Protein AF-A0A8H7FLP2-F1 (afdb_monomer)

Nearest PDB structures (foldseek):
  4d2d-assembly1_A  TM=2.819E-01  e=2.820E+00  Streptococcus thermophilus LMG 18311
  5oxn-assembly1_A  TM=2.535E-01  e=2.340E+00  Streptococcus thermophilus LMG 18311
  6ghj-assembly1_A  TM=2.472E-01  e=3.732E+00  Streptococcus thermophilus LMG 18311

Sequence (401 aa):
MSLSKAILKIHMPNLQCRLLLADVLSLRKTFYRKEVESGIHSEPSKSAVEKMKMMELLKRLEQESV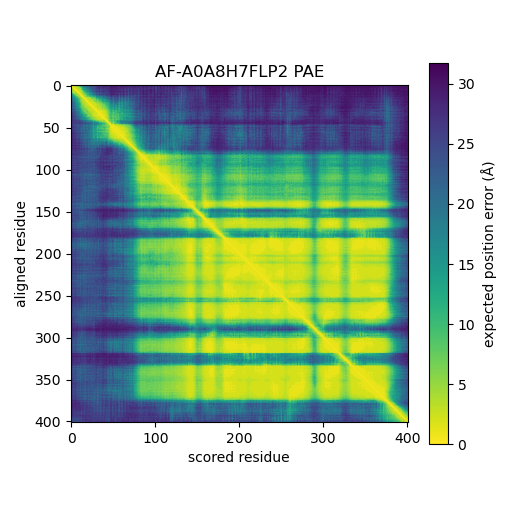EEDLSLLENDDDDDDNDLVQRLEGVDLELTSTDQLWARLTPEERAKFLKALDNPDSELAQQLLASEELESDRVEPWWDAPSIEIDSQPRSKRRFGSRPIAMALPAAKPGTPQVPTMLIYNILAVFIAYAYATRYFATSPLSSFAPDEPEWKEARRIVSQLAPFLTDRSSKVLHPNLGSVITDLWSRFDSNTTVDGKMMSMILQDAAKLIRPSPVIVLDSSTTSPVIENSGAVSGRHPCVSAILVLSDLSKLFGRTKTQKGDAGSQGSNHVTLKLLFYAVQIISTPTVILTGLAEEAALRSKVIEREAVLPVHGAWAGRRTEPAKQNKGPKIEEMP

Structure (mmCIF, N/CA/C/O backbone):
data_AF-A0A8H7FLP2-F1
#
_entry.id   AF-A0A8H7FLP2-F1
#
loop_
_atom_site.group_PDB
_atom_site.id
_atom_site.type_symbol
_atom_site.label_atom_id
_atom_site.label_alt_id
_atom_site.label_comp_id
_atom_site.label_asym_id
_atom_site.label_entity_id
_atom_site.label_seq_id
_atom_site.pdbx_PDB_ins_code
_atom_site.Cartn_x
_atom_site.Cartn_y
_atom_site.Cartn_z
_atom_site.occupancy
_atom_site.B_iso_or_equiv
_atom_site.auth_seq_id
_atom_site.auth_comp_id
_atom_site.auth_asym_id
_atom_site.auth_atom_id
_atom_site.pdbx_PDB_model_num
ATOM 1 N N . MET A 1 1 ? 16.154 -22.402 46.752 1.00 34.69 1 MET A N 1
ATOM 2 C CA . MET A 1 1 ? 17.332 -21.762 46.116 1.00 34.69 1 MET A CA 1
ATOM 3 C C . MET A 1 1 ? 17.630 -22.477 44.805 1.00 34.69 1 MET A C 1
ATOM 5 O O . MET A 1 1 ? 17.885 -23.663 44.858 1.00 34.69 1 MET A O 1
ATOM 9 N N . SER A 1 2 ? 17.640 -21.893 43.615 1.00 32.53 2 SER A N 1
ATOM 10 C CA . SER A 1 2 ? 16.985 -20.700 43.079 1.00 32.53 2 SER A CA 1
ATOM 11 C C . SER A 1 2 ? 17.024 -20.874 41.554 1.00 32.53 2 SER A C 1
ATOM 13 O O . SER A 1 2 ? 18.024 -20.554 40.918 1.00 32.53 2 SER A O 1
ATOM 15 N N . LEU A 1 3 ? 15.939 -21.402 40.980 1.00 26.61 3 LEU A N 1
ATOM 16 C CA . LEU A 1 3 ? 15.619 -21.249 39.552 1.00 26.61 3 LEU A CA 1
ATOM 17 C C . LEU A 1 3 ? 15.143 -19.812 39.239 1.00 26.61 3 LEU A C 1
ATOM 19 O O . LEU A 1 3 ? 14.992 -19.439 38.081 1.00 26.61 3 LEU A O 1
ATOM 23 N N . SER A 1 4 ? 15.031 -18.958 40.263 1.00 27.06 4 SER A N 1
ATOM 24 C CA . SER A 1 4 ? 14.678 -17.537 40.174 1.00 27.06 4 SER A CA 1
ATOM 25 C C . SER A 1 4 ? 15.820 -16.623 39.701 1.00 27.06 4 SER A C 1
ATOM 27 O O . SER A 1 4 ? 15.665 -15.408 39.727 1.00 27.06 4 SER A O 1
ATOM 29 N N . LYS A 1 5 ? 16.974 -17.157 39.268 1.00 32.16 5 LYS A N 1
ATOM 30 C CA . LYS A 1 5 ? 18.106 -16.343 38.773 1.00 32.16 5 LYS A CA 1
ATOM 31 C C . LYS A 1 5 ? 18.420 -16.472 37.279 1.00 32.16 5 LYS A C 1
ATOM 33 O O . LYS A 1 5 ? 19.278 -15.735 36.804 1.00 32.16 5 LYS A O 1
ATOM 38 N N . ALA A 1 6 ? 17.716 -17.321 36.527 1.00 29.78 6 ALA A N 1
ATOM 39 C CA . ALA A 1 6 ? 17.969 -17.495 35.088 1.00 29.78 6 ALA A CA 1
ATOM 40 C C . ALA A 1 6 ? 16.902 -16.871 34.165 1.00 29.78 6 ALA A C 1
ATOM 42 O O . ALA A 1 6 ? 17.167 -16.693 32.983 1.00 29.78 6 ALA A O 1
ATOM 43 N N . ILE A 1 7 ? 15.741 -16.462 34.690 1.00 30.53 7 ILE A N 1
ATOM 44 C CA . ILE A 1 7 ? 14.663 -15.842 33.886 1.00 30.53 7 ILE A CA 1
ATOM 45 C C . ILE A 1 7 ? 14.757 -14.300 33.870 1.00 30.53 7 ILE A C 1
ATOM 47 O O . ILE A 1 7 ? 14.094 -13.627 33.092 1.00 30.53 7 ILE A O 1
ATOM 51 N N . LEU A 1 8 ? 15.669 -13.707 34.646 1.00 29.75 8 LEU A N 1
ATOM 52 C CA . LEU A 1 8 ? 15.762 -12.250 34.820 1.00 29.75 8 LEU A CA 1
ATOM 53 C C . LEU A 1 8 ? 16.835 -11.554 33.961 1.00 29.75 8 LEU A C 1
ATOM 55 O O . LEU A 1 8 ? 17.252 -10.445 34.287 1.00 29.75 8 LEU A O 1
ATOM 59 N N . LYS A 1 9 ? 17.308 -12.166 32.864 1.00 32.12 9 LYS A N 1
ATOM 60 C CA . LYS A 1 9 ? 18.382 -11.561 32.046 1.00 32.12 9 LYS A CA 1
ATOM 61 C C . LYS A 1 9 ? 18.237 -11.667 30.523 1.00 32.12 9 LYS A C 1
ATOM 63 O O . LYS A 1 9 ? 19.241 -11.707 29.820 1.00 32.12 9 LYS A O 1
ATOM 68 N N . ILE A 1 10 ? 17.000 -11.639 30.027 1.00 31.36 10 ILE A N 1
ATOM 69 C CA . ILE A 1 10 ? 16.656 -11.319 28.627 1.00 31.36 10 ILE A CA 1
ATOM 70 C C . ILE A 1 10 ? 15.418 -10.392 28.675 1.00 31.36 10 ILE A C 1
ATOM 72 O O . ILE A 1 10 ? 1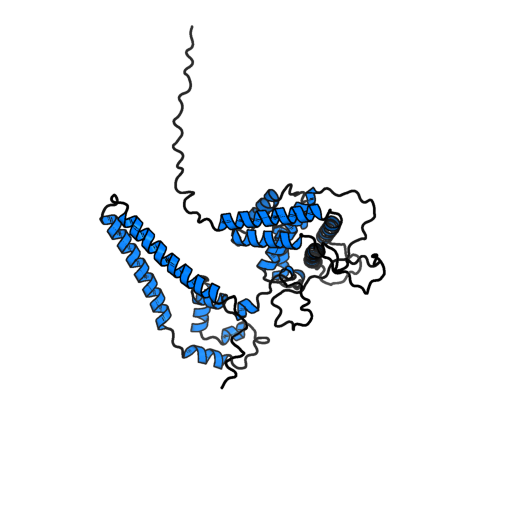4.289 -10.848 28.595 1.00 31.36 10 ILE A O 1
ATOM 76 N N . HIS A 1 11 ? 15.537 -9.174 29.213 1.00 33.62 11 HIS A N 1
ATOM 77 C CA . HIS A 1 11 ? 15.652 -7.917 28.448 1.00 33.62 11 HIS A CA 1
ATOM 78 C C . HIS A 1 11 ? 14.631 -7.835 27.288 1.00 33.62 11 HIS A C 1
ATOM 80 O O . HIS A 1 11 ? 14.886 -8.370 26.216 1.00 33.62 11 HIS A O 1
ATOM 86 N N . MET A 1 12 ? 13.385 -7.381 27.495 1.00 41.56 12 MET A N 1
ATOM 87 C CA . MET A 1 12 ? 12.917 -6.010 27.807 1.00 41.56 12 MET A CA 1
ATOM 88 C C . MET A 1 12 ? 13.454 -4.935 26.853 1.00 41.56 12 MET A C 1
ATOM 90 O O . MET A 1 12 ? 14.571 -4.465 27.046 1.00 41.56 12 MET A O 1
ATOM 94 N N . PRO A 1 13 ? 12.610 -4.464 25.913 1.00 34.19 13 PRO A N 1
ATOM 95 C CA . PRO A 1 13 ? 12.690 -3.070 25.483 1.00 34.19 13 PRO A CA 1
ATOM 96 C C . PRO A 1 13 ? 11.355 -2.300 25.549 1.00 34.19 13 PRO A C 1
ATOM 98 O O . PRO A 1 13 ? 11.332 -1.150 25.127 1.00 34.19 13 PRO A O 1
ATOM 101 N N . ASN A 1 14 ? 10.251 -2.861 26.072 1.00 41.38 14 ASN A N 1
ATOM 102 C CA . ASN A 1 14 ? 8.925 -2.228 25.904 1.00 41.38 14 ASN A CA 1
ATOM 103 C C . ASN A 1 14 ? 8.169 -1.776 27.165 1.00 41.38 14 ASN A C 1
ATOM 105 O O . ASN A 1 14 ? 7.218 -1.008 27.034 1.00 41.38 14 ASN A O 1
ATOM 109 N N . LEU A 1 15 ? 8.596 -2.124 28.386 1.00 37.88 15 LEU A N 1
ATOM 110 C CA . LEU A 1 15 ? 7.945 -1.563 29.587 1.00 37.88 15 LEU A CA 1
ATOM 111 C C . LEU A 1 15 ? 8.365 -0.119 29.893 1.00 37.88 15 LEU A C 1
ATOM 113 O O . LEU A 1 15 ? 7.596 0.631 30.489 1.00 37.88 15 LEU A O 1
ATOM 117 N N . GLN A 1 16 ? 9.538 0.312 29.423 1.00 39.91 16 GLN A N 1
ATOM 118 C CA . GLN A 1 16 ? 9.996 1.686 29.635 1.00 39.91 16 GLN A CA 1
ATOM 119 C C . GLN A 1 16 ? 9.228 2.690 28.759 1.00 39.91 16 GLN A C 1
ATOM 121 O O . GLN A 1 16 ? 9.031 3.823 29.178 1.00 39.91 16 GLN A O 1
ATOM 126 N N . CYS A 1 17 ? 8.692 2.260 27.607 1.00 42.06 17 CYS A N 1
ATOM 127 C CA . CYS A 1 17 ? 7.793 3.086 26.793 1.00 42.06 17 CYS A CA 1
ATOM 128 C C . CYS A 1 17 ? 6.394 3.232 27.414 1.00 42.06 17 CYS A C 1
ATOM 130 O O . CYS A 1 17 ? 5.799 4.297 27.285 1.00 42.06 17 CYS A O 1
ATOM 132 N N . ARG A 1 18 ? 5.882 2.213 28.124 1.00 41.47 18 ARG A N 1
ATOM 133 C CA . ARG A 1 18 ? 4.558 2.270 28.774 1.00 41.47 18 ARG A CA 1
ATOM 134 C C . ARG A 1 18 ? 4.557 3.138 30.040 1.00 41.47 18 ARG A C 1
ATOM 136 O O . ARG A 1 18 ? 3.652 3.949 30.204 1.00 41.47 18 ARG A O 1
ATOM 143 N N . LEU A 1 19 ? 5.608 3.064 30.864 1.00 42.69 19 LEU A N 1
ATOM 144 C CA . LEU A 1 19 ? 5.789 3.983 32.000 1.00 42.69 19 LEU A CA 1
ATOM 145 C C . LEU A 1 19 ? 6.039 5.429 31.540 1.00 42.69 19 LEU A C 1
ATOM 147 O O . LEU A 1 19 ? 5.453 6.350 32.096 1.00 42.69 19 LEU A O 1
ATOM 151 N N . LEU A 1 20 ? 6.805 5.635 30.460 1.00 45.88 20 LEU A N 1
ATOM 152 C CA . LEU A 1 20 ? 7.002 6.974 29.895 1.00 45.88 20 LEU A CA 1
ATOM 153 C C . LEU A 1 20 ? 5.723 7.562 29.285 1.00 45.88 20 LEU A C 1
ATOM 155 O O . LEU A 1 20 ? 5.557 8.770 29.336 1.00 45.88 20 LEU A O 1
ATOM 159 N N . LEU A 1 21 ? 4.805 6.763 28.733 1.00 46.59 21 LEU A N 1
ATOM 160 C CA . LEU A 1 21 ? 3.540 7.271 28.182 1.00 46.59 21 LEU A CA 1
ATOM 161 C C . LEU A 1 21 ? 2.555 7.706 29.276 1.00 46.59 21 LEU A C 1
ATOM 163 O O . LEU A 1 21 ? 1.956 8.774 29.150 1.00 46.59 21 LEU A O 1
ATOM 167 N N . ALA A 1 22 ? 2.441 6.938 30.363 1.00 47.81 22 ALA A N 1
ATOM 168 C CA . ALA A 1 22 ? 1.634 7.322 31.523 1.00 47.81 22 ALA A CA 1
ATOM 169 C C . ALA A 1 22 ? 2.218 8.560 32.232 1.00 47.81 22 ALA A C 1
ATOM 171 O O . ALA A 1 22 ? 1.486 9.513 32.518 1.00 47.81 22 ALA A O 1
ATOM 172 N N . ASP A 1 23 ? 3.544 8.610 32.407 1.00 47.62 23 ASP A N 1
ATOM 173 C CA . ASP A 1 23 ? 4.224 9.777 32.975 1.00 47.62 23 ASP A CA 1
ATOM 174 C C . ASP A 1 23 ? 4.125 11.000 32.053 1.00 47.62 23 ASP A C 1
ATOM 176 O O . ASP A 1 23 ? 3.874 12.097 32.539 1.00 47.62 23 ASP A O 1
ATOM 180 N N . VAL A 1 24 ? 4.236 10.850 30.726 1.00 53.44 24 VAL A N 1
ATOM 181 C CA . VAL A 1 24 ? 4.098 11.961 29.760 1.00 53.44 24 VAL A CA 1
ATOM 182 C C . VAL A 1 24 ? 2.661 12.484 29.688 1.00 53.44 24 VAL A C 1
ATOM 184 O O . VAL A 1 24 ? 2.472 13.694 29.546 1.00 53.44 24 VAL A O 1
ATOM 187 N N . LEU A 1 25 ? 1.643 11.628 29.825 1.00 51.25 25 LEU A N 1
ATOM 188 C CA . LEU A 1 25 ? 0.243 12.063 29.909 1.00 51.25 25 LEU A CA 1
ATOM 189 C C . LEU A 1 25 ? -0.046 12.789 31.233 1.00 51.25 25 LEU A C 1
ATOM 191 O O . LEU A 1 25 ? -0.688 13.842 31.221 1.00 51.25 25 LEU A O 1
ATOM 195 N N . SER A 1 26 ? 0.500 12.305 32.353 1.00 55.03 26 SER A N 1
ATOM 196 C CA . SER A 1 26 ? 0.409 12.972 33.662 1.00 55.03 26 SER A CA 1
ATOM 197 C C . SER A 1 26 ? 1.182 14.307 33.696 1.00 55.03 26 SER A C 1
ATOM 199 O O . SER A 1 26 ? 0.676 15.333 34.164 1.00 55.03 26 SER A O 1
ATOM 201 N N . LEU A 1 27 ? 2.372 14.357 33.087 1.00 53.25 27 LEU A N 1
ATOM 202 C CA . LEU A 1 27 ? 3.171 15.575 32.906 1.00 53.25 27 LEU A CA 1
ATOM 203 C C . LEU A 1 27 ? 2.493 16.577 31.968 1.00 53.25 27 LEU A C 1
ATOM 205 O O . LEU A 1 27 ? 2.528 17.772 32.245 1.00 53.25 27 LEU A O 1
ATOM 209 N N . ARG A 1 28 ? 1.818 16.131 30.900 1.00 58.38 28 ARG A N 1
ATOM 210 C CA . ARG A 1 28 ? 1.018 17.024 30.044 1.00 58.38 28 ARG A CA 1
ATOM 211 C C . ARG A 1 28 ? -0.167 17.617 30.797 1.00 58.38 28 ARG A C 1
ATOM 213 O O . ARG A 1 28 ? -0.361 18.826 30.707 1.00 58.38 28 ARG A O 1
ATOM 220 N N . LYS A 1 29 ? -0.923 16.820 31.562 1.00 60.88 29 LYS A N 1
ATOM 221 C CA . LYS A 1 29 ? -2.048 17.333 32.369 1.00 60.88 29 LYS A CA 1
ATOM 222 C C . LYS A 1 29 ? -1.569 18.358 33.407 1.00 60.88 29 LYS A C 1
ATOM 224 O O . LYS A 1 29 ? -2.151 19.435 33.526 1.00 60.88 29 LYS A O 1
ATOM 229 N N . THR A 1 30 ? -0.464 18.082 34.104 1.00 61.12 30 THR A N 1
ATOM 230 C CA . THR A 1 30 ? 0.100 19.010 35.104 1.00 61.12 30 THR A CA 1
ATOM 231 C C . THR A 1 30 ? 0.767 20.244 34.486 1.00 61.12 30 THR A C 1
ATOM 233 O O . THR A 1 30 ? 0.713 21.318 35.084 1.00 61.12 30 THR A O 1
ATOM 236 N N . PHE A 1 31 ? 1.339 20.135 33.282 1.00 67.94 31 PHE A N 1
ATOM 237 C CA . PHE A 1 31 ? 1.891 21.270 32.538 1.00 67.94 31 PHE A CA 1
ATOM 238 C C . PHE A 1 31 ? 0.789 22.189 32.003 1.00 67.94 31 PHE A C 1
ATOM 240 O O . PHE A 1 31 ? 0.857 23.387 32.242 1.00 67.94 31 PHE A O 1
ATOM 247 N N . TYR A 1 32 ? -0.268 21.651 31.377 1.00 61.72 32 TYR A N 1
ATOM 248 C CA . TYR A 1 32 ? -1.422 22.453 30.944 1.00 61.72 32 TYR A CA 1
ATOM 249 C C . TYR A 1 32 ? -2.084 23.171 32.120 1.00 61.72 32 TYR A C 1
ATOM 251 O O . TYR A 1 32 ? -2.407 24.349 32.013 1.00 61.72 32 TYR A O 1
ATOM 259 N N . ARG A 1 33 ? -2.210 22.503 33.272 1.00 71.62 33 ARG A N 1
ATOM 260 C CA . ARG A 1 33 ? -2.698 23.134 34.500 1.00 71.62 33 ARG A CA 1
ATOM 261 C C . ARG A 1 33 ? -1.799 24.288 34.948 1.00 71.62 33 ARG A C 1
ATOM 263 O O . ARG A 1 33 ? -2.304 25.380 35.177 1.00 71.62 33 ARG A O 1
ATOM 270 N N . LYS A 1 34 ? -0.479 24.080 35.022 1.00 73.06 34 LYS A N 1
ATOM 271 C CA . LYS A 1 34 ? 0.474 25.128 35.426 1.00 73.06 34 LYS A CA 1
ATOM 272 C C . LYS A 1 34 ? 0.546 26.285 34.433 1.00 73.06 34 LYS A C 1
ATOM 274 O O . LYS A 1 34 ? 0.664 27.424 34.866 1.00 73.06 34 LYS A O 1
ATOM 279 N N . GLU A 1 35 ? 0.451 26.023 33.134 1.00 68.75 35 GLU A N 1
ATOM 280 C CA . GLU A 1 35 ? 0.483 27.053 32.092 1.00 68.75 35 GLU A CA 1
ATOM 281 C C . GLU A 1 35 ? -0.812 27.881 32.096 1.00 68.75 35 GLU A C 1
ATOM 283 O O . GLU A 1 35 ? -0.766 29.103 31.979 1.00 68.75 35 GLU A O 1
ATOM 288 N N . VAL A 1 36 ? -1.967 27.240 32.320 1.00 66.81 36 VAL A N 1
ATOM 289 C CA . VAL A 1 36 ? -3.260 27.924 32.480 1.00 66.81 36 VAL A CA 1
ATOM 290 C C . VAL A 1 36 ? -3.295 28.724 33.783 1.00 66.81 36 VAL A C 1
ATOM 292 O O . VAL A 1 36 ? -3.651 29.899 33.763 1.00 66.81 36 VAL A O 1
ATOM 295 N N . GLU A 1 37 ? -2.862 28.149 34.908 1.00 71.88 37 GLU A N 1
ATOM 296 C CA . GLU A 1 37 ? -2.753 28.863 36.188 1.00 71.88 37 GLU A CA 1
ATOM 297 C C . GLU A 1 37 ? -1.787 30.060 36.070 1.00 71.88 37 GLU A C 1
ATOM 299 O O . GLU A 1 37 ? -2.132 31.171 36.482 1.00 71.88 37 GLU A O 1
ATOM 304 N N . SER A 1 38 ? -0.630 29.871 35.426 1.00 72.56 38 SER A N 1
ATOM 305 C CA . SER A 1 38 ? 0.372 30.915 35.162 1.00 72.56 38 SER A CA 1
ATOM 306 C C . SER A 1 38 ? -0.154 32.005 34.219 1.00 72.56 38 SER A C 1
ATOM 308 O O . SER A 1 38 ? 0.020 33.196 34.487 1.00 72.56 38 SER A O 1
ATOM 310 N N . GLY A 1 39 ? -0.881 31.638 33.161 1.00 64.12 39 GLY A N 1
ATOM 311 C CA . GLY A 1 39 ? -1.541 32.572 32.243 1.00 64.12 39 GLY A CA 1
ATOM 312 C C . GLY A 1 39 ? -2.623 33.415 32.929 1.00 64.12 39 GLY A C 1
ATOM 313 O O . GLY A 1 39 ? -2.727 34.618 32.701 1.00 64.12 39 GLY A O 1
ATOM 314 N N . ILE A 1 40 ? -3.381 32.818 33.855 1.00 62.91 40 ILE A N 1
ATOM 315 C CA . ILE A 1 40 ? -4.402 33.518 34.654 1.00 62.91 40 ILE A CA 1
ATOM 316 C C . ILE A 1 40 ? -3.771 34.508 35.647 1.00 62.91 40 ILE A C 1
ATOM 318 O O . ILE A 1 40 ? -4.391 35.525 35.987 1.00 62.91 40 ILE A O 1
ATOM 322 N N . HIS A 1 41 ? -2.555 34.225 36.118 1.00 63.69 41 HIS A N 1
ATOM 323 C CA . HIS A 1 41 ? -1.830 35.073 37.069 1.00 63.69 41 HIS A CA 1
ATOM 324 C C . HIS A 1 41 ? -1.005 36.172 36.385 1.00 63.69 41 HIS A C 1
ATOM 326 O O . HIS A 1 41 ? -0.803 37.227 36.985 1.00 63.69 41 HIS A O 1
ATOM 332 N N . SER A 1 42 ? -0.564 35.965 35.142 1.00 66.69 42 SER A N 1
ATOM 333 C CA . SER A 1 42 ? 0.322 36.893 34.423 1.00 66.69 42 SER A CA 1
ATOM 334 C C . SER A 1 42 ? -0.397 37.987 33.617 1.00 66.69 42 SER A C 1
ATOM 336 O O . SER A 1 42 ? 0.228 39.002 33.318 1.00 66.69 42 SER A O 1
ATOM 338 N N . GLU A 1 43 ? -1.704 37.865 33.340 1.00 56.72 43 GLU A N 1
ATOM 339 C CA . GLU A 1 43 ? -2.519 38.943 32.746 1.00 56.72 43 GLU A CA 1
ATOM 340 C C . GLU A 1 43 ? -3.386 39.672 33.807 1.00 56.72 43 GLU A C 1
ATOM 342 O O . GLU A 1 43 ? -4.411 39.141 34.259 1.00 56.72 43 GLU A O 1
ATOM 347 N N . PRO A 1 44 ? -3.046 40.915 34.211 1.00 53.25 44 PRO A N 1
ATOM 348 C CA . PRO A 1 44 ? -3.822 41.681 35.193 1.00 53.25 44 PRO A CA 1
ATOM 349 C C . PRO A 1 44 ? -5.072 42.394 34.627 1.00 53.25 44 PRO A C 1
ATOM 351 O O . PRO A 1 44 ? -5.673 43.201 35.331 1.00 53.25 44 PRO A O 1
ATOM 354 N N . SER A 1 45 ? -5.499 42.125 33.386 1.00 48.09 45 SER A N 1
ATOM 355 C CA . SER A 1 45 ? -6.507 42.940 32.673 1.00 48.09 45 SER A CA 1
ATOM 356 C C . SER A 1 45 ? -7.873 42.283 32.403 1.00 48.09 45 SER A C 1
ATOM 358 O O . SER A 1 45 ? -8.712 42.904 31.753 1.00 48.09 45 SER A O 1
ATOM 360 N N . LYS A 1 46 ? -8.165 41.088 32.934 1.00 55.69 46 LYS A N 1
ATOM 361 C CA . LYS A 1 46 ? -9.513 40.481 32.851 1.00 55.69 46 LYS A CA 1
ATOM 362 C C . LYS A 1 46 ? -10.276 40.653 34.164 1.00 55.69 46 LYS A C 1
ATOM 364 O O . LYS A 1 46 ? -9.766 40.314 35.232 1.00 55.69 46 LYS A O 1
ATOM 369 N N . SER A 1 47 ? -11.487 41.210 34.065 1.00 65.44 47 SER A N 1
ATOM 370 C CA . SER A 1 47 ? -12.414 41.472 35.175 1.00 65.44 47 SER A CA 1
ATOM 371 C C . SER A 1 47 ? -12.507 40.266 36.115 1.00 65.44 47 SER A C 1
ATOM 373 O O . SER A 1 47 ? -12.645 39.133 35.656 1.00 65.44 47 SER A O 1
ATOM 375 N N . ALA A 1 48 ? -12.468 40.492 37.432 1.00 66.25 48 ALA A N 1
ATOM 376 C CA . ALA A 1 48 ? -12.571 39.438 38.450 1.00 66.25 48 ALA A CA 1
ATOM 377 C C . ALA A 1 48 ? -13.790 38.510 38.242 1.00 66.25 48 ALA A C 1
ATOM 379 O O . ALA A 1 48 ? -13.749 37.335 38.601 1.00 66.25 48 ALA A O 1
ATOM 380 N N . VAL A 1 49 ? -14.838 39.020 37.586 1.00 73.50 49 VAL A N 1
ATOM 381 C CA . VAL A 1 49 ? -16.043 38.274 37.199 1.00 73.50 49 VAL A CA 1
ATOM 382 C C . VAL A 1 49 ? -15.755 37.201 36.141 1.00 73.50 49 VAL A C 1
ATOM 384 O O . VAL A 1 49 ? -16.283 36.097 36.235 1.00 73.50 49 VAL A O 1
ATOM 387 N N . GLU A 1 50 ? -14.906 37.480 35.150 1.00 70.75 50 GLU A N 1
ATOM 388 C CA . GLU A 1 50 ? -14.514 36.484 34.141 1.00 70.75 50 GLU A CA 1
ATOM 389 C C . GLU A 1 50 ? -13.609 35.408 34.743 1.00 70.75 50 GLU A C 1
ATOM 391 O O . GLU A 1 50 ? -13.778 34.230 34.435 1.00 70.75 50 GLU A O 1
ATOM 396 N N . LYS A 1 51 ? -12.709 35.784 35.666 1.00 68.75 51 LYS A N 1
ATOM 397 C CA . LYS A 1 51 ? -11.884 34.813 36.407 1.00 68.75 51 LYS A CA 1
ATOM 398 C C . LYS A 1 51 ? -12.745 33.868 37.249 1.00 68.75 51 LYS A C 1
ATOM 400 O O . LYS A 1 51 ? -12.496 32.666 37.248 1.00 68.75 51 LYS A O 1
ATOM 405 N N . MET A 1 52 ? -13.777 34.391 37.916 1.00 77.38 52 MET A N 1
ATOM 406 C CA . MET A 1 52 ? -14.710 33.577 38.700 1.00 77.38 52 MET A CA 1
ATOM 407 C C . MET A 1 52 ? -15.512 32.618 37.811 1.00 77.38 52 MET A C 1
ATOM 409 O O . MET A 1 52 ? -15.564 31.431 38.112 1.00 77.38 52 MET A O 1
ATOM 413 N N . LYS A 1 53 ? -16.040 33.092 36.672 1.00 80.69 53 LYS A N 1
ATOM 414 C CA . LYS A 1 53 ? -16.758 32.238 35.706 1.00 80.69 53 LYS A CA 1
ATOM 415 C C . LYS A 1 53 ? -15.874 31.154 35.091 1.00 80.69 53 LYS A C 1
ATOM 417 O O . LYS A 1 53 ? -16.335 30.040 34.876 1.00 80.69 53 LYS A O 1
ATOM 422 N N . MET A 1 54 ? -14.611 31.463 34.804 1.00 73.94 54 MET A N 1
ATOM 423 C CA . MET A 1 54 ? -13.673 30.487 34.249 1.00 73.94 54 MET A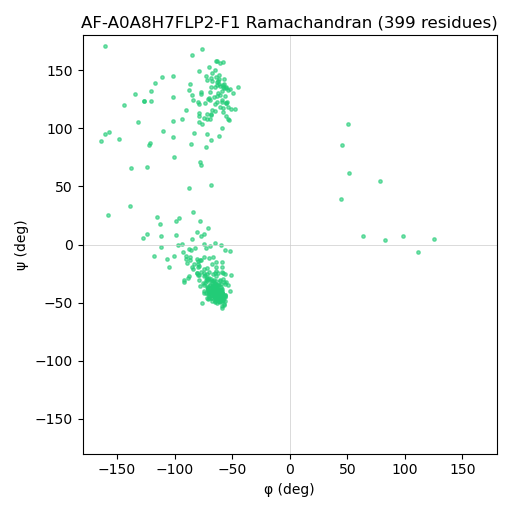 CA 1
ATOM 424 C C . MET A 1 54 ? -13.278 29.425 35.282 1.00 73.94 54 MET A C 1
ATOM 426 O O . MET A 1 54 ? -13.217 28.251 34.936 1.00 73.94 54 MET A O 1
ATOM 430 N N . MET A 1 55 ? -13.081 29.802 36.552 1.00 77.19 55 MET A N 1
ATOM 431 C CA . MET A 1 55 ? -12.883 28.820 37.626 1.00 77.19 55 MET A CA 1
ATOM 432 C C . MET A 1 55 ? -14.134 27.976 37.885 1.00 77.19 55 MET A C 1
ATOM 434 O O . MET A 1 55 ? -14.012 26.789 38.163 1.00 77.19 55 MET A O 1
ATOM 438 N N . GLU A 1 56 ? -15.328 28.552 37.760 1.00 82.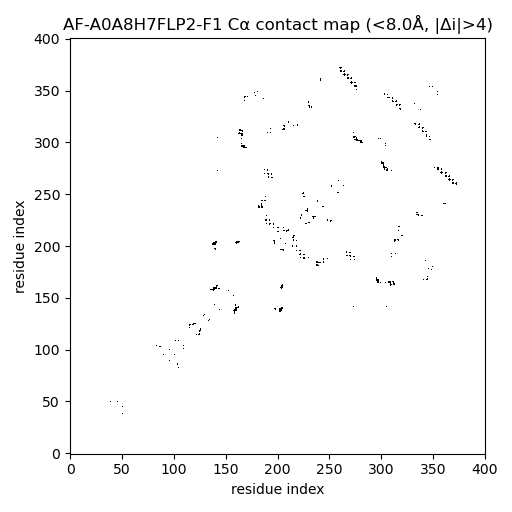75 56 GLU A N 1
ATOM 439 C CA . GLU A 1 56 ? -16.590 27.819 37.893 1.00 82.75 56 GLU A CA 1
ATOM 440 C C . GLU A 1 56 ? -16.797 26.816 36.747 1.00 82.75 56 GLU A C 1
ATOM 442 O O . GLU A 1 56 ? -17.186 25.681 37.001 1.00 82.75 56 GLU A O 1
ATOM 447 N N . LEU A 1 57 ? -16.453 27.186 35.507 1.00 79.19 57 LEU A N 1
ATOM 448 C CA . LEU A 1 57 ? -16.451 26.271 34.357 1.00 79.19 57 LEU A CA 1
ATOM 449 C C . LEU A 1 57 ? -15.432 25.135 34.519 1.00 79.19 57 LEU A C 1
ATOM 451 O O . LEU A 1 57 ? -15.775 23.984 34.268 1.00 79.19 57 LEU A O 1
ATOM 455 N N . LEU A 1 58 ? -14.208 25.438 34.970 1.00 75.62 58 LEU A N 1
ATOM 456 C CA . LEU A 1 58 ? -13.191 24.416 35.248 1.00 75.62 58 LEU A CA 1
ATOM 457 C C . LEU A 1 58 ? -13.641 23.463 36.363 1.00 75.62 58 LEU A C 1
ATOM 459 O O . LEU A 1 58 ? -13.499 22.253 36.222 1.00 75.62 58 LEU A O 1
ATOM 463 N N . LYS A 1 59 ? -14.244 23.996 37.431 1.00 82.31 59 LYS A N 1
ATOM 464 C CA . LYS A 1 59 ? -14.780 23.199 38.541 1.00 82.31 59 LYS A CA 1
ATOM 465 C C . LYS A 1 59 ? -15.957 22.320 38.110 1.00 82.31 59 LYS A C 1
ATOM 467 O O . LYS A 1 59 ? -16.061 21.186 38.563 1.00 82.31 59 LYS A O 1
ATOM 472 N N . ARG A 1 60 ? -16.830 22.826 37.235 1.00 82.12 60 ARG A N 1
ATOM 473 C CA . ARG A 1 60 ? -17.965 22.065 36.700 1.00 82.12 60 ARG A CA 1
ATOM 474 C C . ARG A 1 60 ? -17.509 20.914 35.804 1.00 82.12 60 ARG A C 1
ATOM 476 O O . ARG A 1 60 ? -18.040 19.825 35.944 1.00 82.12 60 ARG A O 1
ATOM 483 N N . LEU A 1 61 ? -16.503 21.138 34.954 1.00 75.31 61 LEU A N 1
ATOM 484 C CA . LEU A 1 61 ? -15.909 20.084 34.123 1.00 75.31 61 LEU A CA 1
ATOM 485 C C . LEU A 1 61 ? -15.207 19.011 34.965 1.00 75.31 61 LEU A C 1
ATOM 487 O O . LEU A 1 61 ? -15.306 17.832 34.651 1.00 75.31 61 LEU A O 1
ATOM 491 N N . GLU A 1 62 ? -14.528 19.406 36.046 1.00 71.38 62 GLU A N 1
ATOM 492 C CA . GLU A 1 62 ? -13.921 18.454 36.983 1.00 71.38 62 GLU A CA 1
ATOM 493 C C . GLU A 1 62 ? -14.999 17.622 37.695 1.00 71.38 62 GLU A C 1
ATOM 495 O O . GLU A 1 62 ? -14.883 16.402 37.744 1.00 71.38 62 GLU A O 1
ATOM 500 N N . GLN A 1 63 ? -16.088 18.245 38.159 1.00 70.44 63 GLN A N 1
ATOM 501 C CA . GLN A 1 63 ? -17.209 17.525 38.776 1.00 70.44 63 GLN A CA 1
ATOM 502 C C . GLN A 1 63 ? -17.947 16.596 37.802 1.00 70.44 63 GLN A C 1
ATOM 504 O O . GLN A 1 63 ? -18.190 15.455 38.175 1.00 70.44 63 GLN A O 1
ATOM 509 N N . GLU A 1 64 ? -18.240 17.030 36.571 1.00 67.50 64 GLU A N 1
ATOM 510 C CA . GLU A 1 64 ? -18.867 16.170 35.550 1.00 67.50 64 GLU A CA 1
ATOM 511 C C . GLU A 1 64 ? -17.961 14.983 35.180 1.00 67.50 64 GLU A C 1
ATOM 513 O O . GLU A 1 64 ? -18.450 13.864 35.084 1.00 67.50 64 GLU A O 1
ATOM 518 N N . SER A 1 65 ? -16.640 15.182 35.070 1.00 61.38 65 SER A N 1
ATOM 519 C CA . SER A 1 65 ? -15.710 14.072 34.800 1.00 61.38 65 SER A CA 1
ATOM 520 C C . SER A 1 65 ? -15.608 13.067 35.950 1.00 61.38 65 SER A C 1
ATOM 522 O O . SER A 1 65 ? -15.473 11.873 35.711 1.00 61.38 65 SER A O 1
ATOM 524 N N . VAL A 1 66 ? -15.690 13.539 37.198 1.00 55.75 66 VAL A N 1
ATOM 525 C CA . VAL A 1 66 ? -15.585 12.688 38.390 1.00 55.75 66 VAL A CA 1
ATOM 526 C C . VAL A 1 66 ? -16.891 11.935 38.647 1.00 55.75 66 VAL A C 1
ATOM 528 O O . VAL A 1 66 ? -16.837 10.788 39.072 1.00 55.75 66 VAL A O 1
ATOM 531 N N . GLU A 1 67 ? -18.055 12.534 38.375 1.00 56.62 67 GLU A N 1
ATOM 532 C CA . GLU A 1 67 ? -19.346 11.827 38.425 1.00 56.62 67 GLU A CA 1
ATOM 533 C C . GLU A 1 67 ? -19.465 10.761 37.325 1.00 56.62 67 GLU A C 1
ATOM 535 O O . GLU A 1 67 ? -20.007 9.687 37.582 1.00 56.62 67 GLU A O 1
ATOM 540 N N . GLU A 1 68 ? -18.922 11.012 36.129 1.00 54.12 68 GLU A N 1
ATOM 541 C CA . GLU A 1 68 ? -18.903 10.027 35.042 1.00 54.12 68 GLU A CA 1
ATOM 542 C C . GLU A 1 68 ? -17.959 8.846 35.358 1.00 54.12 68 GLU A C 1
ATOM 544 O O . GLU A 1 68 ? -18.381 7.696 35.221 1.00 54.12 68 GLU A O 1
ATOM 549 N N . ASP A 1 69 ? -16.762 9.105 35.908 1.00 47.59 69 ASP A N 1
ATOM 550 C CA . ASP A 1 69 ? -15.824 8.068 36.392 1.00 47.59 69 ASP A CA 1
ATOM 551 C C . ASP A 1 69 ? -16.384 7.274 37.588 1.00 47.59 69 ASP A C 1
ATOM 553 O O . ASP A 1 69 ? -16.276 6.049 37.637 1.00 47.59 69 ASP A O 1
ATOM 557 N N . LEU A 1 70 ? -17.027 7.938 38.558 1.00 49.31 70 LEU A N 1
ATOM 558 C CA . LEU A 1 70 ? -17.612 7.264 39.728 1.00 49.31 70 LEU A CA 1
ATOM 559 C C . LEU A 1 70 ? -18.791 6.358 39.353 1.00 49.31 70 LEU A C 1
ATOM 561 O O . LEU A 1 70 ? -18.972 5.316 39.973 1.00 49.31 70 LEU A O 1
ATOM 565 N N . SER A 1 71 ? -19.553 6.706 38.311 1.00 54.19 71 SER A N 1
ATOM 566 C CA . SER A 1 71 ? -20.645 5.860 37.808 1.00 54.19 71 SER A CA 1
ATOM 567 C C . SER A 1 71 ? -20.168 4.599 37.073 1.00 54.19 71 SER A C 1
ATOM 569 O O . SER A 1 71 ? -20.931 3.643 36.937 1.00 54.19 71 SER A O 1
ATOM 571 N N . LEU A 1 72 ? -18.915 4.583 36.603 1.00 49.97 72 LEU A N 1
ATOM 572 C CA . LEU A 1 72 ? -18.285 3.415 35.982 1.00 49.97 72 LEU A CA 1
ATOM 573 C C . LEU A 1 72 ? -17.592 2.515 37.015 1.00 49.97 72 LEU A C 1
ATOM 575 O O . LEU A 1 72 ? -17.549 1.306 36.812 1.00 49.97 72 LEU A O 1
ATOM 579 N N . LEU A 1 73 ? -17.118 3.082 38.129 1.00 45.47 73 LEU A N 1
ATOM 580 C CA . LEU A 1 73 ? -16.452 2.353 39.217 1.00 45.47 73 LEU A CA 1
ATOM 581 C C . LEU A 1 73 ? -17.409 1.703 40.235 1.00 45.47 73 LEU A C 1
ATOM 583 O O . LEU A 1 73 ? -16.984 0.831 40.985 1.00 45.47 73 LEU A O 1
ATOM 587 N N . GLU A 1 74 ? -18.685 2.098 40.289 1.00 47.78 74 GLU A N 1
ATOM 588 C CA . GLU A 1 74 ? -19.682 1.473 41.184 1.00 47.78 74 GLU A CA 1
ATOM 589 C C . GLU A 1 74 ? -20.307 0.176 40.628 1.00 47.78 74 GLU A C 1
ATOM 591 O O . GLU A 1 74 ? -21.080 -0.465 41.332 1.00 47.78 74 GLU A O 1
ATOM 596 N N . ASN A 1 75 ? -19.956 -0.236 39.405 1.00 47.00 75 ASN A N 1
ATOM 597 C CA . ASN A 1 75 ? -20.431 -1.475 38.770 1.00 47.00 75 ASN A CA 1
ATOM 598 C C . ASN A 1 75 ? -19.292 -2.488 38.521 1.00 47.00 75 ASN A C 1
ATOM 600 O O . ASN A 1 75 ? -19.390 -3.329 37.628 1.00 47.00 75 ASN A O 1
ATOM 604 N N . ASP A 1 76 ? -18.209 -2.382 39.292 1.00 44.25 76 ASP A N 1
ATOM 605 C CA . ASP A 1 76 ? -17.054 -3.292 39.277 1.00 44.25 76 ASP A CA 1
ATOM 606 C C . ASP A 1 76 ? -17.295 -4.475 40.241 1.00 44.25 76 ASP A C 1
ATOM 608 O O . ASP A 1 76 ? -16.483 -4.789 41.113 1.00 44.25 76 ASP A O 1
ATOM 612 N N . ASP A 1 77 ? -18.477 -5.096 40.138 1.00 49.53 77 ASP A N 1
ATOM 613 C CA . ASP A 1 77 ? -18.739 -6.387 40.777 1.00 49.53 77 ASP A CA 1
ATOM 614 C C . ASP A 1 77 ? -17.947 -7.454 39.998 1.00 49.53 77 ASP A C 1
ATOM 616 O O . ASP A 1 77 ? -18.407 -8.001 38.996 1.00 49.53 77 ASP A O 1
ATOM 620 N N . ASP A 1 78 ? -16.746 -7.767 40.493 1.00 51.12 78 ASP A N 1
ATOM 621 C CA . ASP A 1 78 ? -15.865 -8.875 40.066 1.00 51.12 78 ASP A CA 1
ATOM 622 C C . ASP A 1 78 ? -16.567 -10.265 40.025 1.00 51.12 78 ASP A C 1
ATOM 624 O O . ASP A 1 78 ? -15.970 -11.263 39.605 1.00 51.12 78 ASP A O 1
ATOM 628 N N . ASP A 1 79 ? -17.823 -10.370 40.474 1.00 53.19 79 ASP A N 1
ATOM 629 C CA . ASP A 1 79 ? -18.613 -11.605 40.474 1.00 53.19 79 ASP A CA 1
ATOM 630 C C . ASP A 1 79 ? -19.206 -11.955 39.089 1.00 53.19 79 ASP A C 1
ATOM 632 O O . ASP A 1 79 ? -19.384 -13.143 38.801 1.00 53.19 79 ASP A O 1
ATOM 636 N N . ASP A 1 80 ? -19.445 -10.981 38.199 1.00 56.56 80 ASP A N 1
ATOM 637 C CA . ASP A 1 80 ? -20.077 -11.240 36.888 1.00 56.56 80 ASP A CA 1
ATOM 638 C C . ASP A 1 80 ? -19.107 -11.829 35.842 1.00 56.56 80 ASP A C 1
ATOM 640 O O . ASP A 1 80 ? -19.501 -12.644 34.999 1.00 56.56 80 ASP A O 1
ATOM 644 N N . ASP A 1 81 ? -17.814 -11.499 35.914 1.00 58.78 81 ASP A N 1
ATOM 645 C CA . ASP A 1 81 ? -16.816 -11.981 34.945 1.00 58.78 81 ASP A CA 1
ATOM 646 C C . ASP A 1 81 ? -16.614 -13.507 35.023 1.00 58.78 81 ASP A C 1
ATOM 648 O O . ASP A 1 81 ? -16.365 -14.173 34.010 1.00 58.78 81 ASP A O 1
ATOM 652 N N . ASN A 1 82 ? -16.788 -14.101 36.209 1.00 61.44 82 ASN A N 1
ATOM 653 C CA . ASN A 1 82 ? -16.720 -15.554 36.377 1.00 61.44 82 ASN A CA 1
ATOM 654 C C . ASN A 1 82 ? -17.935 -16.281 35.770 1.00 61.44 82 ASN A C 1
ATOM 656 O O . ASN A 1 82 ? -17.774 -17.399 35.268 1.00 61.44 82 ASN A O 1
ATOM 660 N N . ASP A 1 83 ? -19.126 -15.666 35.761 1.00 79.38 8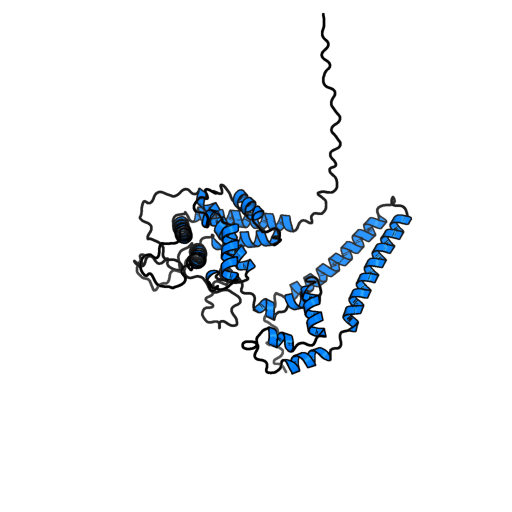3 ASP A N 1
ATOM 661 C CA . ASP A 1 83 ? -20.328 -16.259 35.150 1.00 79.38 83 ASP A CA 1
ATOM 662 C C . ASP A 1 83 ? -20.187 -16.331 33.622 1.00 79.38 83 ASP A C 1
ATOM 664 O O . ASP A 1 83 ? -20.499 -17.352 32.998 1.00 79.38 83 ASP A O 1
ATOM 668 N N . LEU A 1 84 ? -19.615 -15.296 32.995 1.00 81.75 84 LEU A N 1
ATOM 669 C CA . LEU A 1 84 ? -19.385 -15.286 31.550 1.00 81.75 84 LEU A CA 1
ATOM 670 C C . LEU A 1 84 ? -18.464 -16.434 31.110 1.00 81.75 84 LEU A C 1
ATOM 672 O O . LEU A 1 84 ? -18.793 -17.167 30.169 1.00 81.75 84 LEU A O 1
ATOM 676 N N . VAL A 1 85 ? -17.335 -16.608 31.806 1.00 82.50 85 VAL A N 1
ATOM 677 C CA . VAL A 1 85 ? -16.362 -17.674 31.527 1.00 82.50 85 VAL A CA 1
ATOM 678 C C . VAL A 1 85 ? -17.020 -19.044 31.671 1.00 82.50 85 VAL A C 1
ATOM 680 O O . VAL A 1 85 ? -16.857 -19.892 30.793 1.00 82.50 85 VAL A O 1
ATOM 683 N N . GLN A 1 86 ? -17.828 -19.248 32.714 1.00 85.62 86 GLN A N 1
ATOM 684 C CA . GLN A 1 86 ? -18.516 -20.518 32.943 1.00 85.62 86 GLN A CA 1
ATOM 685 C C . GLN A 1 86 ? -19.568 -20.827 31.865 1.00 85.62 86 GLN A C 1
ATOM 687 O O . GLN A 1 86 ? -19.720 -21.975 31.447 1.00 85.62 86 GLN A O 1
ATOM 692 N N . ARG A 1 87 ? -20.291 -19.818 31.366 1.00 87.19 87 ARG A N 1
ATOM 693 C CA . ARG A 1 87 ? -21.293 -20.006 30.299 1.00 87.19 87 ARG A CA 1
ATOM 694 C C . ARG A 1 87 ? -20.685 -20.226 28.915 1.00 87.19 87 ARG A C 1
ATOM 696 O O . ARG A 1 87 ? -21.351 -20.824 28.061 1.00 87.19 87 ARG A O 1
ATOM 703 N N . LEU A 1 88 ? -19.483 -19.700 28.680 1.00 86.38 88 LEU A N 1
ATOM 704 C CA . LEU A 1 88 ? -18.723 -19.877 27.439 1.00 86.38 88 LEU A CA 1
ATOM 705 C C . LEU A 1 88 ? -17.809 -21.111 27.479 1.00 86.38 88 LEU A C 1
ATOM 707 O O . LEU A 1 88 ? -17.297 -21.523 26.436 1.00 86.38 88 LEU A O 1
ATOM 711 N N . GLU A 1 89 ? -17.643 -21.745 28.641 1.00 88.88 89 GLU A N 1
ATOM 712 C CA . GLU A 1 89 ? -16.860 -22.968 28.784 1.00 88.88 89 GLU A CA 1
ATOM 713 C C . GLU A 1 89 ? -17.419 -24.089 27.885 1.00 88.88 89 GLU A C 1
ATOM 715 O O . GLU A 1 89 ? -18.592 -24.466 27.948 1.00 88.88 89 GLU A O 1
ATOM 720 N N . GLY A 1 90 ? -16.568 -24.621 27.003 1.00 86.00 90 GLY A N 1
ATOM 721 C CA . GLY A 1 90 ? -16.933 -25.685 26.062 1.00 86.00 90 GLY A CA 1
ATOM 722 C C . GLY A 1 90 ? -17.629 -25.219 24.778 1.00 86.00 90 GLY A C 1
ATOM 723 O O . GLY A 1 90 ? -17.998 -26.066 23.962 1.00 86.00 90 GLY A O 1
ATOM 724 N N . VAL A 1 91 ? -17.792 -23.910 24.563 1.00 88.62 91 VAL A N 1
ATOM 725 C CA . VAL A 1 91 ? -18.223 -23.373 23.266 1.00 88.62 91 VAL A CA 1
ATOM 726 C C . VAL A 1 91 ? -17.030 -23.347 22.314 1.00 88.62 91 VAL A C 1
ATOM 728 O O . VAL A 1 91 ? -16.018 -22.703 22.577 1.00 88.62 91 VAL A O 1
ATOM 731 N N . ASP A 1 92 ? -17.156 -24.043 21.187 1.00 86.19 92 ASP A N 1
ATOM 732 C CA . ASP A 1 92 ? -16.163 -23.984 20.120 1.00 86.19 92 ASP A CA 1
ATOM 733 C C . ASP A 1 92 ? -16.364 -22.699 19.303 1.00 86.19 92 ASP A C 1
ATOM 735 O O . ASP A 1 92 ? -17.326 -22.581 18.533 1.00 86.19 92 ASP A O 1
ATOM 739 N N . LEU A 1 93 ? -15.477 -21.722 19.501 1.00 84.56 93 LEU A N 1
ATOM 740 C CA . LEU A 1 93 ? -15.529 -20.417 18.838 1.00 84.56 93 LEU A CA 1
ATOM 741 C C . LEU A 1 93 ? -15.393 -20.522 17.311 1.00 84.56 93 LEU A C 1
ATOM 743 O O . LEU A 1 93 ? -15.891 -19.648 16.607 1.00 84.56 93 LEU A O 1
ATOM 747 N N . GLU A 1 94 ? -14.773 -21.585 16.783 1.00 81.19 94 GLU A N 1
ATOM 748 C CA . GLU A 1 94 ? -14.581 -21.749 15.334 1.00 81.19 94 GLU A CA 1
ATOM 749 C C . GLU A 1 94 ? -15.839 -22.276 14.623 1.00 81.19 94 GLU A C 1
ATOM 751 O O . GLU A 1 94 ? -16.026 -22.048 13.426 1.00 81.19 94 GLU A O 1
ATOM 756 N N . LEU A 1 95 ? -16.716 -22.977 15.349 1.00 87.19 95 LEU A N 1
ATOM 757 C CA . LEU A 1 95 ? -17.928 -23.593 14.796 1.00 87.19 95 LEU A CA 1
ATOM 758 C C . LEU A 1 95 ? -19.211 -22.834 15.153 1.00 87.19 95 LEU A C 1
ATOM 760 O O . LEU A 1 95 ? -20.244 -23.016 14.501 1.00 87.19 95 LEU A O 1
ATOM 764 N N . THR A 1 96 ? -19.167 -22.002 16.190 1.00 88.62 96 THR A N 1
ATOM 765 C CA . THR A 1 96 ? -20.343 -21.304 16.713 1.00 88.62 96 THR A CA 1
ATOM 766 C C . THR A 1 96 ? -20.614 -20.032 15.914 1.00 88.62 96 THR A C 1
ATOM 768 O O . THR A 1 96 ? -19.764 -19.156 15.794 1.00 88.62 96 THR A O 1
ATOM 771 N N . SER A 1 97 ? -21.827 -19.893 15.374 1.00 89.44 97 SER A N 1
ATOM 772 C CA . SER A 1 97 ? -22.233 -18.675 14.656 1.00 89.44 97 SER A CA 1
ATOM 773 C C . SER A 1 97 ? -22.283 -17.456 15.586 1.00 89.44 97 SER A C 1
ATOM 775 O O . SER A 1 97 ? -22.676 -17.585 16.748 1.00 89.44 97 SER A O 1
ATOM 777 N N . THR A 1 98 ? -22.024 -16.264 15.051 1.00 88.19 98 THR A N 1
ATOM 778 C CA . THR A 1 98 ? -22.093 -14.979 15.772 1.00 88.19 98 THR A CA 1
ATOM 779 C C . THR A 1 98 ? -23.420 -14.766 16.501 1.00 88.19 98 THR A C 1
ATOM 781 O O . THR A 1 98 ? -23.416 -14.336 17.650 1.00 88.19 98 THR A O 1
ATOM 784 N N . ASP A 1 99 ? -24.550 -15.147 15.898 1.00 88.81 99 ASP A N 1
ATOM 785 C CA . ASP A 1 99 ? -25.873 -15.021 16.528 1.00 88.81 99 ASP A CA 1
ATOM 786 C C . ASP A 1 99 ? -26.027 -15.908 17.773 1.00 88.81 99 ASP A C 1
ATOM 788 O O . ASP A 1 99 ? -26.710 -15.540 18.728 1.00 88.81 99 ASP A O 1
ATOM 792 N N . GLN A 1 100 ? -25.379 -17.078 17.789 1.00 90.00 100 GLN A N 1
ATOM 793 C CA . GLN A 1 100 ? -25.405 -17.990 18.935 1.00 90.00 100 GLN A CA 1
ATOM 794 C C . GLN A 1 100 ? -24.525 -17.480 20.076 1.00 90.00 100 GLN A C 1
ATOM 796 O O . GLN A 1 100 ? -24.958 -17.525 21.225 1.00 90.00 100 GLN A O 1
ATOM 801 N N . LEU A 1 101 ? -23.338 -16.951 19.763 1.00 89.75 101 LEU A N 1
ATOM 802 C CA . LEU A 1 101 ? -22.489 -16.242 20.726 1.00 89.75 101 LEU A CA 1
ATOM 803 C C . LEU A 1 101 ? -23.236 -15.048 21.327 1.00 89.75 101 LEU A C 1
ATOM 805 O O . LEU A 1 101 ? -23.308 -14.906 22.545 1.00 89.75 101 LEU A O 1
ATOM 809 N N . TRP A 1 102 ? -23.895 -14.256 20.482 1.00 89.88 102 TRP A N 1
ATOM 810 C CA . TRP A 1 102 ? -24.700 -13.122 20.920 1.00 89.88 102 TRP A CA 1
ATOM 811 C C . TRP A 1 102 ? -25.864 -13.554 21.816 1.00 89.88 102 TRP A C 1
ATOM 813 O O . TRP A 1 102 ? -26.103 -12.947 22.855 1.00 89.88 102 TRP A O 1
ATOM 823 N N . ALA A 1 103 ? -26.562 -14.639 21.464 1.00 91.38 103 ALA A N 1
ATOM 824 C CA . ALA A 1 103 ? -27.673 -15.179 22.244 1.00 91.38 103 ALA A CA 1
ATOM 825 C C . ALA A 1 103 ? -27.263 -15.684 23.641 1.00 91.38 103 ALA A C 1
ATOM 827 O O . ALA A 1 103 ? -28.121 -15.758 24.524 1.00 91.38 103 ALA A O 1
ATOM 828 N N . ARG A 1 104 ? -25.983 -16.020 23.845 1.00 88.88 104 ARG A N 1
ATOM 829 C CA . ARG A 1 104 ? -25.437 -16.465 25.135 1.00 88.88 104 ARG A CA 1
ATOM 830 C C . ARG A 1 104 ? -25.133 -15.319 26.092 1.00 88.88 104 ARG A C 1
ATOM 832 O O . ARG A 1 104 ? -25.164 -15.560 27.291 1.00 88.88 104 ARG A O 1
ATOM 839 N N . LEU A 1 105 ? -24.899 -14.111 25.579 1.00 88.75 105 LEU A N 1
ATOM 840 C CA . LEU A 1 105 ? -24.666 -12.921 26.398 1.00 88.75 105 LEU A CA 1
ATOM 841 C C . LEU A 1 105 ? -25.943 -12.505 27.147 1.00 88.75 105 LEU A C 1
ATOM 843 O O . LEU A 1 105 ? -27.039 -12.594 26.573 1.00 88.75 105 LEU A O 1
ATOM 847 N N . THR A 1 106 ? -25.820 -12.012 28.385 1.00 91.38 106 THR A N 1
ATOM 848 C CA . THR A 1 106 ? -26.935 -11.380 29.107 1.00 91.38 106 THR A CA 1
ATOM 849 C C . THR A 1 106 ? -27.391 -10.115 28.370 1.00 91.38 106 THR A C 1
ATOM 851 O O . THR A 1 106 ? -26.634 -9.521 27.596 1.00 91.38 106 THR A O 1
ATOM 854 N N . PRO A 1 107 ? -28.636 -9.655 28.580 1.00 91.56 107 PRO A N 1
ATOM 855 C CA . PRO A 1 107 ? -29.082 -8.372 28.043 1.00 91.56 107 PRO A CA 1
ATOM 856 C C . PRO A 1 107 ? -28.184 -7.196 28.460 1.00 91.56 107 PRO A C 1
ATOM 858 O O . PRO A 1 107 ? -28.005 -6.265 27.677 1.00 91.56 107 PRO A O 1
ATOM 861 N N . GLU A 1 108 ? -27.605 -7.260 29.660 1.00 88.62 108 GLU A N 1
ATOM 862 C CA . GLU A 1 108 ? -26.730 -6.227 30.220 1.00 88.62 108 GLU A CA 1
ATOM 863 C C . GLU A 1 108 ? -25.367 -6.203 29.523 1.00 88.62 108 GLU A C 1
ATOM 865 O O . GLU A 1 108 ? -24.938 -5.149 29.057 1.00 88.62 108 GLU A O 1
ATOM 870 N N . GLU A 1 109 ? -24.743 -7.365 29.315 1.00 88.75 109 GLU A N 1
ATOM 871 C CA . GLU A 1 109 ? -23.501 -7.498 28.540 1.00 88.75 109 GLU A CA 1
ATOM 872 C C . GLU A 1 109 ? -23.679 -7.017 27.095 1.00 88.75 109 GLU A C 1
ATOM 874 O O . GLU A 1 109 ? -22.837 -6.294 26.561 1.00 88.75 109 GLU A O 1
ATOM 879 N N . ARG A 1 110 ? -24.806 -7.363 26.457 1.00 90.56 110 ARG A N 1
ATOM 880 C CA . ARG A 1 110 ? -25.125 -6.881 25.102 1.00 90.56 110 ARG A CA 1
ATOM 881 C C . ARG A 1 110 ? -25.262 -5.366 25.068 1.00 90.56 110 ARG A C 1
ATOM 883 O O . ARG A 1 110 ? -24.773 -4.737 24.132 1.00 90.56 110 ARG A O 1
ATOM 890 N N . ALA A 1 111 ? -25.918 -4.777 26.066 1.00 90.62 111 ALA A N 1
ATOM 891 C CA . ALA A 1 111 ? -26.048 -3.329 26.175 1.00 90.62 111 ALA A CA 1
ATOM 892 C C . ALA A 1 111 ? -24.685 -2.661 26.409 1.00 90.62 111 ALA A C 1
ATOM 894 O O . ALA A 1 111 ? -24.393 -1.650 25.772 1.00 90.62 111 ALA A O 1
ATOM 895 N N . LYS A 1 112 ? -23.828 -3.252 27.252 1.00 87.88 112 LYS A N 1
ATOM 896 C CA . LYS A 1 112 ? -22.452 -2.797 27.506 1.00 87.88 112 LYS A CA 1
ATOM 897 C C . LYS A 1 112 ? -21.615 -2.830 26.219 1.00 87.88 112 LYS A C 1
ATOM 899 O O . LYS A 1 112 ? -20.972 -1.835 25.888 1.00 87.88 112 LYS A O 1
ATOM 904 N N . PHE A 1 113 ? -21.703 -3.911 25.440 1.00 89.12 113 PHE A N 1
ATOM 905 C CA . PHE A 1 113 ? -21.039 -4.032 24.139 1.00 89.12 113 PHE A CA 1
ATOM 906 C C . PHE A 1 113 ? -21.557 -3.017 23.111 1.00 89.12 113 PHE A C 1
ATOM 908 O O . PHE A 1 113 ? -20.762 -2.351 22.454 1.00 89.12 113 PHE A O 1
ATOM 915 N N . LEU A 1 114 ? -22.879 -2.850 22.981 1.00 91.44 114 LEU A N 1
ATOM 916 C CA . LEU A 1 114 ? -23.461 -1.865 22.059 1.00 91.44 114 LEU A CA 1
ATOM 917 C C . LEU A 1 114 ? -23.078 -0.432 22.447 1.00 91.44 114 LEU A C 1
ATOM 919 O O . LEU A 1 114 ? -22.721 0.357 21.579 1.00 91.44 114 LEU A O 1
ATOM 923 N N . LYS A 1 115 ? -23.051 -0.115 23.747 1.00 88.56 115 LYS A N 1
ATOM 924 C CA . LYS A 1 115 ? -22.594 1.188 24.249 1.00 88.56 115 LYS A CA 1
ATOM 925 C C . LYS A 1 115 ? -21.116 1.440 23.930 1.00 88.56 115 LYS A C 1
ATOM 927 O O . LYS A 1 115 ? -20.761 2.565 23.586 1.00 88.56 115 LYS A O 1
ATOM 932 N N . ALA A 1 116 ? -20.269 0.413 24.022 1.00 88.19 116 ALA A N 1
ATOM 933 C CA . ALA A 1 116 ? -18.870 0.501 23.600 1.00 88.19 116 ALA A CA 1
ATOM 934 C C . ALA A 1 116 ? -18.741 0.704 22.080 1.00 88.19 116 ALA A C 1
ATOM 936 O O . ALA A 1 116 ? -17.888 1.466 21.632 1.00 88.19 116 ALA A O 1
ATOM 937 N N . LEU A 1 117 ? -19.608 0.070 21.284 1.00 85.81 117 LEU A N 1
ATOM 938 C CA . LEU A 1 117 ? -19.619 0.218 19.828 1.00 85.81 117 LEU A CA 1
ATOM 939 C C . LEU A 1 117 ? -20.072 1.619 19.381 1.00 85.81 117 LEU A C 1
ATOM 941 O O . LEU A 1 117 ? -19.508 2.167 18.435 1.00 85.81 117 LEU A O 1
ATOM 945 N N . ASP A 1 118 ? -21.054 2.203 20.071 1.00 88.56 118 ASP A N 1
ATOM 946 C CA . ASP A 1 118 ? -21.555 3.553 19.788 1.00 88.56 118 ASP A CA 1
ATOM 947 C C . ASP A 1 118 ? -20.543 4.646 20.183 1.00 88.56 118 ASP A C 1
ATOM 949 O O . ASP A 1 118 ? -20.492 5.700 19.548 1.00 88.56 118 ASP A O 1
ATOM 953 N N . ASN A 1 119 ? -19.709 4.385 21.198 1.00 86.44 119 ASN A N 1
ATOM 954 C CA . ASN A 1 119 ? -18.699 5.312 21.708 1.00 86.44 119 ASN A CA 1
ATOM 955 C C . ASN A 1 119 ? -17.289 4.692 21.652 1.00 86.44 119 ASN A C 1
ATOM 957 O O . ASN A 1 119 ? -16.802 4.185 22.672 1.00 86.44 119 ASN A O 1
ATOM 961 N N . PRO A 1 120 ? -16.582 4.785 20.507 1.00 84.44 120 PRO A N 1
ATOM 962 C CA . PRO A 1 120 ? -15.237 4.221 20.353 1.00 84.44 120 PRO A CA 1
ATOM 963 C C . PRO A 1 120 ? -14.191 4.877 21.269 1.00 84.44 120 PRO A C 1
ATOM 965 O O . PRO A 1 120 ? -13.141 4.292 21.523 1.00 84.44 120 PRO A O 1
ATOM 968 N N . ASP A 1 121 ? -14.472 6.074 21.786 1.00 85.75 121 ASP A N 1
ATOM 969 C CA . ASP A 1 121 ? -13.606 6.789 22.731 1.00 85.75 121 ASP A CA 1
ATOM 970 C C . ASP A 1 121 ? -13.835 6.378 24.199 1.00 85.75 121 ASP A C 1
ATOM 972 O O . ASP A 1 121 ? -13.114 6.842 25.081 1.00 85.75 121 ASP A O 1
ATOM 976 N N . SER A 1 122 ? -14.822 5.518 24.482 1.00 89.06 122 SER A N 1
ATOM 977 C CA . SER A 1 122 ? -15.057 5.006 25.838 1.00 89.06 122 SER A CA 1
ATOM 978 C C . SER A 1 122 ? -13.913 4.102 26.303 1.00 89.06 122 SER A C 1
ATOM 980 O O . SER A 1 122 ? -13.315 3.383 25.502 1.00 89.06 122 SER A O 1
ATOM 982 N N . GLU A 1 123 ? -13.624 4.098 27.607 1.00 87.56 123 GLU A N 1
ATOM 983 C CA . GLU A 1 123 ? -12.535 3.297 28.182 1.00 87.56 123 GLU A CA 1
ATOM 984 C C . GLU A 1 123 ? -12.676 1.808 27.852 1.00 87.56 123 GLU A C 1
ATOM 986 O O . GLU A 1 123 ? -11.717 1.186 27.403 1.00 87.56 123 GLU A O 1
ATOM 991 N N . LEU A 1 124 ? -13.890 1.263 27.962 1.00 83.75 124 LEU A N 1
ATOM 992 C CA . LEU A 1 124 ? -14.168 -0.125 27.608 1.00 83.75 124 LEU A CA 1
ATOM 993 C C . LEU A 1 124 ? -13.891 -0.413 26.125 1.00 83.75 124 LEU A C 1
ATOM 995 O O . LEU A 1 124 ? -13.264 -1.420 25.805 1.00 83.75 124 LEU A O 1
ATOM 999 N N . ALA A 1 125 ? -14.332 0.459 25.211 1.00 85.19 125 ALA A N 1
ATOM 1000 C CA . ALA A 1 125 ? -14.050 0.291 23.787 1.00 85.19 125 ALA A CA 1
ATOM 1001 C C . ALA A 1 125 ? -12.541 0.343 23.519 1.00 85.19 125 ALA A C 1
ATOM 1003 O O . ALA A 1 125 ? -12.015 -0.498 22.796 1.00 85.19 125 ALA A O 1
ATOM 1004 N N . GLN A 1 126 ? -11.830 1.276 24.154 1.00 86.06 126 GLN A N 1
ATOM 1005 C CA . GLN A 1 126 ? -10.376 1.383 24.057 1.00 86.06 126 GLN A CA 1
ATOM 1006 C C . GLN A 1 126 ? -9.671 0.148 24.627 1.00 86.06 126 GLN A C 1
ATOM 1008 O O . GLN A 1 126 ? -8.720 -0.328 24.018 1.00 86.06 126 GLN A O 1
ATOM 1013 N N . GLN A 1 127 ? -10.148 -0.415 25.738 1.00 86.44 127 GLN A N 1
ATOM 1014 C CA . GLN A 1 127 ? -9.600 -1.633 26.334 1.00 86.44 127 GLN A CA 1
ATOM 1015 C C . GLN A 1 127 ? -9.807 -2.851 25.427 1.00 86.44 127 GLN A C 1
ATOM 1017 O O . GLN A 1 127 ? -8.871 -3.621 25.219 1.00 86.44 127 GLN A O 1
ATOM 1022 N N . LEU A 1 128 ? -10.994 -2.998 24.829 1.00 83.62 128 LEU A N 1
ATOM 1023 C CA . LEU A 1 128 ? -11.276 -4.064 23.863 1.00 83.62 128 LEU A CA 1
ATOM 1024 C C . LEU A 1 128 ? -10.424 -3.913 22.594 1.00 83.62 128 LEU A C 1
ATOM 1026 O O . LEU A 1 128 ? -9.844 -4.889 22.115 1.00 83.62 128 LEU A O 1
ATOM 1030 N N . LEU A 1 129 ? -10.291 -2.687 22.080 1.00 82.06 129 LEU A N 1
ATOM 1031 C CA . LEU A 1 129 ? -9.470 -2.371 20.907 1.00 82.06 129 LEU A CA 1
ATOM 1032 C C . LEU A 1 129 ? -7.959 -2.475 21.176 1.00 82.06 129 LEU A C 1
ATOM 1034 O O . LEU A 1 129 ? -7.191 -2.668 20.233 1.00 82.06 129 LEU A O 1
ATOM 1038 N N . ALA A 1 130 ? -7.534 -2.350 22.435 1.00 81.12 130 ALA A N 1
ATOM 1039 C CA . ALA A 1 130 ? -6.147 -2.482 22.882 1.00 81.12 130 ALA A CA 1
ATOM 1040 C C . ALA A 1 130 ? -5.824 -3.868 23.469 1.00 81.12 130 ALA A C 1
ATOM 1042 O O . ALA A 1 130 ? -4.742 -4.054 24.033 1.00 81.12 130 ALA A O 1
ATOM 1043 N N . SER A 1 131 ? -6.746 -4.830 23.371 1.00 84.19 131 SER A N 1
ATOM 1044 C CA . SER A 1 131 ? -6.519 -6.193 23.849 1.00 84.19 131 SER A CA 1
ATOM 1045 C C . SER A 1 131 ? -5.349 -6.848 23.104 1.00 84.19 131 SER A C 1
ATOM 1047 O O . SER A 1 131 ? -5.196 -6.714 21.888 1.00 84.19 131 SER A O 1
ATOM 1049 N N . GLU A 1 132 ? -4.500 -7.568 23.845 1.00 81.56 132 GLU A N 1
ATOM 1050 C CA . GLU A 1 132 ? -3.321 -8.252 23.289 1.00 81.56 132 GLU A CA 1
ATOM 1051 C C . GLU A 1 132 ? -3.717 -9.290 22.229 1.00 81.56 132 GLU A C 1
ATOM 1053 O O . GLU A 1 132 ? -2.998 -9.492 21.254 1.00 81.56 132 GLU A O 1
ATOM 1058 N N . GLU A 1 133 ? -4.889 -9.901 22.391 1.00 78.06 133 GLU A N 1
ATOM 1059 C CA . GLU A 1 133 ? -5.467 -10.871 21.462 1.00 78.06 133 GLU A CA 1
ATOM 1060 C C . GLU A 1 133 ? -5.752 -10.225 20.103 1.00 78.06 133 GLU A C 1
ATOM 1062 O O . GLU A 1 133 ? -5.248 -10.695 19.081 1.00 78.06 133 GLU A O 1
ATOM 1067 N N . LEU A 1 134 ? -6.443 -9.079 20.089 1.00 78.25 134 LEU A N 1
ATOM 1068 C CA . LEU A 1 134 ? -6.719 -8.348 18.854 1.00 78.25 134 LEU A CA 1
ATOM 1069 C C . LEU A 1 134 ? -5.430 -7.826 18.208 1.00 78.25 134 LEU A C 1
ATOM 1071 O O . LEU A 1 134 ? -5.288 -7.860 16.986 1.00 78.25 134 LEU A O 1
ATOM 1075 N N . GLU A 1 135 ? -4.465 -7.361 19.006 1.00 78.50 135 GLU A N 1
ATOM 1076 C CA . GLU A 1 135 ? -3.144 -6.984 18.494 1.00 78.50 135 GLU A CA 1
ATOM 1077 C C . GLU A 1 135 ? -2.396 -8.178 17.884 1.00 78.50 135 GLU A C 1
ATOM 1079 O O . GLU A 1 135 ? -1.682 -8.003 16.894 1.00 78.50 135 GLU A O 1
ATOM 1084 N N . SER A 1 136 ? -2.569 -9.382 18.437 1.00 79.12 136 SER A N 1
ATOM 1085 C CA . SER A 1 136 ? -1.927 -10.604 17.945 1.00 79.12 136 SER A CA 1
ATOM 1086 C C . SER A 1 136 ? -2.509 -11.103 16.620 1.00 79.12 136 SER A C 1
ATOM 1088 O O . SER A 1 136 ? -1.763 -11.637 15.795 1.00 79.12 136 SER A O 1
ATOM 1090 N N . ASP A 1 137 ? -3.796 -10.841 16.378 1.00 81.25 137 ASP A N 1
ATOM 1091 C CA . ASP A 1 137 ? -4.489 -11.188 15.135 1.00 81.25 137 ASP A CA 1
ATOM 1092 C C . ASP A 1 137 ? -4.215 -10.197 13.995 1.00 81.25 137 ASP A C 1
ATOM 1094 O O . ASP A 1 137 ? -4.433 -10.507 12.818 1.00 81.25 137 ASP A O 1
ATOM 1098 N N . ARG A 1 138 ? -3.695 -9.000 14.300 1.00 83.81 138 ARG A N 1
ATOM 1099 C CA . ARG A 1 138 ? -3.332 -8.021 13.267 1.00 83.81 138 ARG A CA 1
ATOM 1100 C C . ARG A 1 138 ? -2.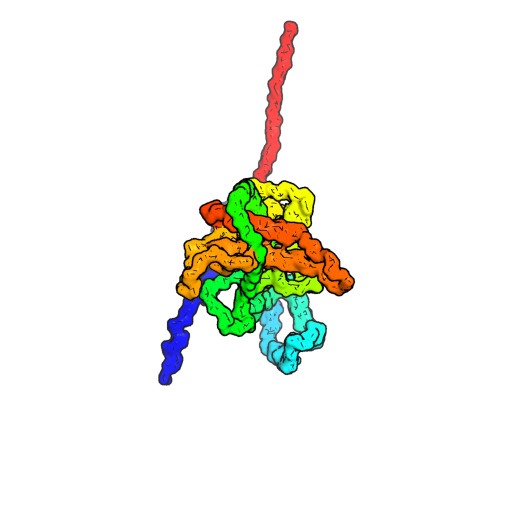145 -8.522 12.456 1.00 83.81 138 ARG A C 1
ATOM 1102 O O . ARG A 1 138 ? -1.002 -8.548 12.912 1.00 83.81 138 ARG A O 1
ATOM 1109 N N . VAL A 1 139 ? -2.413 -8.832 11.191 1.00 90.06 139 VAL A N 1
ATOM 1110 C CA . VAL A 1 139 ? -1.381 -9.237 10.241 1.00 90.06 139 VAL A CA 1
ATOM 1111 C C . VAL A 1 139 ? -0.643 -8.000 9.734 1.00 90.06 139 VAL A C 1
ATOM 1113 O O . VAL A 1 139 ? -1.163 -7.188 8.964 1.00 90.06 139 VAL A O 1
ATOM 1116 N N . GLU A 1 140 ? 0.614 -7.864 10.140 1.00 93.12 140 GLU A N 1
ATOM 1117 C CA . GLU A 1 140 ? 1.501 -6.828 9.631 1.00 93.12 140 GLU A CA 1
ATOM 1118 C C . GLU A 1 140 ? 1.885 -7.087 8.166 1.00 93.12 140 GLU A C 1
ATOM 1120 O O . GLU A 1 140 ? 1.926 -8.237 7.702 1.00 93.12 140 GLU A O 1
ATOM 1125 N N . PRO A 1 141 ? 2.200 -6.025 7.404 1.00 95.94 141 PRO A N 1
ATOM 1126 C CA . PRO A 1 141 ? 2.581 -6.174 6.010 1.00 95.94 141 PRO A CA 1
ATOM 1127 C C . PRO A 1 141 ? 3.787 -7.098 5.808 1.00 95.94 141 PRO A C 1
ATOM 1129 O O . PRO A 1 141 ? 4.767 -7.048 6.551 1.00 95.94 141 PRO A O 1
ATOM 1132 N N . TRP A 1 142 ? 3.770 -7.901 4.739 1.00 96.00 142 TRP A N 1
ATOM 1133 C CA . TRP A 1 142 ? 4.830 -8.877 4.442 1.00 96.00 142 TRP A CA 1
ATOM 1134 C C . TRP A 1 142 ? 6.224 -8.248 4.290 1.00 96.00 142 TRP A C 1
ATOM 1136 O O . TRP A 1 142 ? 7.232 -8.932 4.454 1.00 96.00 142 TRP A O 1
ATOM 1146 N N . TRP A 1 143 ? 6.304 -6.957 3.951 1.00 95.88 143 TRP A N 1
ATOM 1147 C CA . TRP A 1 143 ? 7.573 -6.242 3.800 1.00 95.88 143 TRP A CA 1
ATOM 1148 C C . TRP A 1 143 ? 8.188 -5.801 5.128 1.00 95.88 143 TRP A C 1
ATOM 1150 O O . TRP A 1 143 ? 9.362 -5.432 5.147 1.00 95.88 143 TRP A O 1
ATOM 1160 N N . ASP A 1 144 ? 7.435 -5.831 6.227 1.00 95.31 144 ASP A N 1
ATOM 1161 C CA . ASP A 1 144 ? 7.939 -5.545 7.574 1.00 95.31 144 ASP A CA 1
ATOM 1162 C C . ASP A 1 144 ? 8.533 -6.781 8.259 1.00 95.31 144 ASP A C 1
ATOM 1164 O O . ASP A 1 144 ? 9.276 -6.637 9.231 1.00 95.31 144 ASP A O 1
ATOM 1168 N N . ALA A 1 145 ? 8.327 -7.970 7.682 1.00 91.44 145 ALA A N 1
ATOM 1169 C CA . ALA A 1 145 ? 8.943 -9.199 8.158 1.00 91.44 145 ALA A CA 1
ATOM 1170 C C . ALA A 1 145 ? 10.482 -9.084 8.169 1.00 91.44 145 ALA A C 1
ATOM 1172 O O . ALA A 1 145 ? 11.080 -8.619 7.188 1.00 91.44 145 ALA A O 1
ATOM 1173 N N . PRO A 1 146 ? 11.158 -9.523 9.248 1.00 87.69 146 PRO A N 1
ATOM 1174 C CA . PRO A 1 146 ? 12.612 -9.549 9.276 1.00 87.69 146 PRO A CA 1
ATOM 1175 C C . PRO A 1 146 ? 13.126 -10.519 8.208 1.00 87.69 146 PRO A C 1
ATOM 1177 O O . PRO A 1 146 ? 12.587 -11.608 8.038 1.00 87.69 146 PRO A O 1
ATOM 1180 N N . SER A 1 147 ? 14.199 -10.152 7.508 1.00 73.94 147 SER A N 1
ATOM 1181 C CA . SER A 1 147 ? 14.754 -10.932 6.388 1.00 73.94 147 SER A CA 1
ATOM 1182 C C . SER A 1 147 ? 15.314 -12.312 6.765 1.00 73.94 147 SER A C 1
ATOM 1184 O O . SER A 1 147 ? 15.862 -12.999 5.908 1.00 73.94 147 SER A O 1
ATOM 1186 N N . ILE A 1 148 ? 15.240 -12.701 8.038 1.00 73.25 148 ILE A N 1
ATOM 1187 C CA . ILE A 1 148 ? 15.670 -14.013 8.515 1.00 73.25 148 ILE A CA 1
ATOM 1188 C C . ILE A 1 148 ? 14.570 -15.003 8.127 1.00 73.25 148 ILE A C 1
ATOM 1190 O O . ILE A 1 148 ? 13.396 -14.741 8.360 1.00 73.25 148 ILE A O 1
ATOM 1194 N N . GLU A 1 149 ? 14.941 -16.113 7.497 1.00 60.53 149 GLU A N 1
ATOM 1195 C CA . GLU A 1 149 ? 14.016 -17.108 6.947 1.00 60.53 149 GLU A CA 1
ATOM 1196 C C . GLU A 1 149 ? 13.133 -17.734 8.047 1.00 60.53 149 GLU A C 1
ATOM 1198 O O . GLU A 1 149 ? 13.499 -18.707 8.701 1.00 60.53 149 GLU A O 1
ATOM 1203 N N . ILE A 1 150 ? 11.939 -17.166 8.249 1.00 55.34 150 ILE A N 1
ATOM 1204 C CA . ILE A 1 150 ? 10.894 -17.647 9.173 1.00 55.34 150 ILE A CA 1
ATOM 1205 C C . ILE A 1 150 ? 10.040 -18.750 8.507 1.00 55.34 150 ILE A C 1
ATOM 1207 O O . ILE A 1 150 ? 8.868 -18.945 8.824 1.00 55.34 150 ILE A O 1
ATOM 1211 N N . ASP A 1 151 ? 10.588 -19.519 7.564 1.00 55.88 151 ASP A N 1
ATOM 1212 C CA . ASP A 1 151 ? 9.797 -20.559 6.884 1.00 55.88 151 ASP A CA 1
ATOM 1213 C C . ASP A 1 151 ? 9.443 -21.745 7.798 1.00 55.88 151 ASP A C 1
ATOM 1215 O O . ASP A 1 151 ? 8.551 -22.534 7.487 1.00 55.88 151 ASP A O 1
ATOM 1219 N N . SER A 1 152 ? 10.056 -21.827 8.980 1.00 58.38 152 SER A N 1
ATOM 1220 C CA . SER A 1 152 ? 9.840 -22.889 9.964 1.00 58.38 152 SER A CA 1
ATOM 1221 C C . SER A 1 152 ? 8.841 -22.554 11.082 1.00 58.38 152 SER A C 1
ATOM 1223 O O . SER A 1 152 ? 8.577 -23.422 11.915 1.00 58.38 152 SER A O 1
ATOM 1225 N N . GLN A 1 153 ? 8.236 -21.355 11.125 1.00 59.19 153 GLN A N 1
ATOM 1226 C CA . GLN A 1 153 ? 7.231 -21.054 12.157 1.00 59.19 153 GLN A CA 1
ATOM 1227 C C . GLN A 1 153 ? 5.799 -21.481 11.773 1.00 59.19 153 GLN A C 1
ATOM 1229 O O . GLN A 1 153 ? 5.365 -21.246 10.632 1.00 59.19 153 GLN A O 1
ATOM 1234 N N . PRO A 1 154 ? 5.037 -22.068 12.725 1.00 63.72 154 PRO A N 1
ATOM 1235 C CA . PRO A 1 154 ? 3.639 -22.448 12.526 1.00 63.72 154 PRO A CA 1
ATOM 1236 C C . PRO A 1 154 ? 2.767 -21.222 12.220 1.00 63.72 154 PRO A C 1
ATOM 1238 O O . PRO A 1 154 ? 3.017 -20.126 12.721 1.00 63.72 154 PRO A O 1
ATOM 1241 N N . ARG A 1 155 ? 1.738 -21.407 11.379 1.00 61.59 155 ARG A N 1
ATOM 1242 C CA . ARG A 1 155 ? 0.873 -20.320 10.874 1.00 61.59 155 ARG A CA 1
ATOM 1243 C C . ARG A 1 155 ? 0.196 -19.507 11.982 1.00 61.59 155 ARG A C 1
ATOM 1245 O O . ARG A 1 155 ? 0.065 -18.305 11.815 1.00 61.59 155 ARG A O 1
ATOM 1252 N N . SER A 1 156 ? -0.133 -20.134 13.110 1.00 60.53 156 SER A N 1
ATOM 1253 C CA . SER A 1 156 ? -0.802 -19.508 14.260 1.00 60.53 156 SER A CA 1
ATOM 1254 C C . SER A 1 156 ? 0.047 -18.495 15.037 1.00 60.53 156 SER A C 1
ATOM 1256 O O . SER A 1 156 ? -0.426 -17.933 16.013 1.00 60.53 156 SER A O 1
ATOM 1258 N N . LYS A 1 157 ? 1.310 -18.265 14.651 1.00 67.00 157 LYS A N 1
ATOM 1259 C CA . LYS A 1 157 ? 2.193 -17.273 15.298 1.00 67.00 157 LYS A CA 1
ATOM 1260 C C . LYS A 1 157 ? 2.758 -16.238 14.327 1.00 67.00 157 LYS A C 1
ATOM 1262 O O . LYS A 1 157 ? 3.687 -15.505 14.668 1.00 67.00 157 LYS A O 1
ATOM 1267 N N . ARG A 1 158 ? 2.267 -16.206 13.085 1.00 75.50 158 ARG A N 1
ATOM 1268 C CA . ARG A 1 158 ? 2.824 -15.323 12.057 1.00 75.50 158 ARG A CA 1
ATOM 1269 C C . ARG A 1 158 ? 2.224 -13.929 12.191 1.00 75.50 158 ARG A C 1
ATOM 1271 O O . ARG A 1 158 ? 1.196 -13.642 11.601 1.00 75.50 158 ARG A O 1
ATOM 1278 N N . ARG A 1 159 ? 2.950 -13.052 12.889 1.00 87.69 159 ARG A N 1
ATOM 1279 C CA . ARG A 1 159 ? 2.670 -11.606 12.946 1.00 87.69 159 ARG A CA 1
ATOM 1280 C C . ARG A 1 159 ? 2.639 -10.944 11.564 1.00 87.69 159 ARG A C 1
ATOM 1282 O O . ARG A 1 159 ? 2.007 -9.916 11.396 1.00 87.69 159 ARG A O 1
ATOM 1289 N N . PHE A 1 160 ? 3.332 -11.515 10.578 1.00 91.75 160 PHE A N 1
ATOM 1290 C CA . PHE A 1 160 ? 3.459 -10.946 9.239 1.00 91.75 160 PHE A CA 1
ATOM 1291 C C . PHE A 1 160 ? 2.717 -11.769 8.197 1.00 91.75 160 PHE A C 1
ATOM 1293 O O . PHE A 1 160 ? 2.733 -13.005 8.217 1.00 91.75 160 PHE A O 1
ATOM 1300 N N . GLY A 1 161 ? 2.146 -11.065 7.227 1.00 91.06 161 GLY A N 1
ATOM 1301 C CA . GLY A 1 161 ? 1.473 -11.674 6.097 1.00 91.06 161 GLY A CA 1
ATOM 1302 C C . GLY A 1 161 ? 2.403 -12.497 5.212 1.00 91.06 161 GLY A C 1
ATOM 1303 O O . GLY A 1 161 ? 3.619 -12.295 5.171 1.00 91.06 161 GLY A O 1
ATOM 1304 N N . SER A 1 162 ? 1.821 -13.429 4.456 1.00 92.50 162 SER A N 1
ATOM 1305 C CA . SER A 1 162 ? 2.605 -14.243 3.524 1.00 92.50 162 SER A CA 1
ATOM 1306 C C . SER A 1 162 ? 3.157 -13.395 2.374 1.00 92.50 162 SER A C 1
ATOM 1308 O O . SER A 1 162 ? 2.501 -12.489 1.857 1.00 92.50 162 SER A O 1
ATOM 1310 N N . ARG A 1 163 ? 4.393 -13.681 1.965 1.00 93.38 163 ARG A N 1
ATOM 1311 C CA . ARG A 1 163 ? 5.038 -12.968 0.863 1.00 93.38 163 ARG A CA 1
ATOM 1312 C C . ARG A 1 163 ? 4.349 -13.328 -0.466 1.00 93.38 163 ARG A C 1
ATOM 1314 O O . ARG A 1 163 ? 4.184 -14.520 -0.742 1.00 93.38 163 ARG A O 1
ATOM 1321 N N . PRO A 1 164 ? 3.973 -12.351 -1.317 1.00 95.50 164 PRO A N 1
ATOM 1322 C CA . PRO A 1 164 ? 3.429 -12.648 -2.635 1.00 95.50 164 PRO A CA 1
ATOM 1323 C C . PRO A 1 164 ? 4.402 -13.477 -3.483 1.00 95.50 164 PRO A C 1
ATOM 1325 O O . PRO A 1 164 ? 5.616 -13.440 -3.295 1.00 95.50 164 PRO A O 1
ATOM 1328 N N . ILE A 1 165 ? 3.864 -14.183 -4.476 1.00 93.50 165 ILE A N 1
ATOM 1329 C CA . ILE A 1 165 ? 4.665 -14.893 -5.485 1.00 93.50 165 ILE A CA 1
ATOM 1330 C C . ILE A 1 165 ? 4.967 -13.921 -6.622 1.00 93.50 165 ILE A C 1
ATOM 1332 O O . ILE A 1 165 ? 4.041 -13.269 -7.105 1.00 93.50 165 ILE A O 1
ATOM 1336 N N . ALA A 1 166 ? 6.218 -13.845 -7.076 1.00 94.19 166 ALA A N 1
ATOM 1337 C CA . ALA A 1 166 ? 6.604 -12.999 -8.204 1.00 94.19 166 ALA A CA 1
ATOM 1338 C C . ALA A 1 166 ? 5.879 -13.403 -9.498 1.00 94.19 166 ALA A C 1
ATOM 1340 O O . ALA A 1 166 ? 5.657 -14.585 -9.762 1.00 94.19 166 ALA A O 1
ATOM 1341 N N . MET A 1 167 ? 5.507 -12.413 -10.309 1.00 94.12 167 MET A N 1
ATOM 1342 C CA . MET A 1 167 ? 4.937 -12.660 -11.633 1.00 94.12 167 MET A CA 1
ATOM 1343 C C . MET A 1 167 ? 6.041 -12.996 -12.641 1.00 94.12 167 MET A C 1
ATOM 1345 O O . MET A 1 167 ? 7.161 -12.496 -12.531 1.00 94.12 167 MET A O 1
ATOM 1349 N N . ALA A 1 168 ? 5.719 -13.823 -13.638 1.00 93.56 168 ALA A N 1
ATOM 1350 C CA . ALA A 1 168 ? 6.614 -14.065 -14.764 1.00 93.56 168 ALA A CA 1
ATOM 1351 C C . ALA A 1 168 ? 6.728 -12.794 -15.611 1.00 93.56 168 ALA A C 1
ATOM 1353 O O . ALA A 1 168 ? 5.719 -12.142 -15.897 1.00 93.56 168 ALA A O 1
ATOM 1354 N N . LEU A 1 169 ? 7.950 -12.449 -16.008 1.00 90.62 169 LEU A N 1
ATOM 1355 C CA . LEU A 1 169 ? 8.216 -11.272 -16.821 1.00 90.62 169 LEU A CA 1
ATOM 1356 C C . LEU A 1 169 ? 8.795 -11.699 -18.167 1.00 90.62 169 LEU A C 1
ATOM 1358 O O . LEU A 1 169 ? 9.625 -12.607 -18.224 1.00 90.62 169 LEU A O 1
ATOM 1362 N N . PRO A 1 170 ? 8.376 -11.060 -19.271 1.00 89.50 170 PRO A N 1
ATOM 1363 C CA . PRO A 1 170 ? 8.981 -11.332 -20.560 1.00 89.50 170 PRO A CA 1
ATOM 1364 C C . PRO A 1 170 ? 10.469 -10.982 -20.495 1.00 89.50 170 PRO A C 1
ATOM 1366 O O . PRO A 1 170 ? 10.842 -9.934 -19.964 1.00 89.50 170 PRO A O 1
ATOM 1369 N N . ALA A 1 171 ? 11.313 -11.850 -21.056 1.00 82.44 171 ALA A N 1
ATOM 1370 C CA . ALA A 1 171 ? 12.733 -11.564 -21.187 1.00 82.44 171 ALA A CA 1
ATOM 1371 C C . ALA A 1 171 ? 12.907 -10.232 -21.931 1.00 82.44 171 ALA A C 1
ATOM 1373 O O . ALA A 1 171 ? 12.411 -10.066 -23.053 1.00 82.44 171 ALA A O 1
ATOM 1374 N N . ALA A 1 172 ? 13.576 -9.272 -21.289 1.00 72.75 172 ALA A N 1
ATOM 1375 C CA . ALA A 1 172 ? 13.867 -7.989 -21.904 1.00 72.75 172 ALA A CA 1
ATOM 1376 C C . ALA A 1 172 ? 14.728 -8.241 -23.146 1.00 72.75 172 ALA A C 1
ATOM 1378 O O . ALA A 1 172 ? 15.826 -8.791 -23.056 1.00 72.75 172 ALA A O 1
ATOM 1379 N N . LYS A 1 173 ? 14.215 -7.875 -24.324 1.00 75.88 173 LYS A N 1
ATOM 1380 C CA . LYS A 1 173 ? 15.006 -7.967 -25.549 1.00 75.88 173 LYS A CA 1
ATOM 1381 C C . LYS A 1 173 ? 16.083 -6.881 -25.486 1.00 75.88 173 LYS A C 1
ATOM 1383 O O . LYS A 1 173 ? 15.729 -5.715 -25.304 1.00 75.88 173 LYS A O 1
ATOM 1388 N N . PRO A 1 174 ? 17.373 -7.219 -25.639 1.00 70.25 174 PRO A N 1
ATOM 1389 C CA . PRO A 1 174 ? 18.417 -6.205 -25.696 1.00 70.25 174 PRO A CA 1
ATOM 1390 C C . PRO A 1 174 ? 18.101 -5.213 -26.825 1.00 70.25 174 PRO A C 1
ATOM 1392 O O . PRO A 1 174 ? 17.815 -5.620 -27.950 1.00 70.25 174 PRO A O 1
ATOM 1395 N N . GLY A 1 175 ? 18.104 -3.914 -26.510 1.00 69.56 175 GLY A N 1
ATOM 1396 C CA . GLY A 1 175 ? 17.830 -2.840 -27.472 1.00 69.56 175 GLY A CA 1
ATOM 1397 C C . GLY A 1 175 ? 16.407 -2.272 -27.473 1.00 69.56 175 GLY A C 1
ATOM 1398 O O . GLY A 1 175 ? 16.104 -1.444 -28.331 1.00 69.56 175 GLY A O 1
ATOM 1399 N N . THR A 1 176 ? 15.526 -2.650 -26.537 1.00 68.00 176 THR A N 1
ATOM 1400 C CA . THR A 1 176 ? 14.272 -1.899 -26.353 1.00 68.00 176 THR A CA 1
ATOM 1401 C C . THR A 1 176 ? 14.578 -0.444 -25.978 1.00 68.00 176 THR A C 1
ATOM 1403 O O . THR A 1 176 ? 15.368 -0.219 -25.057 1.00 68.00 176 THR A O 1
ATOM 1406 N N . PRO A 1 177 ? 13.984 0.544 -26.675 1.00 67.81 177 PRO A N 1
ATOM 1407 C CA . PRO A 1 177 ? 14.218 1.953 -26.389 1.00 67.81 177 PRO A CA 1
ATOM 1408 C C . PRO A 1 177 ? 13.872 2.252 -24.931 1.00 67.81 177 PRO A C 1
ATOM 1410 O O . PRO A 1 177 ? 12.867 1.758 -24.414 1.00 67.81 177 PRO A O 1
ATOM 1413 N N . GLN A 1 178 ? 14.719 3.047 -24.270 1.00 69.00 178 GLN A N 1
ATOM 1414 C CA . GLN A 1 178 ? 14.476 3.477 -22.898 1.00 69.00 178 GLN A CA 1
ATOM 1415 C C . GLN A 1 178 ? 13.131 4.202 -22.841 1.00 69.00 178 GLN A C 1
ATOM 1417 O O . GLN A 1 178 ? 12.935 5.252 -23.453 1.00 69.00 178 GLN A O 1
ATOM 1422 N N . VAL A 1 179 ? 12.182 3.596 -22.136 1.00 64.94 179 VAL A N 1
ATOM 1423 C CA . VAL A 1 179 ? 10.864 4.176 -21.890 1.00 64.94 179 VAL A CA 1
ATOM 1424 C C . VAL A 1 179 ? 11.044 5.445 -21.044 1.00 64.94 179 VAL A C 1
ATOM 1426 O O . VAL A 1 179 ? 11.916 5.464 -20.169 1.00 64.94 179 VAL A O 1
ATOM 1429 N N . PRO A 1 180 ? 10.233 6.497 -21.260 1.00 71.12 180 PRO A N 1
ATOM 1430 C CA . PRO A 1 180 ? 10.356 7.754 -20.531 1.00 71.12 180 PRO A CA 1
ATOM 1431 C C . PRO A 1 180 ? 10.345 7.562 -19.011 1.00 71.12 180 PRO A C 1
ATOM 1433 O O . PRO A 1 180 ? 9.459 6.910 -18.455 1.00 71.12 180 PRO A O 1
ATOM 1436 N N . THR A 1 181 ? 11.288 8.212 -18.330 1.00 75.31 181 THR A N 1
ATOM 1437 C CA . THR A 1 181 ? 11.433 8.220 -16.863 1.00 75.31 181 THR A CA 1
ATOM 1438 C C . THR A 1 181 ? 10.201 8.759 -16.124 1.00 75.31 181 THR A C 1
ATOM 1440 O O . THR A 1 181 ? 10.046 8.517 -14.932 1.00 75.31 181 THR A O 1
ATOM 1443 N N . MET A 1 182 ? 9.288 9.438 -16.824 1.00 84.88 182 MET A N 1
ATOM 1444 C CA . MET A 1 182 ? 8.114 10.101 -16.245 1.00 84.88 182 MET A CA 1
ATOM 1445 C C . MET A 1 182 ? 7.095 9.143 -15.610 1.00 84.88 182 MET A C 1
ATOM 1447 O O . MET A 1 182 ? 6.361 9.545 -14.715 1.00 84.88 182 MET A O 1
ATOM 1451 N N . LEU A 1 183 ? 7.047 7.871 -16.021 1.00 94.31 183 LEU A N 1
ATOM 1452 C CA . LEU A 1 183 ? 6.082 6.910 -15.463 1.00 94.31 183 LEU A CA 1
ATOM 1453 C C . LEU A 1 183 ? 6.432 6.433 -14.049 1.00 94.31 183 LEU A C 1
ATOM 1455 O O . LEU A 1 183 ? 5.606 5.795 -13.398 1.00 94.31 183 LEU A O 1
ATOM 1459 N N . ILE A 1 184 ? 7.630 6.743 -13.557 1.00 96.31 184 ILE A N 1
ATOM 1460 C CA . ILE A 1 184 ? 8.100 6.268 -12.257 1.00 96.31 184 ILE A CA 1
ATOM 1461 C C . ILE A 1 184 ? 7.247 6.804 -11.093 1.00 96.31 184 ILE A C 1
ATOM 1463 O O . ILE A 1 184 ? 7.016 6.097 -10.115 1.00 96.31 184 ILE A O 1
ATOM 1467 N N . TYR A 1 185 ? 6.691 8.011 -11.231 1.00 97.75 185 TYR A N 1
ATOM 1468 C CA . TYR A 1 185 ? 5.804 8.606 -10.231 1.00 97.75 185 TYR A CA 1
ATOM 1469 C C . TYR A 1 185 ? 4.403 7.979 -10.247 1.00 97.75 185 TYR A C 1
ATOM 1471 O O . TYR A 1 185 ? 3.803 7.799 -9.191 1.00 97.75 185 TYR A O 1
ATOM 1479 N N . ASN A 1 186 ? 3.901 7.550 -11.410 1.00 97.88 186 ASN A N 1
ATOM 1480 C CA . ASN A 1 186 ? 2.689 6.726 -11.484 1.00 97.88 186 ASN A CA 1
ATOM 1481 C C . ASN A 1 186 ? 2.905 5.356 -10.826 1.00 97.88 186 ASN A C 1
ATOM 1483 O O . ASN A 1 186 ? 2.026 4.870 -10.122 1.00 97.88 186 ASN A O 1
ATOM 1487 N N . ILE A 1 187 ? 4.079 4.745 -11.011 1.00 98.19 187 ILE A N 1
ATOM 1488 C CA . ILE A 1 187 ? 4.435 3.501 -10.314 1.00 98.19 187 ILE A CA 1
ATOM 1489 C C . ILE A 1 187 ? 4.442 3.739 -8.800 1.00 98.19 187 ILE A C 1
ATOM 1491 O O . ILE A 1 187 ? 3.833 2.967 -8.064 1.00 98.19 187 ILE A O 1
ATOM 1495 N N . LEU A 1 188 ? 5.042 4.836 -8.330 1.00 98.44 188 LEU A N 1
ATOM 1496 C CA . LEU A 1 188 ? 5.014 5.188 -6.911 1.00 98.44 188 LEU A CA 1
ATOM 1497 C C . LEU A 1 188 ? 3.583 5.380 -6.384 1.00 98.44 188 LEU A C 1
ATOM 1499 O O . LEU A 1 188 ? 3.270 4.887 -5.305 1.00 98.44 188 LEU A O 1
ATOM 1503 N N . ALA A 1 189 ? 2.696 6.023 -7.149 1.00 98.44 189 ALA A N 1
ATOM 1504 C CA . ALA A 1 189 ? 1.290 6.173 -6.776 1.00 98.44 189 ALA A CA 1
ATOM 1505 C C . ALA A 1 189 ? 0.584 4.814 -6.594 1.00 98.44 189 ALA A C 1
ATOM 1507 O O . ALA A 1 189 ? -0.159 4.630 -5.630 1.00 98.44 189 ALA A O 1
ATOM 1508 N N . VAL A 1 190 ? 0.874 3.827 -7.455 1.00 98.62 190 VAL A N 1
ATOM 1509 C CA . VAL A 1 190 ? 0.383 2.443 -7.290 1.00 98.62 190 VAL A CA 1
ATOM 1510 C C . VAL A 1 190 ? 0.909 1.814 -5.995 1.00 98.62 190 VAL A C 1
ATOM 1512 O O . VAL A 1 190 ? 0.171 1.104 -5.316 1.00 98.62 190 VAL A O 1
ATOM 1515 N N . PHE A 1 191 ? 2.162 2.082 -5.625 1.00 98.69 191 PHE A N 1
ATOM 1516 C CA . PHE A 1 191 ? 2.772 1.534 -4.410 1.00 98.69 191 PHE A CA 1
ATOM 1517 C C . PHE A 1 191 ? 2.179 2.163 -3.148 1.00 98.69 191 PHE A C 1
ATOM 1519 O O . PHE A 1 191 ? 1.934 1.449 -2.180 1.00 98.69 191 PHE A O 1
ATOM 1526 N N . ILE A 1 192 ? 1.884 3.466 -3.173 1.00 98.56 192 ILE A N 1
ATOM 1527 C CA . ILE A 1 192 ? 1.180 4.153 -2.082 1.00 98.56 192 ILE A CA 1
ATOM 1528 C C . ILE A 1 192 ? -0.237 3.581 -1.934 1.00 98.56 192 ILE A C 1
ATOM 1530 O O . ILE A 1 192 ? -0.640 3.243 -0.825 1.00 98.56 192 ILE A O 1
ATOM 1534 N N . ALA A 1 193 ? -0.966 3.387 -3.039 1.00 98.50 193 ALA A N 1
ATOM 1535 C CA . ALA A 1 193 ? -2.294 2.770 -3.011 1.00 98.50 193 ALA A CA 1
ATOM 1536 C C . ALA A 1 193 ? -2.263 1.335 -2.452 1.00 98.50 193 ALA A C 1
ATOM 1538 O O . ALA A 1 193 ? -3.126 0.958 -1.662 1.00 98.50 193 ALA A O 1
ATOM 1539 N N . TYR A 1 194 ? -1.251 0.546 -2.827 1.00 98.62 194 TYR A N 1
ATOM 1540 C CA . TYR A 1 194 ? -1.047 -0.807 -2.310 1.00 98.62 194 TYR A CA 1
ATOM 1541 C C . TYR A 1 194 ? -0.737 -0.827 -0.810 1.00 98.62 194 TYR A C 1
ATOM 1543 O O . TYR A 1 194 ? -1.358 -1.586 -0.065 1.00 98.62 194 TYR A O 1
ATOM 1551 N N . ALA A 1 195 ? 0.204 0.009 -0.366 1.00 98.38 195 ALA A N 1
ATOM 1552 C CA . ALA A 1 195 ? 0.581 0.111 1.038 1.00 98.38 195 ALA A CA 1
ATOM 1553 C C . ALA A 1 195 ? -0.602 0.578 1.898 1.00 98.38 195 ALA A C 1
ATOM 1555 O O . ALA A 1 195 ? -0.877 -0.027 2.934 1.00 98.38 195 ALA A O 1
ATOM 1556 N N . TYR A 1 196 ? -1.359 1.573 1.422 1.00 98.00 196 TYR A N 1
ATOM 1557 C CA . TYR A 1 196 ? -2.584 2.024 2.077 1.00 98.00 196 TYR A CA 1
ATOM 1558 C C . TYR A 1 196 ? -3.605 0.896 2.207 1.00 98.00 196 TYR A C 1
ATOM 1560 O O . TYR A 1 196 ? -4.028 0.605 3.318 1.00 98.00 196 TYR A O 1
ATOM 1568 N N . ALA A 1 197 ? -3.962 0.227 1.104 1.00 97.50 197 ALA A N 1
ATOM 1569 C CA . ALA A 1 197 ? -4.947 -0.851 1.133 1.00 97.50 197 ALA A CA 1
ATOM 1570 C C . ALA A 1 197 ? -4.504 -1.993 2.064 1.00 97.50 197 ALA A C 1
ATOM 1572 O O . ALA A 1 197 ? -5.280 -2.443 2.897 1.00 97.50 197 ALA A O 1
ATOM 1573 N N . THR A 1 198 ? -3.239 -2.412 1.995 1.00 97.50 198 THR A N 1
ATOM 1574 C CA . THR A 1 198 ? -2.702 -3.479 2.861 1.00 97.50 198 THR A CA 1
ATOM 1575 C C . THR A 1 198 ? -2.833 -3.125 4.344 1.00 97.50 198 THR A C 1
ATOM 1577 O O . THR A 1 198 ? -3.259 -3.963 5.136 1.00 97.50 198 THR A O 1
ATOM 1580 N N . ARG A 1 199 ? -2.509 -1.880 4.729 1.00 95.56 199 ARG A N 1
ATOM 1581 C CA . ARG A 1 199 ? -2.662 -1.418 6.118 1.00 95.56 199 ARG A CA 1
ATOM 1582 C C . ARG A 1 199 ? -4.120 -1.215 6.515 1.00 95.56 199 ARG A C 1
ATOM 1584 O O . ARG A 1 199 ? -4.466 -1.519 7.649 1.00 95.56 199 ARG A O 1
ATOM 1591 N N . TYR A 1 200 ? -4.956 -0.735 5.597 1.00 95.06 200 TYR A N 1
ATOM 1592 C CA . TYR A 1 200 ? -6.381 -0.513 5.829 1.00 95.06 200 TYR A CA 1
ATOM 1593 C C . TYR A 1 200 ? -7.103 -1.817 6.185 1.00 95.06 200 TYR A C 1
ATOM 1595 O O . TYR A 1 200 ? -7.849 -1.849 7.155 1.00 95.06 200 TYR A O 1
ATOM 1603 N N . PHE A 1 201 ? -6.824 -2.905 5.461 1.00 94.69 201 PHE A N 1
ATOM 1604 C CA . PHE A 1 201 ? -7.424 -4.212 5.749 1.00 94.69 201 PHE A CA 1
ATOM 1605 C C . PHE A 1 201 ? -6.655 -5.053 6.771 1.00 94.69 201 PHE A C 1
ATOM 1607 O O . PHE A 1 201 ? -7.075 -6.174 7.048 1.00 94.69 201 PHE A O 1
ATOM 1614 N N . ALA A 1 202 ? -5.496 -4.586 7.252 1.00 93.88 202 ALA A N 1
ATOM 1615 C CA . ALA A 1 202 ? -4.569 -5.386 8.060 1.00 93.88 202 ALA A CA 1
ATOM 1616 C C . ALA A 1 202 ? -4.367 -6.809 7.493 1.00 93.88 202 ALA A C 1
ATOM 1618 O O . ALA A 1 202 ? -4.341 -7.790 8.227 1.00 93.88 202 ALA A O 1
ATOM 1619 N N . THR A 1 203 ? -4.295 -6.922 6.161 1.00 93.06 203 THR A N 1
ATOM 1620 C CA . THR A 1 203 ? -4.243 -8.202 5.448 1.00 93.06 203 THR A CA 1
ATOM 1621 C C . THR A 1 203 ? -3.160 -8.147 4.392 1.00 93.06 203 THR A C 1
ATOM 1623 O O . THR A 1 203 ? -3.107 -7.236 3.566 1.00 93.06 203 THR A O 1
ATOM 1626 N N . SER A 1 204 ? -2.299 -9.158 4.396 1.00 94.38 204 SER A N 1
ATOM 1627 C CA . SER A 1 204 ? -1.147 -9.235 3.513 1.00 94.38 204 SER A CA 1
ATOM 1628 C C . SER A 1 204 ? -0.914 -10.693 3.099 1.00 94.38 204 SER A C 1
ATOM 1630 O O . SER A 1 204 ? -0.665 -11.544 3.958 1.00 94.38 204 SER A O 1
ATOM 1632 N N . PRO A 1 205 ? -0.956 -11.032 1.802 1.00 96.44 205 PRO A N 1
ATOM 1633 C CA . PRO A 1 205 ? -1.079 -10.159 0.635 1.00 96.44 205 PRO A CA 1
ATOM 1634 C C . PRO A 1 205 ? -2.547 -9.816 0.307 1.00 96.44 205 PRO A C 1
ATOM 1636 O O . PRO A 1 205 ? -3.451 -10.539 0.720 1.00 96.44 205 PRO A O 1
ATOM 1639 N N . LEU A 1 206 ? -2.808 -8.773 -0.491 1.00 96.94 206 LEU A N 1
ATOM 1640 C CA . LEU A 1 206 ? -4.183 -8.386 -0.867 1.00 96.94 206 LEU A CA 1
ATOM 1641 C C . LEU A 1 206 ? -4.868 -9.439 -1.751 1.00 96.94 206 LEU A C 1
ATOM 1643 O O . LEU A 1 206 ? -6.089 -9.549 -1.766 1.00 96.94 206 LEU A O 1
ATOM 1647 N N . SER A 1 207 ? -4.105 -10.247 -2.492 1.00 96.50 207 SER A N 1
ATOM 1648 C CA . SER A 1 207 ? -4.659 -11.365 -3.270 1.00 96.50 207 SER A CA 1
ATOM 1649 C C . SER A 1 207 ? -5.076 -12.581 -2.436 1.00 96.50 207 SER A C 1
ATOM 1651 O O . SER A 1 207 ? -5.544 -13.570 -3.013 1.00 96.50 207 SER A O 1
ATOM 1653 N N . SER A 1 208 ? -4.912 -12.534 -1.109 1.00 95.44 208 SER A N 1
ATOM 1654 C CA . SER A 1 208 ? -5.411 -13.582 -0.214 1.00 95.44 208 SER A CA 1
ATOM 1655 C C . SER A 1 208 ? -6.938 -13.612 -0.146 1.00 95.44 208 SER A C 1
ATOM 1657 O O . SER A 1 208 ? -7.484 -14.710 -0.071 1.00 95.44 208 SER A O 1
ATOM 1659 N N . PHE A 1 209 ? -7.608 -12.463 -0.302 1.00 95.19 209 PHE A N 1
ATOM 1660 C CA . PHE A 1 209 ? -9.068 -12.391 -0.304 1.00 95.19 209 PHE A CA 1
ATOM 1661 C C . PHE A 1 209 ? -9.694 -13.278 -1.385 1.00 95.19 209 PHE A C 1
ATOM 1663 O O . PHE A 1 209 ? -9.240 -13.315 -2.547 1.00 95.19 209 PHE A O 1
ATOM 1670 N N . ALA A 1 210 ? -10.765 -13.973 -1.016 1.00 93.75 210 ALA A N 1
ATOM 1671 C CA . ALA A 1 210 ? -11.573 -14.726 -1.959 1.00 93.75 210 ALA A CA 1
ATOM 1672 C C . ALA A 1 210 ? -12.400 -13.765 -2.839 1.00 93.75 210 ALA A C 1
ATOM 1674 O O . ALA A 1 210 ? -12.857 -12.731 -2.367 1.00 93.75 210 ALA A O 1
ATOM 1675 N N . PRO A 1 211 ? -12.639 -14.069 -4.129 1.00 91.69 211 PRO A N 1
ATOM 1676 C CA . PRO A 1 211 ? -13.400 -13.180 -5.020 1.00 91.69 211 PRO A CA 1
ATOM 1677 C C . PRO A 1 211 ? -14.825 -12.848 -4.557 1.00 91.69 211 PRO A C 1
ATOM 1679 O O . PRO A 1 211 ? -15.385 -11.831 -4.973 1.00 91.69 211 PRO A O 1
ATOM 1682 N N . ASP A 1 212 ? -15.410 -13.725 -3.743 1.00 91.12 212 ASP A N 1
ATOM 1683 C CA . ASP A 1 212 ? -16.778 -13.600 -3.244 1.00 91.12 212 ASP A CA 1
ATOM 1684 C C . ASP A 1 212 ? -16.862 -12.757 -1.958 1.00 91.12 212 ASP A C 1
ATOM 1686 O O . ASP A 1 212 ? -17.948 -12.298 -1.602 1.00 91.12 212 ASP A O 1
ATOM 1690 N N . GLU A 1 213 ? -15.723 -12.490 -1.310 1.00 94.06 213 GLU A N 1
ATOM 1691 C CA . GLU A 1 213 ? -15.632 -11.681 -0.093 1.00 94.06 213 GLU A CA 1
ATOM 1692 C C . GLU A 1 213 ? -15.868 -10.184 -0.389 1.00 94.06 213 GLU A C 1
ATOM 1694 O O . GLU A 1 213 ? -15.426 -9.661 -1.426 1.00 94.06 213 GLU A O 1
ATOM 1699 N N . PRO A 1 214 ? -16.570 -9.451 0.497 1.00 95.25 214 PRO A N 1
ATOM 1700 C CA . PRO A 1 214 ? -16.753 -8.008 0.351 1.00 95.25 214 PRO A CA 1
ATOM 1701 C C . PRO A 1 214 ? -15.419 -7.246 0.389 1.00 95.25 214 PRO A C 1
ATOM 1703 O O . PRO A 1 214 ? -15.241 -6.300 -0.384 1.00 95.25 214 PRO A O 1
ATOM 1706 N N . GLU A 1 215 ? -14.453 -7.702 1.187 1.00 95.50 215 GLU A N 1
ATOM 1707 C CA . GLU A 1 215 ? -13.108 -7.134 1.323 1.00 95.50 215 GLU A CA 1
ATOM 1708 C C . GLU A 1 215 ? -12.357 -7.151 -0.009 1.00 95.50 215 GLU A C 1
ATOM 1710 O O . GLU A 1 215 ? -11.674 -6.190 -0.356 1.00 95.50 215 GLU A O 1
ATOM 1715 N N . TRP A 1 216 ? -12.539 -8.195 -0.823 1.00 96.12 216 TRP A N 1
ATOM 1716 C CA . TRP A 1 216 ? -11.937 -8.263 -2.153 1.00 96.12 216 TRP A CA 1
ATOM 1717 C C . TRP A 1 216 ? -12.449 -7.148 -3.074 1.00 96.12 216 TRP A C 1
ATOM 1719 O O . TRP A 1 216 ? -11.672 -6.513 -3.801 1.00 96.12 216 TRP A O 1
ATOM 1729 N N . LYS A 1 217 ? -13.764 -6.890 -3.056 1.00 96.06 217 LYS A N 1
ATOM 1730 C CA . LYS A 1 217 ? -14.384 -5.817 -3.852 1.00 96.06 217 LYS A CA 1
ATOM 1731 C C . LYS A 1 217 ? -13.927 -4.453 -3.353 1.00 96.06 217 LYS A C 1
ATOM 1733 O O . LYS A 1 217 ? -13.603 -3.588 -4.169 1.00 96.06 217 LYS A O 1
ATOM 1738 N N . GLU A 1 218 ? -13.848 -4.296 -2.040 1.00 96.75 218 GLU A N 1
ATOM 1739 C CA . GLU A 1 218 ? -13.455 -3.052 -1.395 1.00 96.75 218 GLU A CA 1
ATOM 1740 C C . GLU A 1 218 ? -11.970 -2.735 -1.611 1.00 96.75 218 GLU A C 1
ATOM 1742 O O . GLU A 1 218 ? -11.625 -1.622 -2.004 1.00 96.75 218 GLU A O 1
ATOM 1747 N N . ALA A 1 219 ? -11.085 -3.729 -1.522 1.00 97.06 219 ALA A N 1
ATOM 1748 C CA . ALA A 1 219 ? -9.669 -3.572 -1.843 1.00 97.06 219 ALA A CA 1
ATOM 1749 C C . ALA A 1 219 ? -9.464 -3.119 -3.290 1.00 97.06 219 ALA A C 1
ATOM 1751 O O . ALA A 1 219 ? -8.670 -2.217 -3.575 1.00 97.06 219 ALA A O 1
ATOM 1752 N N . ARG A 1 220 ? -10.231 -3.689 -4.227 1.00 97.50 220 ARG A N 1
ATOM 1753 C CA . ARG A 1 220 ? -10.227 -3.235 -5.622 1.00 97.50 220 ARG A CA 1
ATOM 1754 C C . ARG A 1 220 ? -10.769 -1.821 -5.764 1.00 97.50 220 ARG A C 1
ATOM 1756 O O . ARG A 1 220 ? -10.200 -1.067 -6.555 1.00 97.50 220 ARG A O 1
ATOM 1763 N N . ARG A 1 221 ? -11.838 -1.461 -5.047 1.00 97.44 221 ARG A N 1
ATOM 1764 C CA . ARG A 1 221 ? -12.412 -0.108 -5.050 1.00 97.44 221 ARG A CA 1
ATOM 1765 C C . ARG A 1 221 ? -11.373 0.910 -4.590 1.00 97.44 221 ARG A C 1
ATOM 1767 O O . ARG A 1 221 ? -11.082 1.824 -5.354 1.00 97.44 221 ARG A O 1
ATOM 1774 N N . ILE A 1 222 ? -10.752 0.692 -3.430 1.00 97.56 222 ILE A N 1
ATOM 1775 C CA . ILE A 1 222 ? -9.723 1.568 -2.852 1.00 97.56 222 ILE A CA 1
ATOM 1776 C C . ILE A 1 222 ? -8.552 1.753 -3.822 1.00 97.56 222 ILE A C 1
ATOM 1778 O O . ILE A 1 222 ? -8.192 2.883 -4.154 1.00 97.56 222 ILE A O 1
ATOM 1782 N N . VAL A 1 223 ? -7.985 0.663 -4.356 1.00 98.00 223 VAL A N 1
ATOM 1783 C CA . VAL A 1 223 ? -6.863 0.771 -5.307 1.00 98.00 223 VAL A CA 1
ATOM 1784 C C . VAL A 1 223 ? -7.289 1.483 -6.596 1.00 98.00 223 VAL A C 1
ATOM 1786 O O . VAL A 1 223 ? -6.533 2.293 -7.129 1.00 98.00 223 VAL A O 1
ATOM 1789 N N . SER A 1 224 ? -8.504 1.231 -7.092 1.00 97.75 224 SER A N 1
ATOM 1790 C CA . SER A 1 224 ? -9.040 1.903 -8.287 1.00 97.75 224 SER A CA 1
ATOM 1791 C C . SER A 1 224 ? -9.282 3.393 -8.063 1.00 97.75 224 SER A C 1
ATOM 1793 O O . SER A 1 224 ? -9.088 4.187 -8.977 1.00 97.75 224 SER A O 1
ATOM 1795 N N . GLN A 1 225 ? -9.717 3.769 -6.864 1.00 97.50 225 GLN A N 1
ATOM 1796 C CA . GLN A 1 225 ? -9.978 5.148 -6.483 1.00 97.50 225 GLN A CA 1
ATOM 1797 C C . GLN A 1 225 ? -8.688 5.948 -6.359 1.00 97.50 225 GLN A C 1
ATOM 1799 O O . GLN A 1 225 ? -8.615 7.056 -6.891 1.00 97.50 225 GLN A O 1
ATOM 1804 N N . LEU A 1 226 ? -7.680 5.377 -5.696 1.00 97.69 226 LEU A N 1
ATOM 1805 C CA . LEU A 1 226 ? -6.384 6.015 -5.474 1.00 97.69 226 LEU A CA 1
ATOM 1806 C C . LEU A 1 226 ? -5.517 6.038 -6.738 1.00 97.69 226 LEU A C 1
ATOM 1808 O O . LEU A 1 226 ? -4.812 7.011 -6.981 1.00 97.69 226 LEU A O 1
ATOM 1812 N N . ALA A 1 227 ? -5.590 5.001 -7.575 1.00 97.94 227 ALA A N 1
ATOM 1813 C CA . ALA A 1 227 ? -4.833 4.900 -8.820 1.00 97.94 227 ALA A CA 1
ATOM 1814 C C . ALA A 1 227 ? -5.768 4.680 -10.026 1.00 97.94 227 ALA A C 1
ATOM 1816 O O . ALA A 1 227 ? -5.704 3.638 -10.687 1.00 97.94 227 ALA A O 1
ATOM 1817 N N . PRO A 1 228 ? -6.617 5.660 -10.390 1.00 97.38 228 PRO A N 1
ATOM 1818 C CA . PRO A 1 228 ? -7.598 5.495 -11.467 1.00 97.38 228 PRO A CA 1
ATOM 1819 C C . PRO A 1 228 ? -6.939 5.271 -12.826 1.00 97.38 228 PRO A C 1
ATOM 1821 O O . PRO A 1 228 ? -7.502 4.602 -13.684 1.00 97.38 228 PRO A O 1
ATOM 1824 N N . PHE A 1 229 ? -5.715 5.766 -13.038 1.00 97.31 229 PHE A N 1
ATOM 1825 C CA . PHE A 1 229 ? -4.964 5.504 -14.268 1.00 97.31 229 PHE A CA 1
ATOM 1826 C C . PHE A 1 229 ? -4.604 4.034 -14.458 1.00 97.31 229 PHE A C 1
ATOM 1828 O O . PHE A 1 229 ? -4.247 3.632 -15.567 1.00 97.31 229 PHE A O 1
ATOM 1835 N N . LEU A 1 230 ? -4.703 3.217 -13.411 1.00 97.31 230 LEU A N 1
ATOM 1836 C CA . LEU A 1 230 ? -4.532 1.783 -13.515 1.00 97.31 230 LEU A CA 1
ATOM 1837 C C . LEU A 1 230 ? -5.782 1.139 -14.130 1.00 97.31 230 LEU A C 1
ATOM 1839 O O . LEU A 1 230 ? -5.680 0.398 -15.112 1.00 97.31 230 LEU A O 1
ATOM 1843 N N . THR A 1 231 ? -6.961 1.463 -13.604 1.00 97.00 231 THR A N 1
ATOM 1844 C CA . THR A 1 231 ? -8.225 0.793 -13.941 1.00 97.00 231 THR A CA 1
ATOM 1845 C C . THR A 1 231 ? -8.994 1.443 -15.079 1.00 97.00 231 THR A C 1
ATOM 1847 O O . THR A 1 231 ? -9.591 0.726 -15.881 1.00 97.00 231 THR A O 1
ATOM 1850 N N . ASP A 1 232 ? -8.914 2.756 -15.244 1.00 97.19 232 ASP A N 1
ATOM 1851 C CA . ASP A 1 232 ? -9.488 3.457 -16.384 1.00 97.19 232 ASP A CA 1
ATOM 1852 C C . ASP A 1 232 ? -8.566 3.329 -17.608 1.00 97.19 232 ASP A C 1
ATOM 1854 O O . ASP A 1 232 ? -7.380 3.681 -17.600 1.00 97.19 232 ASP A O 1
ATOM 1858 N N . ARG A 1 233 ? -9.113 2.785 -18.698 1.00 95.56 233 ARG A N 1
ATOM 1859 C CA . ARG A 1 233 ? -8.401 2.626 -19.973 1.00 95.56 233 ARG A CA 1
ATOM 1860 C C . ARG A 1 233 ? -8.186 3.964 -20.684 1.00 95.56 233 ARG A C 1
ATOM 1862 O O . ARG A 1 233 ? -7.253 4.070 -21.475 1.00 95.56 233 ARG A O 1
ATOM 1869 N N . SER A 1 234 ? -9.037 4.950 -20.418 1.00 95.25 234 SER A N 1
ATOM 1870 C CA . SER A 1 234 ? -8.999 6.271 -21.044 1.00 95.25 234 SER A CA 1
ATOM 1871 C C . SER A 1 234 ? -8.139 7.284 -20.288 1.00 95.25 234 SER A C 1
ATOM 1873 O O . SER A 1 234 ? -7.799 8.332 -20.842 1.00 95.25 234 SER A O 1
ATOM 1875 N N . SER A 1 235 ? -7.741 6.958 -19.056 1.00 95.62 235 SER A N 1
ATOM 1876 C CA . SER A 1 235 ? -6.952 7.848 -18.218 1.00 95.62 235 SER A CA 1
ATOM 1877 C C . SER A 1 235 ? -5.590 8.162 -18.836 1.00 95.62 235 SER A C 1
ATOM 1879 O O . SER A 1 235 ? -4.836 7.277 -19.247 1.00 95.62 235 SER A O 1
ATOM 1881 N N . LYS A 1 236 ? -5.281 9.459 -18.869 1.00 95.19 236 LYS A N 1
ATOM 1882 C CA . LYS A 1 236 ? -4.006 10.031 -19.325 1.00 95.19 236 LYS A CA 1
ATOM 1883 C C . LYS A 1 236 ? -3.231 10.673 -18.174 1.00 95.19 236 LYS A C 1
ATOM 1885 O O . LYS A 1 236 ? -2.370 11.514 -18.414 1.00 95.19 236 LYS A O 1
ATOM 1890 N N . VAL A 1 237 ? -3.581 10.335 -16.932 1.00 95.75 237 VAL A N 1
ATOM 1891 C CA . VAL A 1 237 ? -2.953 10.932 -15.751 1.00 95.75 237 VAL A CA 1
ATOM 1892 C C . VAL A 1 237 ? -1.483 10.534 -15.723 1.00 95.75 237 VAL A C 1
ATOM 1894 O O . VAL A 1 237 ? -1.141 9.352 -15.683 1.00 95.75 237 VAL A O 1
ATOM 1897 N N . LEU A 1 238 ? -0.625 11.545 -15.739 1.00 96.56 238 LEU A N 1
ATOM 1898 C CA . LEU A 1 238 ? 0.816 11.419 -15.620 1.00 96.56 238 LEU A CA 1
ATOM 1899 C C . LEU A 1 238 ? 1.258 12.342 -14.492 1.00 96.56 238 LEU A C 1
ATOM 1901 O O . LEU A 1 238 ? 0.978 13.540 -14.534 1.00 96.56 238 LEU A O 1
ATOM 1905 N N . HIS A 1 239 ? 1.941 11.789 -13.498 1.00 97.31 239 HIS A N 1
ATOM 1906 C CA . HIS A 1 239 ? 2.451 12.576 -12.384 1.00 97.31 239 HIS A CA 1
ATOM 1907 C C . HIS A 1 239 ? 3.865 13.076 -12.713 1.00 97.31 239 HIS A C 1
ATOM 1909 O O . HIS A 1 239 ? 4.768 12.257 -12.880 1.00 97.31 239 HIS A O 1
ATOM 1915 N N . PRO A 1 240 ? 4.099 14.397 -12.826 1.00 96.50 240 PRO A N 1
ATOM 1916 C CA . PRO A 1 240 ? 5.423 14.924 -13.164 1.00 96.50 240 PRO A CA 1
ATOM 1917 C C . PRO A 1 240 ? 6.437 14.860 -12.012 1.00 96.50 240 PRO A C 1
ATOM 1919 O O . PRO A 1 240 ? 7.633 14.970 -12.265 1.00 96.50 240 PRO A O 1
ATOM 1922 N N . ASN A 1 241 ? 5.982 14.757 -10.759 1.00 97.31 241 ASN A N 1
ATOM 1923 C CA . ASN A 1 241 ? 6.833 14.748 -9.563 1.00 97.31 241 ASN A CA 1
ATOM 1924 C C . ASN A 1 241 ? 6.111 14.153 -8.340 1.00 97.31 241 ASN A C 1
ATOM 1926 O O . ASN A 1 241 ? 4.890 13.972 -8.359 1.00 97.31 241 ASN A O 1
ATOM 1930 N N . LEU A 1 242 ? 6.841 13.914 -7.245 1.00 97.88 242 LEU A N 1
ATOM 1931 C CA . LEU A 1 242 ? 6.285 13.370 -6.001 1.00 97.88 242 LEU A CA 1
ATOM 1932 C C . LEU A 1 242 ? 5.188 14.253 -5.386 1.00 97.88 242 LEU A C 1
ATOM 1934 O O . LEU A 1 242 ? 4.189 13.736 -4.889 1.00 97.88 242 LEU A O 1
ATOM 1938 N N . GLY A 1 243 ? 5.340 15.579 -5.442 1.00 98.12 243 GLY A N 1
ATOM 1939 C CA . GLY A 1 243 ? 4.333 16.513 -4.928 1.00 98.12 243 GLY A CA 1
ATOM 1940 C C . GLY A 1 243 ? 2.971 16.303 -5.591 1.00 98.12 243 GLY A C 1
ATOM 1941 O O . GLY A 1 243 ? 1.962 16.192 -4.903 1.00 98.12 243 GLY A O 1
ATOM 1942 N N . SER A 1 244 ? 2.959 16.139 -6.917 1.00 98.06 244 SER A N 1
ATOM 1943 C CA . SER A 1 244 ? 1.738 15.870 -7.682 1.00 98.06 244 SER A CA 1
ATOM 1944 C C . SER A 1 244 ? 1.088 14.525 -7.343 1.00 98.06 244 SER A C 1
ATOM 1946 O O . SER A 1 244 ? -0.136 14.439 -7.347 1.00 98.06 244 SER A O 1
ATOM 1948 N N . VAL A 1 245 ? 1.884 13.496 -7.019 1.00 98.25 245 VAL A N 1
ATOM 1949 C CA . VAL A 1 245 ? 1.377 12.191 -6.557 1.00 98.25 245 VAL A CA 1
ATOM 1950 C C . VAL A 1 245 ? 0.672 12.351 -5.216 1.00 98.25 245 VAL A C 1
ATOM 1952 O O . VAL A 1 245 ? -0.459 11.905 -5.056 1.00 98.25 245 VAL A O 1
ATOM 1955 N N . ILE A 1 246 ? 1.323 13.022 -4.262 1.00 98.12 246 ILE A N 1
ATOM 1956 C CA . ILE A 1 246 ? 0.782 13.206 -2.912 1.00 98.12 246 ILE A CA 1
ATOM 1957 C C . ILE A 1 246 ? -0.488 14.050 -2.954 1.00 98.12 246 ILE A C 1
ATOM 1959 O O . ILE A 1 246 ? -1.472 13.664 -2.340 1.00 98.12 246 ILE A O 1
ATOM 1963 N N . THR A 1 247 ? -0.499 15.170 -3.683 1.00 97.62 247 THR A N 1
ATOM 1964 C CA . THR A 1 247 ? -1.687 16.030 -3.783 1.00 97.62 247 THR A CA 1
ATOM 1965 C C . THR A 1 247 ? -2.866 15.302 -4.426 1.00 97.62 247 THR A C 1
ATOM 1967 O O . THR A 1 247 ? -3.978 15.392 -3.909 1.00 97.62 247 THR A O 1
ATOM 1970 N N . ASP A 1 248 ? -2.637 14.562 -5.518 1.00 97.81 248 ASP A N 1
ATOM 1971 C CA . ASP A 1 248 ? -3.701 13.793 -6.173 1.00 97.81 248 ASP A CA 1
ATOM 1972 C C . ASP A 1 248 ? -4.241 12.697 -5.243 1.00 97.81 248 ASP A C 1
ATOM 1974 O O . ASP A 1 248 ? -5.448 12.642 -5.020 1.00 97.81 248 ASP A O 1
ATOM 1978 N N . LEU A 1 249 ? -3.373 11.902 -4.607 1.00 96.94 249 LEU A N 1
ATOM 1979 C CA . LEU A 1 249 ? -3.792 10.860 -3.661 1.00 96.94 249 LEU A CA 1
ATOM 1980 C C . LEU A 1 249 ? -4.514 11.435 -2.444 1.00 96.94 249 LEU A C 1
ATOM 1982 O O . LEU A 1 249 ? -5.548 10.906 -2.049 1.00 96.94 249 LEU A O 1
ATOM 1986 N N . TRP A 1 250 ? -4.018 12.542 -1.885 1.00 96.00 250 TRP A N 1
ATOM 1987 C CA . TRP A 1 250 ? -4.646 13.204 -0.744 1.00 96.00 250 TRP A CA 1
ATOM 1988 C C . TRP A 1 250 ? -6.082 13.626 -1.062 1.00 96.00 250 TRP A C 1
ATOM 1990 O O . TRP A 1 250 ? -6.983 13.420 -0.257 1.00 96.00 250 TRP A O 1
ATOM 2000 N N . SER A 1 251 ? -6.310 14.161 -2.266 1.00 95.94 251 SER A N 1
ATOM 2001 C CA . SER A 1 251 ? -7.647 14.565 -2.722 1.00 95.94 251 SER A CA 1
ATOM 2002 C C . SER A 1 251 ? -8.618 13.398 -2.933 1.00 95.94 251 SER A C 1
ATOM 2004 O O . SER A 1 251 ? -9.822 13.616 -3.039 1.00 95.94 251 SER A O 1
ATOM 2006 N N . ARG A 1 252 ? -8.095 12.168 -3.019 1.00 96.12 252 ARG A N 1
ATOM 2007 C CA . ARG A 1 252 ? -8.852 10.954 -3.334 1.00 96.12 252 ARG A CA 1
ATOM 2008 C C . ARG A 1 252 ? -9.188 10.111 -2.118 1.00 96.12 252 ARG A C 1
ATOM 2010 O O . ARG A 1 252 ? -9.961 9.175 -2.291 1.00 96.12 252 ARG A O 1
ATOM 2017 N N . PHE A 1 253 ? -8.638 10.377 -0.935 1.00 94.94 253 PHE A N 1
ATOM 2018 C CA . PHE A 1 253 ? -9.101 9.679 0.263 1.00 94.94 253 PHE A CA 1
ATOM 2019 C C . PHE A 1 253 ? -10.550 10.058 0.556 1.00 94.94 253 PHE A C 1
ATOM 2021 O O . PHE A 1 253 ? -10.930 11.227 0.460 1.00 94.94 253 PHE A O 1
ATOM 2028 N N . ASP A 1 254 ? -11.361 9.050 0.874 1.00 86.25 254 ASP A N 1
ATOM 2029 C CA . ASP A 1 254 ? -12.758 9.253 1.236 1.00 86.25 254 ASP A CA 1
ATOM 2030 C C . ASP A 1 254 ? -12.830 10.193 2.442 1.00 86.25 254 ASP A C 1
ATOM 2032 O O . ASP A 1 254 ? -12.102 10.017 3.417 1.00 86.25 254 ASP A O 1
ATOM 2036 N N . SER A 1 255 ? -13.742 11.168 2.417 1.00 83.75 255 SER A N 1
ATOM 2037 C CA . SER A 1 255 ? -13.938 12.090 3.548 1.00 83.75 255 SER A CA 1
ATOM 2038 C C . SER A 1 255 ? -14.309 11.365 4.848 1.00 83.75 255 SER A C 1
ATOM 2040 O O . SER A 1 255 ? -14.126 11.911 5.930 1.00 83.75 255 SER A O 1
ATOM 2042 N N . ASN A 1 256 ? -14.793 10.125 4.730 1.00 81.25 256 ASN A N 1
ATOM 2043 C CA . ASN A 1 256 ? -15.144 9.251 5.845 1.00 81.25 256 ASN A CA 1
ATOM 2044 C C . ASN A 1 256 ? -13.922 8.561 6.468 1.00 81.25 256 ASN A C 1
ATOM 2046 O O . ASN A 1 256 ? -14.006 8.069 7.587 1.00 81.25 256 ASN A O 1
ATOM 2050 N N . THR A 1 257 ? -12.796 8.486 5.756 1.00 82.69 257 THR A N 1
ATOM 2051 C CA . THR A 1 257 ? -11.558 7.895 6.263 1.00 82.69 257 THR A CA 1
ATOM 2052 C C . THR A 1 257 ? -10.548 9.007 6.472 1.00 82.69 257 THR A C 1
ATOM 2054 O O . THR A 1 257 ? -9.882 9.457 5.543 1.00 82.69 257 THR A O 1
ATOM 2057 N N . THR A 1 258 ? -10.434 9.466 7.715 1.00 83.38 258 THR A N 1
ATOM 2058 C CA . THR A 1 258 ? -9.482 10.508 8.094 1.00 83.38 258 THR A CA 1
ATOM 2059 C C . THR A 1 258 ? -8.056 9.970 7.998 1.00 83.38 258 THR A C 1
ATOM 2061 O O . THR A 1 258 ? -7.518 9.412 8.953 1.00 83.38 258 THR A O 1
ATOM 2064 N N . VAL A 1 259 ? -7.435 10.119 6.828 1.00 93.56 259 VAL A N 1
ATOM 2065 C CA . VAL A 1 259 ? -5.994 9.909 6.667 1.00 93.56 259 VAL A CA 1
ATOM 2066 C C . VAL A 1 259 ? -5.286 11.123 7.249 1.00 93.56 259 VAL A C 1
ATOM 2068 O O . VAL A 1 259 ? -5.268 12.200 6.654 1.00 93.56 259 VAL A O 1
ATOM 2071 N N . ASP A 1 260 ? -4.732 10.953 8.444 1.00 93.50 260 ASP A N 1
ATOM 2072 C CA . ASP A 1 260 ? -3.919 11.976 9.082 1.00 93.50 260 ASP A CA 1
ATOM 2073 C C . ASP A 1 260 ? -2.510 12.038 8.460 1.00 93.50 260 ASP A C 1
ATOM 2075 O O . ASP A 1 260 ? -2.076 11.179 7.681 1.00 93.50 260 ASP A O 1
ATOM 2079 N N . GLY A 1 261 ? -1.760 13.092 8.796 1.00 95.12 261 GLY A N 1
ATOM 2080 C CA . GLY A 1 261 ? -0.385 13.245 8.313 1.00 95.12 261 GLY A CA 1
ATOM 2081 C C . GLY A 1 261 ? 0.530 12.097 8.751 1.00 95.12 261 GLY A C 1
ATOM 2082 O O . GLY A 1 261 ? 1.434 11.712 8.008 1.00 95.12 261 GLY A O 1
ATOM 2083 N N . LYS A 1 262 ? 0.269 11.488 9.912 1.00 95.75 262 LYS A N 1
ATOM 2084 C CA . LYS A 1 262 ? 1.044 10.349 10.412 1.00 95.75 262 LYS A CA 1
ATOM 2085 C C . LYS A 1 262 ? 0.847 9.109 9.537 1.00 95.75 262 LYS A C 1
ATOM 2087 O O . LYS A 1 262 ? 1.832 8.486 9.141 1.00 95.75 262 LYS A O 1
ATOM 2092 N N . MET A 1 263 ? -0.395 8.791 9.183 1.00 95.56 263 MET A N 1
ATOM 2093 C CA . MET A 1 263 ? -0.744 7.689 8.293 1.00 95.56 263 MET A CA 1
ATOM 2094 C C . MET A 1 263 ? -0.175 7.920 6.892 1.00 95.56 263 MET A C 1
ATOM 2096 O O . MET A 1 263 ? 0.472 7.028 6.349 1.00 95.56 263 MET A O 1
ATOM 2100 N N . MET A 1 264 ? -0.292 9.131 6.330 1.00 97.44 264 MET A N 1
ATOM 2101 C CA . MET A 1 264 ? 0.351 9.438 5.043 1.00 97.44 264 MET A CA 1
ATOM 2102 C C . MET A 1 264 ? 1.875 9.261 5.093 1.00 97.44 264 MET A C 1
ATOM 2104 O O . MET A 1 264 ? 2.458 8.689 4.1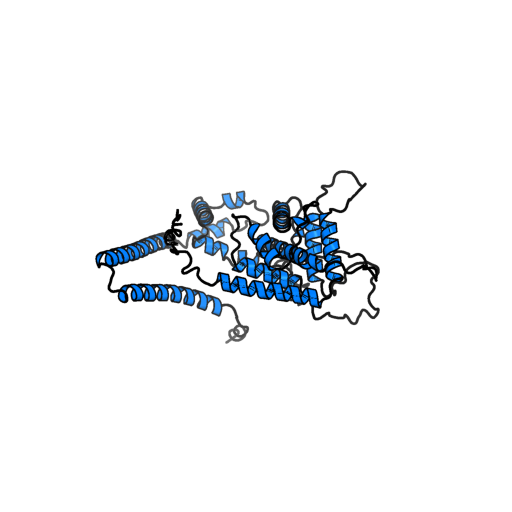71 1.00 97.44 264 MET A O 1
ATOM 2108 N N . SER A 1 265 ? 2.530 9.740 6.156 1.00 97.81 265 SER A N 1
ATOM 2109 C CA . SER A 1 265 ? 3.973 9.550 6.339 1.00 97.81 265 SER A CA 1
ATOM 2110 C C . SER A 1 265 ? 4.340 8.063 6.341 1.00 97.81 265 SER A C 1
ATOM 2112 O O . SER A 1 265 ? 5.231 7.645 5.598 1.00 97.81 265 SER A O 1
ATOM 2114 N N . MET A 1 266 ? 3.603 7.254 7.106 1.00 97.75 266 MET A N 1
ATOM 2115 C CA . MET A 1 266 ? 3.808 5.809 7.189 1.00 97.75 266 MET A CA 1
ATOM 2116 C C . MET A 1 266 ? 3.675 5.134 5.817 1.00 97.75 266 MET A C 1
ATOM 2118 O O . MET A 1 266 ? 4.578 4.414 5.398 1.00 97.75 266 MET A O 1
ATOM 2122 N N . ILE A 1 267 ? 2.608 5.428 5.069 1.00 98.00 267 ILE A N 1
ATOM 2123 C CA . ILE A 1 267 ? 2.368 4.818 3.751 1.00 98.00 267 ILE A CA 1
ATOM 2124 C C . ILE A 1 267 ? 3.439 5.248 2.735 1.00 98.00 267 ILE A C 1
ATOM 2126 O O . ILE A 1 267 ? 3.889 4.441 1.919 1.00 98.00 267 ILE A O 1
ATOM 2130 N N . LEU A 1 268 ? 3.894 6.505 2.774 1.00 98.38 268 LEU A N 1
ATOM 2131 C CA . LEU A 1 268 ? 5.004 6.962 1.930 1.00 98.38 268 LEU A CA 1
ATOM 2132 C C . LEU A 1 268 ? 6.314 6.248 2.274 1.00 98.38 268 LEU A C 1
ATOM 2134 O O . LEU A 1 268 ? 7.088 5.917 1.373 1.00 98.38 268 LEU A O 1
ATOM 2138 N N . GLN A 1 269 ? 6.560 5.991 3.558 1.00 98.50 269 GLN A N 1
ATOM 2139 C CA . GLN A 1 269 ? 7.716 5.222 4.004 1.00 98.50 269 GLN A CA 1
ATOM 2140 C C . GLN A 1 269 ? 7.642 3.764 3.529 1.00 98.50 269 GLN A C 1
ATOM 2142 O O . GLN A 1 269 ? 8.655 3.227 3.075 1.00 98.50 269 GLN A O 1
ATOM 2147 N N . ASP A 1 270 ? 6.461 3.145 3.556 1.00 98.50 270 ASP A N 1
ATOM 2148 C CA . ASP A 1 270 ? 6.253 1.809 2.990 1.00 98.50 270 ASP A CA 1
ATOM 2149 C C . ASP A 1 270 ? 6.513 1.786 1.488 1.00 98.50 270 ASP A C 1
ATOM 2151 O O . ASP A 1 270 ? 7.269 0.948 0.999 1.00 98.50 270 ASP A O 1
ATOM 2155 N N . ALA A 1 271 ? 5.941 2.734 0.742 1.00 98.50 271 ALA A N 1
ATOM 2156 C CA . ALA A 1 271 ? 6.145 2.830 -0.698 1.00 98.50 271 ALA A CA 1
ATOM 2157 C C . ALA A 1 271 ? 7.635 3.011 -1.041 1.00 98.50 271 ALA A C 1
ATOM 2159 O O . ALA A 1 271 ? 8.150 2.343 -1.943 1.00 98.50 271 ALA A O 1
ATOM 2160 N N . ALA A 1 272 ? 8.351 3.840 -0.272 1.00 98.50 272 ALA A N 1
ATOM 2161 C CA . ALA A 1 272 ? 9.797 4.009 -0.384 1.00 98.50 272 ALA A CA 1
ATOM 2162 C C . ALA A 1 272 ? 10.561 2.701 -0.119 1.00 98.50 272 ALA A C 1
ATOM 2164 O O . ALA A 1 272 ? 11.499 2.374 -0.847 1.00 98.50 272 ALA A O 1
ATOM 2165 N N . LYS A 1 273 ? 10.163 1.934 0.901 1.00 97.88 273 LYS A N 1
ATOM 2166 C CA . LYS A 1 273 ? 10.763 0.634 1.235 1.00 97.88 273 LYS A CA 1
ATOM 2167 C C . LYS A 1 273 ? 10.515 -0.408 0.142 1.00 97.88 273 LYS A C 1
ATOM 2169 O O . LYS A 1 273 ? 11.424 -1.160 -0.196 1.00 97.88 273 LYS A O 1
ATOM 2174 N N . LEU A 1 274 ? 9.315 -0.426 -0.433 1.00 97.94 274 LEU A N 1
ATOM 2175 C CA . LEU A 1 274 ? 8.904 -1.381 -1.463 1.00 97.94 274 LEU A CA 1
ATOM 2176 C C . LEU A 1 274 ? 9.583 -1.137 -2.818 1.00 97.94 274 LEU A C 1
ATOM 2178 O O . LEU A 1 274 ? 9.904 -2.103 -3.514 1.00 97.94 274 LEU A O 1
ATOM 2182 N N . ILE A 1 275 ? 9.803 0.127 -3.204 1.00 97.88 275 ILE A N 1
ATOM 2183 C CA . ILE A 1 275 ? 10.431 0.478 -4.491 1.00 97.88 275 ILE A CA 1
ATOM 2184 C C . ILE A 1 275 ? 11.965 0.457 -4.445 1.00 97.88 275 ILE A C 1
ATOM 2186 O O . ILE A 1 275 ? 12.613 0.357 -5.488 1.00 97.88 275 ILE A O 1
ATOM 2190 N N . ARG A 1 276 ? 12.558 0.536 -3.247 1.00 97.94 276 ARG A N 1
ATOM 2191 C CA . ARG A 1 276 ? 14.010 0.561 -3.052 1.00 97.94 276 ARG A CA 1
ATOM 2192 C C . ARG A 1 276 ? 14.657 -0.744 -3.541 1.00 97.94 276 ARG A C 1
ATOM 2194 O O . ARG A 1 276 ? 14.336 -1.810 -3.012 1.00 97.94 276 ARG A O 1
ATOM 2201 N N . PRO A 1 277 ? 15.615 -0.682 -4.484 1.00 97.25 277 PRO A N 1
ATOM 2202 C CA . PRO A 1 277 ? 16.395 -1.853 -4.860 1.00 97.25 277 PRO A CA 1
ATOM 2203 C C . PRO A 1 277 ? 17.217 -2.378 -3.676 1.00 97.25 277 PRO A C 1
ATOM 2205 O O . PRO A 1 277 ? 17.798 -1.595 -2.921 1.00 97.25 277 PRO A O 1
ATOM 2208 N N . SER A 1 278 ? 17.309 -3.700 -3.531 1.00 94.62 278 SER A N 1
ATOM 2209 C CA . SER A 1 278 ? 18.190 -4.314 -2.535 1.00 94.62 278 SER A CA 1
ATOM 2210 C C . SER A 1 278 ? 19.660 -4.027 -2.877 1.00 94.62 278 SER A C 1
ATOM 2212 O O . SER A 1 278 ? 20.080 -4.334 -3.997 1.00 94.62 278 SER A O 1
ATOM 2214 N N . PRO A 1 279 ? 20.462 -3.481 -1.941 1.00 91.19 279 PRO A N 1
ATOM 2215 C CA . PRO A 1 279 ? 21.880 -3.211 -2.177 1.00 91.19 279 PRO A CA 1
ATOM 2216 C C . PRO A 1 279 ? 22.732 -4.486 -2.160 1.00 91.19 279 PRO A C 1
ATOM 2218 O O . PRO A 1 279 ? 23.811 -4.512 -2.745 1.00 91.19 279 PRO A O 1
ATOM 2221 N N . VAL A 1 280 ? 22.259 -5.536 -1.481 1.00 87.06 280 VAL A N 1
ATOM 2222 C CA . VAL A 1 280 ? 22.970 -6.806 -1.320 1.00 87.06 280 VAL A CA 1
ATOM 2223 C C . VAL A 1 280 ? 22.116 -7.925 -1.896 1.00 87.06 280 VAL A C 1
ATOM 2225 O O . VAL A 1 280 ? 20.917 -8.019 -1.621 1.00 87.06 280 VAL A O 1
ATOM 2228 N N . ILE A 1 281 ? 22.749 -8.770 -2.704 1.00 83.50 281 ILE A N 1
ATOM 2229 C CA . ILE A 1 281 ? 22.147 -9.966 -3.286 1.00 83.50 281 ILE A CA 1
ATOM 2230 C C . ILE A 1 281 ? 22.973 -11.150 -2.803 1.00 83.50 281 ILE A C 1
ATOM 2232 O O . ILE A 1 281 ? 24.189 -11.179 -2.996 1.00 83.50 281 ILE A O 1
ATOM 2236 N N . VAL A 1 282 ? 22.319 -12.116 -2.163 1.00 81.12 282 VAL A N 1
ATOM 2237 C CA . VAL A 1 282 ? 22.964 -13.371 -1.773 1.00 81.12 282 VAL A CA 1
ATOM 2238 C C . VAL A 1 282 ? 23.171 -14.205 -3.035 1.00 81.12 282 VAL A C 1
ATOM 2240 O O . VAL A 1 282 ? 22.226 -14.477 -3.777 1.00 81.12 282 VAL A O 1
ATOM 2243 N N . LEU A 1 283 ? 24.424 -14.559 -3.311 1.00 80.25 283 LEU A N 1
ATOM 2244 C CA . LEU A 1 283 ? 24.786 -15.461 -4.397 1.00 80.25 283 LEU A CA 1
ATOM 2245 C C . LEU A 1 283 ? 24.875 -16.876 -3.830 1.00 80.25 283 LEU A C 1
ATOM 2247 O O . LEU A 1 283 ? 25.818 -17.187 -3.104 1.00 80.25 283 LEU A O 1
ATOM 2251 N N . ASP A 1 284 ? 23.917 -17.739 -4.163 1.00 75.94 284 ASP A N 1
ATOM 2252 C CA . ASP A 1 284 ? 24.013 -19.139 -3.748 1.00 75.94 284 ASP A CA 1
ATOM 2253 C C . ASP A 1 284 ? 25.141 -19.824 -4.517 1.00 75.94 284 ASP A C 1
ATOM 2255 O O . ASP A 1 284 ? 25.156 -19.867 -5.750 1.00 75.94 284 ASP A O 1
ATOM 2259 N N . SER A 1 285 ? 26.080 -20.402 -3.773 1.00 76.19 285 SER A N 1
ATOM 2260 C CA . SER A 1 285 ? 27.267 -21.062 -4.325 1.00 76.19 285 SER A CA 1
ATOM 2261 C C . SER A 1 285 ? 26.948 -22.331 -5.127 1.00 76.19 285 SER A C 1
ATOM 2263 O O . SER A 1 285 ? 27.821 -22.866 -5.803 1.00 76.19 285 SER A O 1
ATOM 2265 N N . SER A 1 286 ? 25.707 -22.822 -5.065 1.00 69.88 286 SER A N 1
ATOM 2266 C CA . SER A 1 286 ? 25.247 -24.022 -5.770 1.00 69.88 286 SER A CA 1
ATOM 2267 C C . SER A 1 286 ? 24.893 -23.779 -7.240 1.00 69.88 286 SER A C 1
ATOM 2269 O O . SER A 1 286 ? 24.730 -24.739 -7.989 1.00 69.88 286 SER A O 1
ATOM 2271 N N . THR A 1 287 ? 24.782 -22.521 -7.686 1.00 58.50 287 THR A N 1
ATOM 2272 C CA . THR A 1 287 ? 24.429 -22.188 -9.075 1.00 58.50 287 THR A CA 1
ATOM 2273 C C . THR A 1 287 ? 25.681 -21.810 -9.872 1.00 58.50 287 THR A C 1
ATOM 2275 O O . THR A 1 287 ? 25.932 -20.646 -10.164 1.00 58.50 287 THR A O 1
ATOM 2278 N N . THR A 1 288 ? 26.499 -22.794 -10.247 1.00 57.16 288 THR A N 1
ATOM 2279 C CA . THR A 1 288 ? 27.730 -22.614 -11.050 1.00 57.16 288 THR A CA 1
ATOM 2280 C C . THR A 1 288 ? 27.486 -22.249 -12.524 1.00 57.16 288 THR A C 1
ATOM 2282 O O . THR A 1 288 ? 28.408 -22.310 -13.333 1.00 57.16 288 THR A O 1
ATOM 2285 N N . SER A 1 289 ? 26.272 -21.849 -12.913 1.00 52.81 289 SER A N 1
ATOM 2286 C CA . SER A 1 289 ? 25.956 -21.427 -14.284 1.00 52.81 289 SER A CA 1
ATOM 2287 C C . SER A 1 289 ? 25.293 -20.047 -14.303 1.00 52.81 289 SER A C 1
ATOM 2289 O O . SER A 1 289 ? 24.268 -19.855 -13.644 1.00 52.81 289 SER A O 1
ATOM 2291 N N . PRO A 1 290 ? 25.855 -19.070 -15.039 1.00 51.28 290 PRO A N 1
ATOM 2292 C CA . PRO A 1 290 ? 25.334 -17.717 -15.065 1.00 51.28 290 PRO A CA 1
ATOM 2293 C C . PRO A 1 290 ? 24.010 -17.642 -15.841 1.00 51.28 290 PRO A C 1
ATOM 2295 O O . PRO A 1 290 ? 23.975 -17.727 -17.063 1.00 51.28 290 PRO A O 1
ATOM 2298 N N . VAL A 1 291 ? 22.929 -17.445 -15.084 1.00 53.00 291 VAL A N 1
ATOM 2299 C CA . VAL A 1 291 ? 21.892 -16.422 -15.312 1.00 53.00 291 VAL A CA 1
ATOM 2300 C C . VAL A 1 291 ? 21.286 -16.362 -16.722 1.00 53.00 291 VAL A C 1
ATOM 2302 O O . VAL A 1 291 ? 21.333 -15.313 -17.345 1.00 53.00 291 VAL A O 1
ATOM 2305 N N . ILE A 1 292 ? 20.641 -17.434 -17.188 1.00 48.88 292 ILE A N 1
ATOM 2306 C CA . ILE A 1 292 ? 19.390 -17.340 -17.970 1.00 48.88 292 ILE A CA 1
ATOM 2307 C C . ILE A 1 292 ? 18.569 -18.596 -17.654 1.00 48.88 292 ILE A C 1
ATOM 2309 O O . ILE A 1 292 ? 18.704 -19.628 -18.307 1.00 48.88 292 ILE A O 1
ATOM 2313 N N . GLU A 1 293 ? 17.712 -18.540 -16.636 1.00 53.88 293 GLU A N 1
ATOM 2314 C CA . GLU A 1 293 ? 16.621 -19.510 -16.574 1.00 53.88 293 GLU A CA 1
ATOM 2315 C C . GLU A 1 293 ? 15.670 -19.190 -17.734 1.00 53.88 293 GLU A C 1
ATOM 2317 O O . GLU A 1 293 ? 15.012 -18.150 -17.749 1.00 53.88 293 GLU A O 1
ATOM 2322 N N . ASN A 1 294 ? 15.587 -20.085 -18.720 1.00 57.62 294 ASN A N 1
ATOM 2323 C CA . ASN A 1 294 ? 14.686 -19.963 -19.876 1.00 57.62 294 ASN A CA 1
ATOM 2324 C C . ASN A 1 294 ? 13.188 -19.897 -19.494 1.00 57.62 294 ASN A C 1
ATOM 2326 O O . ASN A 1 294 ? 12.336 -19.800 -20.372 1.00 57.62 294 ASN A O 1
ATOM 2330 N N . SER A 1 295 ? 12.850 -19.963 -18.202 1.00 60.72 295 SER A N 1
ATOM 2331 C CA . SER A 1 295 ? 11.479 -19.970 -17.691 1.00 60.72 295 SER A CA 1
ATOM 2332 C C . SER A 1 295 ? 10.810 -18.589 -17.688 1.00 60.72 295 SER A C 1
ATOM 2334 O O . SER A 1 295 ? 9.599 -18.513 -17.494 1.00 60.72 295 SER A O 1
ATOM 2336 N N . GLY A 1 296 ? 11.556 -17.490 -17.878 1.00 65.44 296 GLY A N 1
ATOM 2337 C CA . GLY A 1 296 ? 11.003 -16.128 -17.771 1.00 65.44 296 GLY A CA 1
ATOM 2338 C C . GLY A 1 296 ? 10.490 -15.777 -16.363 1.00 65.44 296 GLY A C 1
ATOM 2339 O O . GLY A 1 296 ? 9.871 -14.730 -16.160 1.00 65.44 296 GLY A O 1
ATOM 2340 N N . ALA A 1 297 ? 10.731 -16.639 -15.371 1.00 69.69 297 ALA A N 1
ATOM 2341 C CA . ALA A 1 297 ? 10.439 -16.345 -13.982 1.00 69.69 297 ALA A CA 1
ATOM 2342 C C . ALA A 1 297 ? 11.514 -15.403 -13.436 1.00 69.69 297 ALA A C 1
ATOM 2344 O O . ALA A 1 297 ? 12.715 -15.624 -13.599 1.00 69.69 297 ALA A O 1
ATOM 2345 N N . VAL A 1 298 ? 11.085 -14.331 -12.774 1.00 75.94 298 VAL A N 1
ATOM 2346 C CA . VAL A 1 298 ? 12.010 -13.458 -12.054 1.00 75.94 298 VAL A CA 1
ATOM 2347 C C . VAL A 1 298 ? 12.565 -14.248 -10.881 1.00 75.94 298 VAL A C 1
ATOM 2349 O O . VAL A 1 298 ? 11.817 -14.609 -9.972 1.00 75.94 298 VAL A O 1
ATOM 2352 N N . SER A 1 299 ? 13.874 -14.496 -10.887 1.00 76.50 299 SER A N 1
ATOM 2353 C CA . SER A 1 299 ? 14.541 -15.091 -9.733 1.00 76.50 299 SER A CA 1
ATOM 2354 C C . SER A 1 299 ? 14.255 -14.235 -8.497 1.00 76.50 299 SER A C 1
ATOM 2356 O O . SER A 1 299 ? 14.386 -13.007 -8.545 1.00 76.50 299 SER A O 1
ATOM 2358 N N . GLY A 1 300 ? 13.909 -14.865 -7.369 1.00 81.31 300 GLY A N 1
ATOM 2359 C CA . GLY A 1 300 ? 13.664 -14.179 -6.090 1.00 81.31 300 GLY A CA 1
ATOM 2360 C C . GLY A 1 300 ? 14.841 -13.323 -5.590 1.00 81.31 300 GLY A C 1
ATOM 2361 O O . GLY A 1 300 ? 14.709 -12.615 -4.596 1.00 81.31 300 GLY A O 1
ATOM 2362 N N . ARG A 1 301 ? 15.975 -13.364 -6.301 1.00 85.75 301 ARG A N 1
ATOM 2363 C CA . ARG A 1 301 ? 17.212 -12.616 -6.069 1.00 85.75 301 ARG A CA 1
ATOM 2364 C C . ARG A 1 301 ? 17.325 -11.298 -6.844 1.00 85.75 301 ARG A C 1
ATOM 2366 O O . ARG A 1 301 ? 18.346 -10.626 -6.739 1.00 85.75 301 ARG A O 1
ATOM 2373 N N . HIS A 1 302 ? 16.334 -10.915 -7.651 1.00 90.62 302 HIS A N 1
ATOM 2374 C CA . HIS A 1 302 ? 16.408 -9.655 -8.393 1.00 90.62 302 HIS A CA 1
ATOM 2375 C C . HIS A 1 302 ? 16.451 -8.445 -7.427 1.00 90.62 302 HIS A C 1
ATOM 2377 O O . HIS A 1 302 ? 15.652 -8.414 -6.488 1.00 90.62 302 HIS A O 1
ATOM 2383 N N . PRO A 1 303 ? 17.290 -7.406 -7.653 1.00 94.44 303 PRO A N 1
ATOM 2384 C CA . PRO A 1 303 ? 17.368 -6.238 -6.762 1.00 94.44 303 PRO A CA 1
ATOM 2385 C C . PRO A 1 303 ? 16.010 -5.577 -6.509 1.00 94.44 303 PRO A C 1
ATOM 2387 O O . PRO A 1 303 ? 15.733 -5.102 -5.416 1.00 94.44 303 PRO A O 1
ATOM 2390 N N . CYS A 1 304 ? 15.146 -5.576 -7.524 1.00 95.56 304 CYS A N 1
ATOM 2391 C CA . CYS A 1 304 ? 13.809 -4.981 -7.472 1.00 95.56 304 CYS A CA 1
ATOM 2392 C C . CYS A 1 304 ? 12.703 -6.001 -7.144 1.00 95.56 304 CYS A C 1
ATOM 2394 O O . CYS A 1 304 ? 11.554 -5.795 -7.526 1.00 95.56 304 CYS A O 1
ATOM 2396 N N . VAL A 1 305 ? 13.027 -7.132 -6.501 1.00 95.19 305 VAL A N 1
ATOM 2397 C CA . VAL A 1 305 ? 12.046 -8.197 -6.231 1.00 95.19 305 VAL A CA 1
ATOM 2398 C C . VAL A 1 305 ? 10.842 -7.677 -5.448 1.00 95.19 305 VAL A C 1
ATOM 2400 O O . VAL A 1 305 ? 9.719 -7.958 -5.845 1.00 95.19 305 VAL A O 1
ATOM 2403 N N . SER A 1 306 ? 11.037 -6.855 -4.412 1.00 96.50 306 SER A N 1
ATOM 2404 C CA . SER A 1 306 ? 9.938 -6.319 -3.593 1.00 96.50 306 SER A CA 1
ATOM 2405 C C . SER A 1 306 ? 8.907 -5.566 -4.431 1.00 96.50 306 SER A C 1
ATOM 2407 O O . SER A 1 306 ? 7.711 -5.818 -4.319 1.00 96.50 306 SER A O 1
ATOM 2409 N N . ALA A 1 307 ? 9.378 -4.730 -5.354 1.00 97.69 307 ALA A N 1
ATOM 2410 C CA . ALA A 1 307 ? 8.535 -4.003 -6.286 1.00 97.69 307 ALA A CA 1
ATOM 2411 C C . ALA A 1 307 ? 7.731 -4.931 -7.216 1.00 97.69 307 ALA A C 1
ATOM 2413 O O . ALA A 1 307 ? 6.549 -4.707 -7.472 1.00 97.69 307 ALA A O 1
ATOM 2414 N N . ILE A 1 308 ? 8.350 -6.015 -7.687 1.00 97.19 308 ILE A N 1
ATOM 2415 C CA . ILE A 1 308 ? 7.697 -7.011 -8.548 1.00 97.19 308 ILE A CA 1
ATOM 2416 C C . ILE A 1 308 ? 6.637 -7.800 -7.768 1.00 97.19 308 ILE A C 1
ATOM 2418 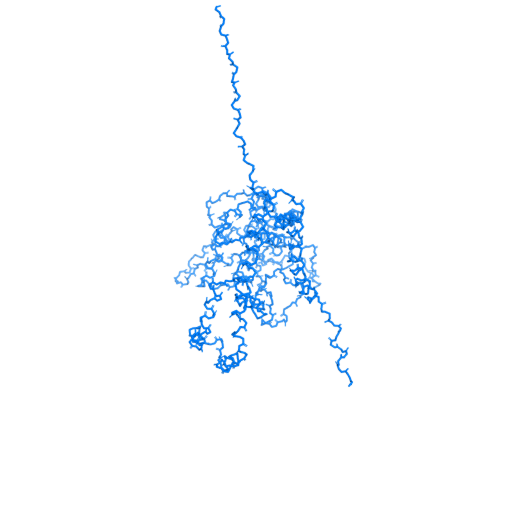O O . ILE A 1 308 ? 5.595 -8.143 -8.325 1.00 97.19 308 ILE A O 1
ATOM 2422 N N . LEU A 1 309 ? 6.866 -8.062 -6.478 1.00 97.25 309 LEU A N 1
ATOM 2423 C CA . LEU A 1 309 ? 5.899 -8.742 -5.615 1.00 97.25 309 LEU A CA 1
ATOM 2424 C C . LEU A 1 309 ? 4.628 -7.920 -5.410 1.00 97.25 309 LEU A C 1
ATOM 2426 O O . LEU A 1 309 ? 3.542 -8.481 -5.520 1.00 97.25 309 LEU A O 1
ATOM 2430 N N . VAL A 1 310 ? 4.757 -6.606 -5.200 1.00 98.25 310 VAL A N 1
ATOM 2431 C CA . VAL A 1 310 ? 3.617 -5.672 -5.123 1.00 98.25 310 VAL A CA 1
ATOM 2432 C C . VAL A 1 310 ? 2.774 -5.743 -6.396 1.00 98.25 310 VAL A C 1
ATOM 2434 O O . VAL A 1 310 ? 1.564 -5.962 -6.348 1.00 98.25 310 VAL A O 1
ATOM 2437 N N . LEU A 1 311 ? 3.418 -5.600 -7.559 1.00 98.19 311 LEU A N 1
ATOM 2438 C CA . LEU A 1 311 ? 2.723 -5.604 -8.848 1.00 98.19 311 LEU A CA 1
ATOM 2439 C C . LEU A 1 311 ? 2.100 -6.970 -9.165 1.00 98.19 311 LEU A C 1
ATOM 2441 O O . LEU A 1 311 ? 1.014 -7.028 -9.742 1.00 98.19 311 LEU A O 1
ATOM 2445 N N . SER A 1 312 ? 2.750 -8.062 -8.757 1.00 97.19 312 SER A N 1
ATOM 2446 C CA . SER A 1 312 ? 2.209 -9.417 -8.881 1.00 97.19 312 SER A CA 1
ATOM 2447 C C . SER A 1 312 ? 0.974 -9.625 -8.005 1.00 97.19 312 SER A C 1
ATOM 2449 O O . SER A 1 312 ? -0.028 -10.170 -8.470 1.00 97.19 312 SER A O 1
ATOM 2451 N N . ASP A 1 313 ? 1.017 -9.153 -6.758 1.00 98.06 313 ASP A N 1
ATOM 2452 C CA . ASP A 1 313 ? -0.104 -9.235 -5.825 1.00 98.06 313 ASP A CA 1
ATOM 2453 C C . ASP A 1 313 ? -1.329 -8.477 -6.356 1.00 98.06 313 ASP A C 1
ATOM 2455 O O . ASP A 1 313 ? -2.418 -9.041 -6.488 1.00 98.06 313 ASP A O 1
ATOM 2459 N N . LEU A 1 314 ? -1.127 -7.234 -6.804 1.00 98.12 314 LEU A N 1
ATOM 2460 C CA . LEU A 1 314 ? -2.168 -6.451 -7.470 1.00 98.12 314 LEU A CA 1
ATOM 2461 C C . LEU A 1 314 ? -2.664 -7.124 -8.758 1.00 98.12 314 LEU A C 1
ATOM 2463 O O . LEU A 1 314 ? -3.863 -7.137 -9.031 1.00 98.12 314 LEU A O 1
ATOM 2467 N N . SER A 1 315 ? -1.776 -7.729 -9.550 1.00 96.94 315 SER A N 1
ATOM 2468 C CA . SER A 1 315 ? -2.171 -8.433 -10.775 1.00 96.94 315 SER A CA 1
ATOM 2469 C C . SER A 1 315 ? -3.117 -9.595 -10.460 1.00 96.94 315 SER A C 1
ATOM 2471 O O . SER A 1 315 ? -4.141 -9.761 -11.127 1.00 96.94 315 SER A O 1
ATOM 2473 N N . LYS A 1 316 ? -2.850 -10.344 -9.383 1.00 96.19 316 LYS A N 1
ATOM 2474 C CA . LYS A 1 316 ? -3.742 -11.404 -8.892 1.00 96.19 316 LYS A CA 1
ATOM 2475 C C . LYS A 1 316 ? -5.063 -10.852 -8.355 1.00 96.19 316 LYS A C 1
ATOM 2477 O O . LYS A 1 316 ? -6.112 -11.402 -8.694 1.00 96.19 316 LYS A O 1
ATOM 2482 N N . LEU A 1 317 ? -5.028 -9.760 -7.587 1.00 96.56 317 LEU A N 1
ATOM 2483 C CA . LEU A 1 317 ? -6.226 -9.078 -7.083 1.00 96.56 317 LEU A CA 1
ATOM 2484 C C . LEU A 1 317 ? -7.165 -8.672 -8.238 1.00 96.56 317 LEU A C 1
ATOM 2486 O O . LEU A 1 317 ? -8.370 -8.936 -8.201 1.00 96.56 317 LEU A O 1
ATOM 2490 N N . PHE A 1 318 ? -6.615 -8.100 -9.315 1.00 96.12 318 PHE A N 1
ATOM 2491 C CA . PHE A 1 318 ? -7.395 -7.642 -10.470 1.00 96.12 318 PHE A CA 1
ATOM 2492 C C . PHE A 1 318 ? -7.711 -8.735 -11.510 1.00 96.12 318 PHE A C 1
ATOM 2494 O O . PHE A 1 318 ? -8.672 -8.582 -12.272 1.00 96.12 318 PHE A O 1
ATOM 2501 N N . GLY A 1 319 ? -6.961 -9.839 -11.544 1.00 93.50 319 GLY A N 1
ATOM 2502 C CA . GLY A 1 319 ? -7.093 -10.909 -12.542 1.00 93.50 319 GLY A CA 1
ATOM 2503 C C . GLY A 1 319 ? -8.251 -11.896 -12.326 1.00 93.50 319 GLY A C 1
ATOM 2504 O O . GLY A 1 319 ? -8.658 -12.564 -13.274 1.00 93.50 319 GLY A O 1
ATOM 2505 N N . ARG A 1 320 ? -8.814 -11.988 -11.114 1.00 78.94 320 ARG A N 1
ATOM 2506 C CA . ARG A 1 320 ? -9.767 -13.044 -10.694 1.00 78.94 320 ARG A CA 1
ATOM 2507 C C . ARG A 1 320 ? -11.235 -12.898 -11.169 1.00 78.94 320 ARG A C 1
ATOM 2509 O O . ARG A 1 320 ? -12.121 -13.513 -10.597 1.00 78.94 320 ARG A O 1
ATOM 2516 N N . THR A 1 321 ? -11.545 -12.132 -12.216 1.00 68.94 321 THR A N 1
ATOM 2517 C CA . THR A 1 321 ? -12.945 -11.747 -12.541 1.00 68.94 321 THR A CA 1
ATOM 2518 C C . THR A 1 321 ? -13.778 -12.731 -13.370 1.00 68.94 321 THR A C 1
ATOM 2520 O O . THR A 1 321 ? -14.902 -12.389 -13.730 1.00 68.94 321 THR A O 1
ATOM 2523 N N . LYS A 1 322 ? -13.293 -13.931 -13.709 1.00 70.50 322 LYS A N 1
ATOM 2524 C CA . LYS A 1 322 ? -14.097 -14.889 -14.490 1.00 70.50 322 LYS A CA 1
ATOM 2525 C C . LYS A 1 322 ? -14.679 -15.969 -13.588 1.00 70.50 322 LYS A C 1
ATOM 2527 O O . LYS A 1 322 ? -14.052 -17.001 -13.361 1.00 70.50 322 LYS A O 1
ATOM 2532 N N . THR A 1 323 ? -15.895 -15.722 -13.111 1.00 59.44 323 THR A N 1
ATOM 2533 C CA . THR A 1 323 ? -16.780 -16.756 -12.577 1.00 59.44 323 THR A CA 1
ATOM 2534 C C . THR A 1 323 ? -16.923 -17.857 -13.623 1.00 59.44 323 THR A C 1
ATOM 2536 O O . THR A 1 323 ? -17.343 -17.636 -14.759 1.00 59.44 323 THR A O 1
ATOM 2539 N N . GLN A 1 324 ? -16.477 -19.048 -13.240 1.00 56.12 324 GLN A N 1
ATOM 2540 C CA . GLN A 1 324 ? -16.560 -20.262 -14.029 1.00 56.12 324 GLN A CA 1
ATOM 2541 C C . GLN A 1 324 ? -18.013 -20.521 -14.427 1.00 56.12 324 GLN A C 1
ATOM 2543 O O . GLN A 1 324 ? -18.829 -20.882 -13.586 1.00 56.12 324 GLN A O 1
ATOM 2548 N N . LYS A 1 325 ? -18.330 -20.370 -15.712 1.00 56.44 325 LYS A N 1
ATOM 2549 C CA . LYS A 1 325 ? -19.365 -21.160 -16.390 1.00 56.44 325 LYS A CA 1
ATOM 2550 C C . LYS A 1 325 ? -19.190 -21.025 -17.903 1.00 56.44 325 LYS A C 1
ATOM 2552 O O . LYS A 1 325 ? -19.757 -20.150 -18.538 1.00 56.44 325 LYS A O 1
ATOM 2557 N N . GLY A 1 326 ? -18.382 -21.922 -18.469 1.00 60.03 326 GLY A N 1
ATOM 2558 C CA . GLY A 1 326 ? -18.780 -22.571 -19.720 1.00 60.03 326 GLY A CA 1
ATOM 2559 C C . GLY A 1 326 ? -18.040 -22.271 -21.021 1.00 60.03 326 GLY A C 1
ATOM 2560 O O . GLY A 1 326 ? -18.329 -22.987 -21.966 1.00 60.03 326 GLY A O 1
ATOM 2561 N N . ASP A 1 327 ? -17.089 -21.333 -21.112 1.00 55.94 327 ASP A N 1
ATOM 2562 C CA . ASP A 1 327 ? -16.448 -21.055 -22.412 1.00 55.94 327 ASP A CA 1
ATOM 2563 C C . ASP A 1 327 ? -14.916 -20.995 -22.345 1.00 55.94 327 ASP A C 1
ATOM 2565 O O . ASP A 1 327 ? -14.307 -20.030 -21.878 1.00 55.94 327 ASP A O 1
ATOM 2569 N N . ALA A 1 328 ? -14.280 -22.056 -22.847 1.00 61.31 328 ALA A N 1
ATOM 2570 C CA . ALA A 1 328 ? -12.832 -22.275 -22.866 1.00 61.31 328 ALA A CA 1
ATOM 2571 C C . ALA A 1 328 ? -12.074 -21.415 -23.908 1.00 61.31 328 ALA A C 1
ATOM 2573 O O . ALA A 1 328 ? -10.892 -21.641 -24.156 1.00 61.31 328 ALA A O 1
ATOM 2574 N N . GLY A 1 329 ? -12.734 -20.443 -24.546 1.00 59.16 329 GLY A N 1
ATOM 2575 C CA . GLY A 1 329 ? -12.255 -19.862 -25.805 1.00 59.16 329 GLY A CA 1
ATOM 2576 C C . GLY A 1 329 ? -11.352 -18.628 -25.721 1.00 59.16 329 GLY A C 1
ATOM 2577 O O . GLY A 1 329 ? -10.517 -18.439 -26.600 1.00 59.16 329 GLY A O 1
ATOM 2578 N N . SER A 1 330 ? -11.472 -17.751 -24.717 1.00 58.09 330 SER A N 1
ATOM 2579 C CA . SER A 1 330 ? -10.586 -16.575 -24.648 1.00 58.09 330 SER A CA 1
ATOM 2580 C C . SER A 1 330 ? -10.447 -16.008 -23.237 1.00 58.09 330 SER A C 1
ATOM 2582 O O . SER A 1 330 ? -11.237 -15.200 -22.741 1.00 58.09 330 SER A O 1
ATOM 2584 N N . GLN A 1 331 ? -9.377 -16.390 -22.547 1.00 64.12 331 GLN A N 1
ATOM 2585 C CA . GLN A 1 331 ? -8.937 -15.666 -21.360 1.00 64.12 331 GLN A CA 1
ATOM 2586 C C . GLN A 1 331 ? -8.192 -14.402 -21.809 1.00 64.12 331 GLN A C 1
ATOM 2588 O O . GLN A 1 331 ? -6.974 -14.312 -21.726 1.00 64.12 331 GLN A O 1
ATOM 2593 N N . GLY A 1 332 ? -8.937 -13.432 -22.352 1.00 74.44 332 GLY A N 1
ATOM 2594 C CA . GLY A 1 332 ? -8.396 -12.113 -22.662 1.00 74.44 332 GLY A CA 1
ATOM 2595 C C . GLY A 1 332 ? -7.763 -11.512 -21.408 1.00 74.44 332 GLY A C 1
ATOM 2596 O O . GLY A 1 332 ? -8.417 -11.407 -20.369 1.00 74.44 332 GLY A O 1
ATOM 2597 N N . SER A 1 333 ? -6.481 -11.164 -21.495 1.00 82.12 333 SER A N 1
ATOM 2598 C CA . SER A 1 333 ? -5.737 -10.525 -20.413 1.00 82.12 333 SER A CA 1
ATOM 2599 C C . SER A 1 333 ? -6.411 -9.210 -20.022 1.00 82.12 333 SER A C 1
ATOM 2601 O O . SER A 1 333 ? -6.605 -8.337 -20.872 1.00 82.12 333 SER A O 1
ATOM 2603 N N . ASN A 1 334 ? -6.753 -9.057 -18.742 1.00 92.44 334 ASN A N 1
ATOM 2604 C CA . ASN A 1 334 ? -7.307 -7.817 -18.203 1.00 92.44 334 ASN A CA 1
ATOM 2605 C C . ASN A 1 334 ? -6.303 -6.670 -18.444 1.00 92.44 334 ASN A C 1
ATOM 2607 O O . ASN A 1 334 ? -5.115 -6.812 -18.146 1.00 92.44 334 ASN A O 1
ATOM 2611 N N . HIS A 1 335 ? -6.751 -5.526 -18.969 1.00 95.31 335 HIS A N 1
ATOM 2612 C CA . HIS A 1 335 ? -5.865 -4.393 -19.265 1.00 95.31 335 HIS A CA 1
ATOM 2613 C C . HIS A 1 335 ? -5.117 -3.898 -18.021 1.00 95.31 335 HIS A C 1
ATOM 2615 O O . HIS A 1 335 ? -3.985 -3.440 -18.148 1.00 95.31 335 HIS A O 1
ATOM 2621 N N . VAL A 1 336 ? -5.705 -4.045 -16.828 1.00 96.75 336 VAL A N 1
ATOM 2622 C CA . VAL A 1 336 ? -5.038 -3.748 -15.552 1.00 96.75 336 VAL A CA 1
ATOM 2623 C C . VAL A 1 336 ? -3.816 -4.642 -15.360 1.00 96.75 336 VAL A C 1
ATOM 2625 O O . VAL A 1 336 ? -2.723 -4.149 -15.101 1.00 96.75 336 VAL A O 1
ATOM 2628 N N . THR A 1 337 ? -3.973 -5.954 -15.561 1.00 96.12 337 THR A N 1
ATOM 2629 C CA . THR A 1 337 ? -2.868 -6.920 -15.433 1.00 96.12 337 THR A CA 1
ATOM 2630 C C . THR A 1 337 ? -1.762 -6.660 -16.456 1.00 96.12 337 THR A C 1
ATOM 2632 O O . THR A 1 337 ? -0.585 -6.768 -16.123 1.00 96.12 337 THR A O 1
ATOM 2635 N N . LEU A 1 338 ? -2.118 -6.216 -17.669 1.00 95.44 338 LEU A N 1
ATOM 2636 C CA . LEU A 1 338 ? -1.147 -5.802 -18.687 1.00 95.44 338 LEU A CA 1
ATOM 2637 C C . LEU A 1 338 ? -0.399 -4.518 -18.298 1.00 95.44 338 LEU A C 1
ATOM 2639 O O . LEU A 1 338 ? 0.810 -4.444 -18.501 1.00 95.44 338 LEU A O 1
ATOM 2643 N N . LYS A 1 339 ? -1.081 -3.519 -17.719 1.00 96.56 339 LYS A N 1
ATOM 2644 C CA . LYS A 1 339 ? -0.436 -2.294 -17.210 1.00 96.56 339 LYS A CA 1
ATOM 2645 C C . LYS A 1 339 ? 0.522 -2.599 -16.057 1.00 96.56 339 LYS A C 1
ATOM 2647 O O . LYS A 1 339 ? 1.635 -2.088 -16.053 1.00 96.56 339 LYS A O 1
ATOM 2652 N N . LEU A 1 340 ? 0.125 -3.460 -15.118 1.00 97.50 340 LEU A N 1
ATOM 2653 C CA . LEU A 1 340 ? 0.991 -3.894 -14.014 1.00 97.50 340 LEU A CA 1
ATOM 2654 C C . LEU A 1 340 ? 2.213 -4.663 -14.524 1.00 97.50 340 LEU A C 1
ATOM 2656 O O . LEU A 1 340 ? 3.326 -4.401 -14.076 1.00 97.50 340 LEU A O 1
ATOM 2660 N N . LEU A 1 341 ? 2.027 -5.550 -15.508 1.00 95.81 341 LEU A N 1
ATOM 2661 C CA . LEU A 1 341 ? 3.131 -6.234 -16.181 1.00 95.81 341 LEU A CA 1
ATOM 2662 C C . LEU A 1 341 ? 4.081 -5.233 -16.853 1.00 95.81 341 LEU A C 1
ATOM 2664 O O . LEU A 1 341 ? 5.297 -5.337 -16.703 1.00 95.81 341 LEU A O 1
ATOM 2668 N N . PHE A 1 342 ? 3.533 -4.243 -17.560 1.00 94.75 342 PHE A N 1
ATOM 2669 C CA . PHE A 1 342 ? 4.315 -3.176 -18.176 1.00 94.75 342 PHE A CA 1
ATOM 2670 C C . PHE A 1 342 ? 5.107 -2.374 -17.131 1.00 94.75 342 PHE A C 1
ATOM 2672 O O . PHE A 1 342 ? 6.296 -2.139 -17.326 1.00 94.75 342 PHE A O 1
ATOM 2679 N N . TYR A 1 343 ? 4.502 -2.021 -15.992 1.00 96.50 343 TYR A N 1
ATOM 2680 C CA . TYR A 1 343 ? 5.211 -1.370 -14.886 1.00 96.50 343 TYR A CA 1
ATOM 2681 C C . TYR A 1 343 ? 6.306 -2.252 -14.287 1.00 96.50 343 TYR A C 1
ATOM 2683 O O . TYR A 1 343 ? 7.380 -1.745 -13.981 1.00 96.50 343 TYR A O 1
ATOM 2691 N N . ALA A 1 344 ? 6.102 -3.563 -14.179 1.00 95.50 344 ALA A N 1
ATOM 2692 C CA . ALA A 1 344 ? 7.140 -4.464 -13.685 1.00 95.50 344 ALA A CA 1
ATOM 2693 C C . ALA A 1 344 ? 8.349 -4.503 -14.635 1.00 95.50 344 ALA A C 1
ATOM 2695 O O . ALA A 1 344 ? 9.490 -4.371 -14.191 1.00 95.50 344 ALA A O 1
ATOM 2696 N N . VAL A 1 345 ? 8.107 -4.593 -15.948 1.00 93.00 345 VAL A N 1
ATOM 2697 C CA . VAL A 1 345 ? 9.163 -4.498 -16.973 1.00 93.00 345 VAL A CA 1
ATOM 2698 C C . VAL A 1 345 ? 9.856 -3.133 -16.922 1.00 93.00 345 VAL A C 1
ATOM 2700 O O . VAL A 1 345 ? 11.083 -3.062 -17.029 1.00 93.00 345 VAL A O 1
ATOM 2703 N N . GLN A 1 346 ? 9.096 -2.058 -16.698 1.00 93.38 346 GLN A N 1
ATOM 2704 C CA . GLN A 1 346 ? 9.637 -0.711 -16.554 1.00 93.38 346 GLN A CA 1
ATOM 2705 C C . GLN A 1 346 ? 10.584 -0.597 -15.358 1.00 93.38 346 GLN A C 1
ATOM 2707 O O . GLN A 1 346 ? 11.662 -0.024 -15.495 1.00 93.38 346 GLN A O 1
ATOM 2712 N N . ILE A 1 347 ? 10.218 -1.161 -14.205 1.00 94.31 347 ILE A N 1
ATOM 2713 C CA . ILE A 1 347 ? 11.054 -1.151 -12.997 1.00 94.31 347 ILE A CA 1
ATOM 2714 C C . ILE A 1 347 ? 12.381 -1.862 -13.259 1.00 94.31 347 ILE A C 1
ATOM 2716 O O . ILE A 1 347 ? 13.430 -1.312 -12.948 1.00 94.31 347 ILE A O 1
ATOM 2720 N N . ILE A 1 348 ? 12.357 -3.035 -13.894 1.00 92.94 348 ILE A N 1
ATOM 2721 C CA . ILE A 1 348 ? 13.588 -3.777 -14.220 1.00 92.94 348 ILE A CA 1
ATOM 2722 C C . ILE A 1 348 ? 14.460 -3.025 -15.226 1.00 92.94 348 ILE A C 1
ATOM 2724 O O . ILE A 1 348 ? 15.684 -3.071 -15.144 1.00 92.94 348 ILE A O 1
ATOM 2728 N N . SER A 1 349 ? 13.836 -2.320 -16.166 1.00 90.88 349 SER A N 1
ATOM 2729 C CA . SER A 1 349 ? 14.547 -1.540 -17.183 1.00 90.88 349 SER A CA 1
ATOM 2730 C C . SER A 1 349 ? 15.085 -0.208 -16.646 1.00 90.88 349 SER A C 1
ATOM 2732 O O . SER A 1 349 ? 15.883 0.448 -17.316 1.00 90.88 349 SER A O 1
ATOM 2734 N N . THR A 1 350 ? 14.646 0.217 -15.458 1.00 91.94 350 THR A N 1
ATOM 2735 C CA . THR A 1 350 ? 15.044 1.489 -14.854 1.00 91.94 350 THR A CA 1
ATOM 2736 C C . THR A 1 350 ? 16.369 1.318 -14.104 1.00 91.94 350 THR A C 1
ATOM 2738 O O . THR A 1 350 ? 16.474 0.436 -13.250 1.00 91.94 350 THR A O 1
ATOM 2741 N N . PRO A 1 351 ? 17.384 2.168 -14.359 1.00 93.44 351 PRO A N 1
ATOM 2742 C CA . PRO A 1 351 ? 18.626 2.151 -13.595 1.00 93.44 351 PRO A CA 1
ATOM 2743 C C . PRO A 1 351 ? 18.375 2.225 -12.084 1.00 93.44 351 PRO A C 1
ATOM 2745 O O . PRO A 1 351 ? 17.616 3.074 -11.612 1.00 93.44 351 PRO A O 1
ATOM 2748 N N . THR A 1 352 ? 19.060 1.377 -11.314 1.00 94.31 352 THR A N 1
ATOM 2749 C CA . THR A 1 352 ? 18.882 1.277 -9.855 1.00 94.31 352 THR A CA 1
ATOM 2750 C C . THR A 1 352 ? 19.100 2.607 -9.143 1.00 94.31 352 THR A C 1
ATOM 2752 O O . THR A 1 352 ? 18.382 2.903 -8.200 1.00 94.31 352 THR A O 1
ATOM 2755 N N . VAL A 1 353 ? 20.018 3.447 -9.631 1.00 95.31 353 VAL A N 1
ATOM 2756 C CA . VAL A 1 353 ? 20.268 4.795 -9.090 1.00 95.31 353 VAL A CA 1
ATOM 2757 C C . VAL A 1 353 ? 19.009 5.669 -9.132 1.00 95.31 353 VAL A C 1
ATOM 2759 O O . VAL A 1 353 ? 18.746 6.397 -8.181 1.00 95.31 353 VAL A O 1
ATOM 2762 N N . ILE A 1 354 ? 18.199 5.566 -10.192 1.00 95.44 354 ILE A N 1
ATOM 2763 C CA . ILE A 1 354 ? 16.949 6.331 -10.317 1.00 95.44 354 ILE A CA 1
ATOM 2764 C C . ILE A 1 354 ? 15.908 5.809 -9.319 1.00 95.44 354 ILE A C 1
ATOM 2766 O O . ILE A 1 354 ? 15.274 6.603 -8.628 1.00 95.44 354 ILE A O 1
ATOM 2770 N N . LEU A 1 355 ? 15.757 4.484 -9.200 1.00 96.56 355 LEU A N 1
ATOM 2771 C CA . LEU A 1 355 ? 14.837 3.872 -8.230 1.00 96.56 355 LEU A CA 1
ATOM 2772 C C . LEU A 1 355 ? 15.239 4.195 -6.781 1.00 96.56 355 LEU A C 1
ATOM 2774 O O . LEU A 1 355 ? 14.381 4.503 -5.957 1.00 96.56 355 LEU A O 1
ATOM 2778 N N . THR A 1 356 ? 16.538 4.166 -6.476 1.00 97.50 356 THR A N 1
ATOM 2779 C CA . THR A 1 356 ? 17.079 4.561 -5.171 1.00 97.50 356 THR A CA 1
ATOM 2780 C C . THR A 1 356 ? 16.806 6.035 -4.889 1.00 97.50 356 THR A C 1
ATOM 2782 O O . THR A 1 356 ? 16.288 6.345 -3.820 1.00 97.50 356 THR A O 1
ATOM 2785 N N . GLY A 1 357 ? 17.066 6.926 -5.852 1.00 97.19 357 GLY A N 1
ATOM 2786 C CA . GLY A 1 357 ? 16.773 8.355 -5.714 1.00 97.19 357 GLY A CA 1
ATOM 2787 C C . GLY A 1 357 ? 15.289 8.628 -5.457 1.00 97.19 357 GLY A C 1
ATOM 2788 O O . GLY A 1 357 ? 14.956 9.404 -4.567 1.00 97.19 357 GLY A O 1
ATOM 2789 N N . LEU A 1 358 ? 14.388 7.924 -6.150 1.00 97.75 358 LEU A N 1
ATOM 2790 C CA . LEU A 1 358 ? 12.946 8.026 -5.908 1.00 97.75 358 LEU A CA 1
ATOM 2791 C C . LEU A 1 358 ? 12.546 7.519 -4.514 1.00 97.75 358 LEU A C 1
ATOM 2793 O O . LEU A 1 358 ? 11.734 8.145 -3.833 1.00 97.75 358 LEU A O 1
ATOM 2797 N N . ALA A 1 359 ? 13.116 6.394 -4.070 1.00 98.25 359 ALA A N 1
ATOM 2798 C CA . ALA A 1 359 ? 12.878 5.869 -2.728 1.00 98.25 359 ALA A CA 1
ATOM 2799 C C . ALA A 1 359 ? 13.363 6.845 -1.641 1.00 98.25 359 ALA A C 1
ATOM 2801 O O . ALA A 1 359 ? 12.723 6.994 -0.602 1.00 98.25 359 ALA A O 1
ATOM 2802 N N . GLU A 1 360 ? 14.499 7.508 -1.858 1.00 98.44 360 GLU A N 1
ATOM 2803 C CA . GLU A 1 360 ? 15.019 8.544 -0.963 1.00 98.44 360 GLU A CA 1
ATOM 2804 C C . GLU A 1 360 ? 14.141 9.798 -0.966 1.00 98.44 360 GLU A C 1
ATOM 2806 O O . GLU A 1 360 ? 13.823 10.301 0.110 1.00 98.44 360 GLU A O 1
ATOM 2811 N N . GLU A 1 361 ? 13.686 10.257 -2.136 1.00 98.44 361 GLU A N 1
ATOM 2812 C CA . GLU A 1 361 ? 12.752 11.381 -2.275 1.00 98.44 361 GLU A CA 1
ATOM 2813 C C . GLU A 1 361 ? 11.463 11.127 -1.471 1.00 98.44 361 GLU A C 1
ATOM 2815 O O . GLU A 1 361 ? 11.061 11.956 -0.647 1.00 98.44 361 GLU A O 1
ATOM 2820 N N . ALA A 1 362 ? 10.859 9.943 -1.629 1.00 98.44 362 ALA A N 1
ATOM 2821 C CA . ALA A 1 362 ? 9.658 9.535 -0.900 1.00 98.44 362 ALA A CA 1
ATOM 2822 C C . ALA A 1 362 ? 9.889 9.442 0.621 1.00 98.44 362 ALA A C 1
ATOM 2824 O O . ALA A 1 362 ? 9.087 9.964 1.399 1.00 98.44 362 ALA A O 1
ATOM 2825 N N . ALA A 1 363 ? 11.008 8.851 1.056 1.00 98.44 363 ALA A N 1
ATOM 2826 C CA . ALA A 1 363 ? 11.358 8.732 2.474 1.00 98.44 363 ALA A CA 1
ATOM 2827 C C . ALA A 1 363 ? 11.736 10.073 3.133 1.00 98.44 363 ALA A C 1
ATOM 2829 O O . ALA A 1 363 ? 11.574 10.251 4.340 1.00 98.44 363 ALA A O 1
ATOM 2830 N N . LEU A 1 364 ? 12.278 11.029 2.376 1.00 98.38 364 LEU A N 1
ATOM 2831 C CA . LEU A 1 364 ? 12.495 12.389 2.868 1.00 98.38 364 LEU A CA 1
ATOM 2832 C C . LEU A 1 364 ? 11.162 13.114 3.028 1.00 98.38 364 LEU A C 1
ATOM 2834 O O . LEU A 1 364 ? 10.939 13.775 4.043 1.00 98.38 364 LEU A O 1
ATOM 2838 N N . ARG A 1 365 ? 10.260 12.963 2.054 1.00 98.25 365 ARG A N 1
ATOM 2839 C CA . ARG A 1 365 ? 8.948 13.603 2.095 1.00 98.25 365 ARG A CA 1
ATOM 2840 C C . ARG A 1 365 ? 8.061 13.056 3.211 1.00 98.25 365 ARG A C 1
ATOM 2842 O O . ARG A 1 365 ? 7.378 13.859 3.841 1.00 98.25 365 ARG A O 1
ATOM 2849 N N . SER A 1 366 ? 8.119 11.756 3.513 1.00 97.94 366 SER A N 1
ATOM 2850 C CA . SER A 1 366 ? 7.399 11.185 4.660 1.00 97.94 366 SER A CA 1
ATOM 2851 C C . SER A 1 366 ? 7.809 11.858 5.974 1.00 97.94 366 SER A C 1
ATOM 2853 O O . SER A 1 366 ? 6.960 12.371 6.696 1.00 97.94 366 SER A O 1
ATOM 2855 N N . LYS A 1 367 ? 9.118 12.008 6.220 1.00 98.12 367 LYS A N 1
ATOM 2856 C CA . LYS A 1 367 ? 9.649 12.704 7.408 1.00 98.12 367 LYS A CA 1
ATOM 2857 C C . LYS A 1 367 ? 9.206 14.163 7.506 1.00 98.12 367 LYS A C 1
ATOM 2859 O O . LYS A 1 367 ? 9.071 14.680 8.610 1.00 98.12 367 LYS A O 1
ATOM 2864 N N . VAL A 1 368 ? 9.042 14.855 6.377 1.00 97.69 368 VAL A N 1
ATOM 2865 C CA . VAL A 1 368 ? 8.528 16.235 6.371 1.00 97.69 368 VAL A CA 1
ATOM 2866 C C . VAL A 1 368 ? 7.066 16.254 6.816 1.00 97.69 368 VAL A C 1
ATOM 2868 O O . VAL A 1 368 ? 6.736 16.999 7.732 1.00 97.69 368 VAL A O 1
ATOM 2871 N N . ILE A 1 369 ? 6.230 15.386 6.240 1.00 96.69 369 ILE A N 1
ATOM 2872 C CA . ILE A 1 369 ? 4.804 15.282 6.585 1.00 96.69 369 ILE A CA 1
ATOM 2873 C C . ILE A 1 369 ? 4.617 14.877 8.054 1.00 96.69 369 ILE A C 1
ATOM 2875 O O . ILE A 1 369 ? 3.768 15.434 8.741 1.00 96.69 369 ILE A O 1
ATOM 2879 N N . GLU A 1 370 ? 5.434 13.957 8.570 1.00 96.19 370 GLU A N 1
ATOM 2880 C CA . GLU A 1 370 ? 5.395 13.558 9.982 1.00 96.19 370 GLU A CA 1
ATOM 2881 C C . GLU A 1 370 ? 5.666 14.737 10.924 1.00 96.19 370 GLU A C 1
ATOM 2883 O O . GLU A 1 370 ? 4.943 14.935 11.897 1.00 96.19 370 GLU A O 1
ATOM 2888 N N . ARG A 1 371 ? 6.678 15.561 10.622 1.00 96.31 371 ARG A N 1
ATOM 2889 C CA . ARG A 1 371 ? 6.974 16.761 11.420 1.00 96.31 371 ARG A CA 1
ATOM 2890 C C . ARG A 1 371 ? 5.845 17.782 11.349 1.00 96.31 371 ARG A C 1
ATOM 2892 O O . ARG A 1 371 ? 5.514 18.374 12.370 1.00 96.31 371 ARG A O 1
ATOM 2899 N N . GLU A 1 372 ? 5.266 17.981 10.165 1.00 94.88 372 GLU A N 1
ATOM 2900 C CA . GLU A 1 372 ? 4.118 18.873 9.965 1.00 94.88 372 GLU A CA 1
ATOM 2901 C C . GLU A 1 372 ? 2.886 18.393 10.752 1.00 94.88 372 GLU A C 1
ATOM 2903 O O . GLU A 1 372 ? 2.165 19.220 11.298 1.00 94.88 372 GLU A O 1
ATOM 2908 N N . ALA A 1 373 ? 2.688 17.077 10.884 1.00 92.50 373 ALA A N 1
ATOM 2909 C CA . ALA A 1 373 ? 1.578 16.488 11.635 1.00 92.50 373 ALA A CA 1
ATOM 2910 C C . ALA A 1 373 ? 1.713 16.631 13.164 1.00 92.50 373 ALA A C 1
ATOM 2912 O O . ALA A 1 373 ? 0.707 16.668 13.868 1.00 92.50 373 ALA A O 1
ATOM 2913 N N . VAL A 1 374 ? 2.942 16.692 13.690 1.00 89.94 374 VAL A N 1
ATOM 2914 C CA . VAL A 1 374 ? 3.201 16.829 15.137 1.00 89.94 374 VAL A CA 1
ATOM 2915 C C . VAL A 1 374 ? 3.040 18.269 15.615 1.00 89.94 374 VAL A C 1
ATOM 2917 O O . VAL A 1 374 ? 2.760 18.491 16.795 1.00 89.94 374 VAL A O 1
ATOM 2920 N N . LEU A 1 375 ? 3.225 19.252 14.730 1.00 84.44 375 LEU A N 1
ATOM 2921 C CA . LEU A 1 375 ? 3.059 20.646 15.108 1.00 84.44 375 LEU A CA 1
ATOM 2922 C C . LEU A 1 375 ? 1.589 20.873 15.472 1.00 84.44 375 LEU A C 1
ATOM 2924 O O . LEU A 1 375 ? 0.723 20.736 14.603 1.00 84.44 375 LEU A O 1
ATOM 2928 N N . PRO A 1 376 ? 1.281 21.202 16.744 1.00 70.56 376 PRO A N 1
ATOM 2929 C CA . PRO A 1 376 ? -0.081 21.522 17.109 1.00 70.56 376 PRO A CA 1
ATOM 2930 C C . PRO A 1 376 ? -0.525 22.652 16.191 1.00 70.56 376 PRO A C 1
ATOM 2932 O O . PRO A 1 376 ? 0.218 23.616 15.984 1.00 70.56 376 PRO A O 1
ATOM 2935 N N . VAL A 1 377 ? -1.740 22.547 15.655 1.00 66.25 377 VAL A N 1
ATOM 2936 C CA . VAL A 1 377 ? -2.423 23.634 14.939 1.00 66.25 377 VAL A CA 1
ATOM 2937 C C . VAL A 1 377 ? -2.785 24.733 15.957 1.00 66.25 377 VAL A C 1
ATOM 2939 O O . VAL A 1 377 ? -3.924 25.147 16.119 1.00 66.25 377 VAL A O 1
ATOM 2942 N N . HIS A 1 378 ? -1.810 25.170 16.747 1.00 51.72 378 HIS A N 1
ATOM 2943 C CA . HIS A 1 378 ? -1.882 26.270 17.682 1.00 51.72 378 HIS A CA 1
ATOM 2944 C C . HIS A 1 378 ? -1.567 27.537 16.884 1.00 51.72 378 HIS A C 1
ATOM 2946 O O . HIS A 1 378 ? -0.420 27.964 16.795 1.00 51.72 378 HIS A O 1
ATOM 2952 N N . GLY A 1 379 ? -2.597 28.131 16.272 1.00 55.28 379 GLY A N 1
ATOM 2953 C CA . GLY A 1 379 ? -2.574 29.572 15.985 1.00 55.28 379 GLY A CA 1
ATOM 2954 C C . GLY A 1 379 ? -2.811 30.055 14.551 1.00 55.28 379 GLY A C 1
ATOM 2955 O O . GLY A 1 379 ? -2.755 31.260 14.329 1.00 55.28 379 GLY A O 1
ATOM 2956 N N . ALA A 1 380 ? -3.129 2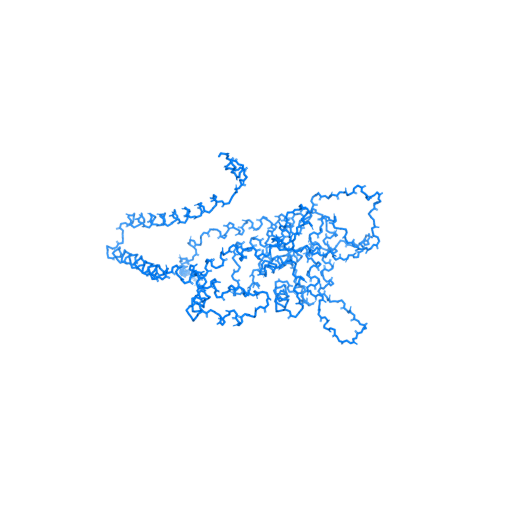9.202 13.579 1.00 50.94 380 ALA A N 1
ATOM 2957 C CA . ALA A 1 380 ? -3.575 29.651 12.253 1.00 50.94 380 ALA A CA 1
ATOM 2958 C C . ALA A 1 380 ? -4.964 29.057 12.016 1.00 50.94 380 ALA A C 1
ATOM 2960 O O . ALA A 1 380 ? -5.082 27.898 11.656 1.00 50.94 380 ALA A O 1
ATOM 2961 N N . TRP A 1 381 ? -6.050 29.706 12.429 1.00 51.03 381 TRP A N 1
ATOM 2962 C CA . TRP A 1 381 ? -6.806 30.623 11.567 1.00 51.03 381 TRP A CA 1
ATOM 2963 C C . TRP A 1 381 ? -7.651 31.623 12.390 1.00 51.03 381 TRP A C 1
ATOM 2965 O O . TRP A 1 381 ? -8.652 32.158 11.913 1.00 51.03 381 TRP A O 1
ATOM 2975 N N . ALA A 1 382 ? -7.254 31.914 13.633 1.00 48.41 382 ALA A N 1
ATOM 2976 C CA . ALA A 1 382 ? -7.877 32.975 14.418 1.00 48.41 382 ALA A CA 1
ATOM 2977 C C . ALA A 1 382 ? -7.450 34.351 13.870 1.00 48.41 382 ALA A C 1
ATOM 2979 O O . ALA A 1 382 ? -6.509 34.981 14.337 1.00 48.41 382 ALA A O 1
ATOM 2980 N N . GLY A 1 383 ? -8.154 34.813 12.838 1.00 49.00 383 GLY A N 1
ATOM 2981 C CA . GLY A 1 383 ? -8.340 36.239 12.606 1.00 49.00 383 GLY A CA 1
ATOM 2982 C C . GLY A 1 383 ? -7.174 36.996 11.978 1.00 49.00 383 GLY A C 1
ATOM 2983 O O . GLY A 1 383 ? -6.859 38.092 12.430 1.00 49.00 383 GLY A O 1
ATOM 2984 N N . ARG A 1 384 ? -6.657 36.558 10.823 1.00 46.50 384 ARG A N 1
ATOM 2985 C CA . ARG A 1 384 ? -6.229 37.560 9.830 1.00 46.50 384 ARG A CA 1
ATOM 2986 C C . ARG A 1 384 ? -7.487 38.089 9.138 1.00 46.50 384 ARG A C 1
ATOM 2988 O O . ARG A 1 384 ? -7.753 37.800 7.977 1.00 46.50 384 ARG A O 1
ATOM 2995 N N . ARG A 1 385 ? -8.298 38.828 9.907 1.00 48.47 385 ARG A N 1
ATOM 2996 C CA . ARG A 1 385 ? -9.342 39.710 9.385 1.00 48.47 385 ARG A CA 1
ATOM 2997 C C . ARG A 1 385 ? -8.579 40.690 8.505 1.00 48.47 385 ARG A C 1
ATOM 2999 O O . ARG A 1 385 ? -7.877 41.558 9.013 1.00 48.47 385 ARG A O 1
ATOM 3006 N N . THR A 1 386 ? -8.602 40.472 7.197 1.00 52.88 386 THR A N 1
ATOM 3007 C CA . THR A 1 386 ? -8.184 41.485 6.237 1.00 52.88 386 THR A CA 1
ATOM 3008 C C . THR A 1 386 ? -9.003 42.719 6.569 1.00 52.88 386 THR A C 1
ATOM 3010 O O . THR A 1 386 ? -10.221 42.717 6.374 1.00 52.88 386 THR A O 1
ATOM 3013 N N . GLU A 1 387 ? -8.363 43.736 7.148 1.00 56.22 387 GLU A N 1
ATOM 3014 C CA . GLU A 1 387 ? -8.945 45.068 7.158 1.00 56.22 387 GLU A CA 1
ATOM 3015 C C . GLU A 1 387 ? -9.382 45.366 5.718 1.00 56.22 387 GLU A C 1
ATOM 3017 O O . GLU A 1 387 ? -8.603 45.119 4.787 1.00 56.22 387 GLU A O 1
ATOM 3022 N N . PRO A 1 388 ? -10.627 45.819 5.498 1.00 59.06 388 PRO A N 1
ATOM 3023 C CA . PRO A 1 388 ? -11.059 46.208 4.171 1.00 59.06 388 PRO A CA 1
ATOM 3024 C C . PRO A 1 388 ? -10.077 47.261 3.663 1.00 59.06 388 PRO A C 1
ATOM 3026 O O . PRO A 1 388 ? -9.858 48.286 4.313 1.00 59.06 388 PRO A O 1
ATOM 3029 N N . ALA A 1 389 ? -9.450 46.969 2.523 1.00 60.16 389 ALA A N 1
ATOM 3030 C CA . ALA A 1 389 ? -8.533 47.874 1.858 1.00 60.16 389 ALA A CA 1
ATOM 3031 C C . ALA A 1 389 ? -9.184 49.260 1.779 1.00 60.16 389 ALA A C 1
ATOM 3033 O O . ALA A 1 389 ? -10.235 49.429 1.155 1.00 60.16 389 ALA A O 1
ATOM 3034 N N . LYS A 1 390 ? -8.575 50.248 2.446 1.00 64.31 390 LYS A N 1
ATOM 3035 C CA . LYS A 1 390 ? -8.939 51.655 2.288 1.00 64.31 390 LYS A CA 1
ATOM 3036 C C . LYS A 1 390 ? -8.934 51.951 0.791 1.00 64.31 390 LYS A C 1
ATOM 3038 O O . LYS A 1 390 ? -7.899 51.824 0.141 1.00 64.31 390 LYS A O 1
ATOM 3043 N N . GLN A 1 391 ? -10.103 52.304 0.260 1.00 61.88 391 GLN A N 1
ATOM 3044 C CA . GLN A 1 391 ? -10.275 52.757 -1.114 1.00 61.88 391 GLN A CA 1
ATOM 3045 C C . GLN A 1 391 ? -9.291 53.897 -1.378 1.00 61.88 391 GLN A C 1
ATOM 3047 O O . GLN A 1 391 ? -9.454 55.012 -0.878 1.00 61.88 391 GLN A O 1
ATOM 3052 N N . ASN A 1 392 ? -8.251 53.598 -2.149 1.00 60.66 392 ASN A N 1
ATOM 3053 C CA . ASN A 1 392 ? -7.341 54.603 -2.658 1.00 60.66 392 ASN A CA 1
ATOM 3054 C C . ASN A 1 392 ? -8.133 55.415 -3.690 1.00 60.66 392 ASN A C 1
ATOM 3056 O O . ASN A 1 392 ? -8.500 54.898 -4.746 1.00 60.66 392 ASN A O 1
ATOM 3060 N N . LYS A 1 393 ? -8.473 56.661 -3.343 1.00 62.91 393 LYS A N 1
ATOM 3061 C CA . LYS A 1 393 ? -9.095 57.614 -4.265 1.00 62.91 393 LYS A CA 1
ATOM 3062 C C . LYS A 1 393 ? -8.158 57.786 -5.461 1.00 62.91 393 LYS A C 1
ATOM 3064 O O . LYS A 1 393 ? -7.019 58.210 -5.289 1.00 62.91 393 LYS A O 1
ATOM 3069 N N . GLY A 1 394 ? -8.635 57.417 -6.647 1.00 67.88 394 GLY A N 1
ATOM 3070 C CA . GLY A 1 394 ? -7.897 57.589 -7.894 1.00 67.88 394 GLY A CA 1
ATOM 3071 C C . GLY A 1 394 ? -7.579 59.064 -8.181 1.00 67.88 394 GLY A C 1
ATOM 3072 O O . GLY A 1 394 ? -8.273 59.953 -7.675 1.00 67.88 394 GLY A O 1
ATOM 3073 N N . PRO A 1 395 ? -6.530 59.338 -8.974 1.00 63.16 395 PRO A N 1
ATOM 3074 C CA . PRO A 1 395 ? -6.156 60.691 -9.355 1.00 63.16 395 PRO A CA 1
ATOM 3075 C C . PRO A 1 395 ? -7.270 61.342 -10.181 1.00 63.16 395 PRO A C 1
ATOM 3077 O O . PRO A 1 395 ? -7.759 60.791 -11.166 1.00 63.16 395 PRO A O 1
ATOM 3080 N N . LYS A 1 396 ? -7.672 62.530 -9.733 1.00 66.31 396 LYS A N 1
ATOM 3081 C CA . LYS A 1 396 ? -8.626 63.422 -10.385 1.00 66.31 396 LYS A CA 1
ATOM 3082 C C . LYS A 1 396 ? -7.938 64.013 -11.621 1.00 66.31 396 LYS A C 1
ATOM 3084 O O . LYS A 1 396 ? -6.970 64.750 -11.474 1.00 66.31 396 LYS A O 1
ATOM 3089 N N . ILE A 1 397 ? -8.399 63.645 -12.814 1.00 65.19 397 ILE A N 1
ATOM 3090 C CA . ILE A 1 397 ? -7.964 64.262 -14.071 1.00 65.19 397 ILE A CA 1
ATOM 3091 C C . ILE A 1 397 ? -8.642 65.635 -14.133 1.00 65.19 397 ILE A C 1
ATOM 3093 O O . ILE A 1 397 ? -9.863 65.716 -14.245 1.00 65.19 397 ILE A O 1
ATOM 3097 N N . GLU A 1 398 ? -7.862 66.702 -13.964 1.00 64.69 398 GLU A N 1
ATOM 3098 C CA . GLU A 1 398 ? -8.279 68.060 -14.311 1.00 64.69 398 GLU A CA 1
ATOM 3099 C C . GLU A 1 398 ? -8.148 68.224 -15.828 1.00 64.69 398 GLU A C 1
ATOM 3101 O O . GLU A 1 398 ? -7.049 68.184 -16.378 1.00 64.69 398 GLU A O 1
ATOM 3106 N N . GLU A 1 399 ? -9.287 68.371 -16.501 1.00 65.19 399 GLU A N 1
ATOM 3107 C CA . GLU A 1 399 ? -9.348 68.904 -17.858 1.00 65.19 399 GLU A CA 1
ATOM 3108 C C . GLU A 1 399 ? -9.000 70.397 -17.806 1.00 65.19 399 GLU A C 1
ATOM 3110 O O . GLU A 1 399 ? -9.604 71.157 -17.045 1.00 65.19 399 GLU A O 1
ATOM 3115 N N . MET A 1 400 ? -8.017 70.809 -18.608 1.00 53.06 400 MET A N 1
ATOM 3116 C CA . MET A 1 400 ? -7.773 72.216 -18.920 1.00 53.06 400 MET A CA 1
ATOM 3117 C C . MET A 1 400 ? -8.328 72.552 -20.318 1.00 53.06 400 MET A C 1
ATOM 3119 O O . MET A 1 400 ? -8.298 71.679 -21.187 1.00 53.06 400 MET A O 1
ATOM 3123 N N . PRO A 1 401 ? -8.846 73.785 -20.492 1.00 66.56 401 PRO A N 1
ATOM 3124 C CA . PRO A 1 401 ? -9.678 74.229 -21.618 1.00 66.56 401 PRO A CA 1
ATOM 3125 C C . PRO A 1 401 ? -8.960 74.392 -22.960 1.00 66.56 401 PRO A C 1
ATOM 3127 O O . PRO A 1 401 ? -7.730 74.635 -22.962 1.00 66.56 401 PRO A O 1
#

Secondary structure (DSSP, 8-state):
--GGGSSS-S--SSHHHHHHHHHHHHHHHHHHHHHHHHHHHH-TTS-HHHHHHHHHHHHHHHHHHHHHHHHHHTT--TTHHHHHHHHHTT--TTTS-HHHHHHHS-HHHHHHHHHHHH-TTSHHHHHHHT-HHHHHH--B-TTTS-SS--TTS-GGG--BPPPPPPPB-PPPPTT-----GGGHHHHHHHHHHHHHHHHHTT-SSGGGS-TTSHHHHHHHHHHHHH-HHHH-SS------SHHHHHHHHHHHS-TTS---HHHHHHHHHHHHHHHSPPS-----TT--S-S--TT-B--TT-TTHHHHHHHHHHHHHHH------S-TT--PPPHHHHHHHHHHHHHHHS-HHHHHHHHHHHHHHHHHHHHHHHS---SSSS----PPPP--PPP------

pLDDT: mean 79.44, std 18.91, range [26.61, 98.69]

Mean predicted aligned error: 14.14 Å

Solvent-accessible surface area (backbone atoms only — not comparable to full-atom values): 24046 Å² total; per-residue (Å²): 141,70,82,81,72,75,77,81,79,75,80,82,86,60,67,67,58,54,54,48,49,56,49,50,53,52,48,48,55,54,46,54,48,50,51,50,55,48,52,64,68,71,52,91,82,70,57,72,68,58,56,51,53,50,52,48,52,53,50,49,54,52,49,54,53,50,55,56,52,50,67,62,61,76,70,69,63,78,69,57,65,58,52,55,54,63,73,49,59,90,62,57,76,92,78,54,52,70,70,58,60,58,68,68,48,53,75,64,56,50,48,53,51,50,53,25,67,77,33,64,86,38,68,67,27,43,49,62,72,62,28,69,67,60,59,60,69,46,26,37,53,39,86,73,48,68,92,65,87,64,83,82,62,63,78,95,71,52,49,41,21,58,74,56,66,66,49,72,45,81,76,80,62,90,83,68,75,86,71,74,77,58,55,56,38,50,52,47,39,47,35,34,29,48,38,43,48,32,63,73,66,38,37,28,43,70,45,69,51,51,83,87,40,69,64,38,54,47,50,50,47,52,35,36,59,48,28,41,55,57,67,38,88,82,52,80,79,74,30,91,42,70,68,53,38,51,54,54,39,62,73,47,53,54,90,87,54,84,77,45,43,55,56,51,17,52,26,32,38,45,25,17,60,38,49,33,51,51,92,73,68,86,77,69,85,85,63,89,63,90,86,72,72,92,77,34,58,62,58,89,65,45,47,52,37,59,41,34,20,54,39,24,29,51,30,50,55,69,61,66,77,74,80,89,78,88,73,96,81,73,89,73,77,52,69,47,42,52,51,37,50,51,51,43,53,48,56,73,72,44,61,62,68,58,40,38,49,51,18,49,53,35,40,52,50,16,55,51,38,34,54,60,53,66,50,73,88,79,75,82,80,85,68,88,69,74,72,77,76,77,80,75,80,73,87,81,82,80,85,77,136

Radius of gyration: 29.59 Å; Cα contacts (8 Å, |Δi|>4): 295; chains: 1; bounding box: 57×100×74 Å

Foldseek 3Di:
DPPPPPVPPDDDDPPVVVVVVVVVVVVVVVVVVVVVVVVLVVDPPDDVVVVVVVVVVVVVVVVVVVVVVVVVVVPPPVVVVVVLCVLCPPPDPVPDDPVRVVVSDDPVVNVVVVVCVVPCPDPVNVCVCPDVVVLQPQADEQLPDDPPPPVPDDPSRHSHADFFFFDQAPDDDPPDPQDDPQCVLLLLLLQLLCLLLCNVVSHPPLLVDDPVDPSLVVSVVSSCQSNVVLQDPPDPDTQRDNVSSCVSNVVRPDPVDPCALLNSLVSLLSSLSQLQFAPDFDDDPPCPDDDDPVRSGDDCRGRNNSSSSSLNSVLSSPQPPDDDDDDPDDSDRRSSNVVSSVVSVSSSSDPNVSSNVSSVVSNVVSVVSVVVRPPPPPDPPPDPPPDPPDPDPDDDDDDDD